Protein AF-A0A2D6N902-F1 (afdb_monomer)

Nearest PDB structures (foldseek):
  7zc6-assembly1_G  TM=6.325E-01  e=2.491E-06  Clostridium tetanomorphum
  8rbq-assembly1_G  TM=6.752E-01  e=6.982E-05  Azotobacter vinelandii DJ
  8jnr-assembly1_G  TM=3.774E-01  e=1.703E+00  Homo sapiens

pLDDT: mean 74.22, std 20.36, range [24.36, 95.88]

Foldseek 3Di:
DDDDDDDPDPDPDDDDDDDDDDDDDPVVVVVVVVVVVVVVVVVVVPPPPDPDPDADDPVVVVQVCVFVVQFDDWDGFDDVLTWIFGWHQDPPPRDTDTFWIKDWLVSQPPFFAFPPGGWIKIWIAGLQQATQWIDTPDDDDPCCVPCPPVCPPPPQGCLRHRHHLPDPQDDPPSHDDDVPRNRRSVSVSVSRSVRSVVCCVVPNDDPPPDPDPDDDPVLLVVVLVVVLPDAPVVCCVLLQKDWFWADDDPQATKIKIKHWPLDPSSLCQAQNPVLSVVQVVLLVVLDDPFTKMKIAIHHPVSVLDDQQQKWKADDPDIRGFDPSQKAWSAAGPHHSCHVVGRTMIIGGHDPPDDLQDKIKIWGDRPPPRDIIIDIHHHRPSVVVVNVVVPDDPDDDDDDDDDDDDDDDDDDDDDDDDDDDDDDDDDDPPDPPPPPPCPLVNVCVVPAPVVLVVLLVVLLVLLVCCLVVLDPVSQLVSLVSLLCPCQANVVDDDAVVVVLCCVQVNPVVLSVHVSSVCRVVSQLVCCQAERQSCLQGNPNVSSVLVVLQVPQDPVLADDDDPVCLVVLQCQLVVVLVVVVVCSVVVDPPPCRCLLVLSSCVRVVDPDPSSVVSVVVVSVVSNHQPPRSLRHRGNVLQVSLVSNVNYDDYDQFDPCLQPDCPLCVPQSQNQDDRRDGSSSRDNSNSPSVSCVVVVPRPDPDDPVVVVVVVVVPPPPPPDD

Secondary structure (DSSP, 8-state):
-------------PPP---------HHHHHHHHHHHHHHHHHHHS--------PPPPHHHHHHHHHH-TT-SEEEEEETTTTEEEEEEEPTTT--EEEEEEEEEGGGSSSPPB-SSSBEEEEEEEETTSBEEEEEEEEE--TTHHHH-S-TTSTTTTGGGTT-BTTS---BTTTBPPPTT-HHHHHHHHHHHHHHHHHHHHHHSS-TT----S--TTHHHHHHHHHHHT--HHHHHHTTSEEEEEEEEETTEEEEEEEEE--SHHHHHHHH-HHHHHHHHHHHHTT-S-PPEEEEEEESTTGGG--GGGEEEEETTEEEE--GGGEEEEES--SSTTTTT-SEEEEEE--TTS-TTS-EEEEEE-TTTS-EEEEEE---HHHHHHHHGGG--S--------------------PPPPPPPPP---PPP----------HHHHHHHT--HHHHHHHHHHHHHHHHHHHHT-HHHHHHHHHHHIIIIIIIS-----HHHHHHHHHT-GGGGGG-HHHHHHHHHHHHHHHHHS-HIIIII-HHHHHHHHHHHHS-TTT-----HHHHHHHTTHHHHHHHHHHHHHHTT----THHHH-TTHHHHHT-S-HHHHHHHHHHHHHHHHSTTHHHHHT-HHHHHHHHHGGG-SS-----GGGGT--HHHHH-TT--EETTEE-TTT-----HHHHHHHTTTTS--S-HHHHHHHHHTT---PPP-

Radius of gyration: 36.57 Å; Cα contacts (8 Å, |Δi|>4): 927; chains: 1; bounding box: 91×72×143 Å

Solvent-accessible surface area (backbone atoms only — not comparable to full-atom values): 41767 Å² total; per-residue (Å²): 136,90,81,87,82,78,84,80,70,86,73,79,84,70,85,88,78,83,85,89,76,83,87,80,58,76,72,58,57,57,55,50,51,57,50,48,55,52,48,51,57,50,54,68,71,61,63,78,90,69,85,70,89,70,72,79,47,75,72,50,51,58,51,48,40,68,13,36,72,80,34,81,47,68,54,62,76,46,74,81,65,47,27,25,47,24,22,27,66,43,95,87,73,75,48,71,44,79,56,29,40,33,36,45,32,69,63,30,76,83,67,45,56,33,79,67,29,52,56,32,34,38,39,14,31,37,70,88,44,30,24,54,15,45,43,80,76,45,70,45,52,76,58,37,83,78,62,45,74,62,72,79,38,91,67,65,37,63,67,48,36,77,39,50,55,85,59,84,54,42,68,71,78,69,32,87,62,48,92,95,38,54,60,38,50,44,25,49,41,47,32,54,44,55,33,50,46,53,47,39,69,66,70,55,60,69,97,79,68,71,77,75,83,82,68,87,58,59,62,57,50,54,50,50,55,55,56,65,72,50,52,67,72,52,37,43,74,63,41,54,30,44,71,47,75,47,69,91,44,95,60,57,22,32,32,40,36,36,32,75,39,86,43,71,67,57,23,29,49,40,43,9,66,69,53,33,51,48,52,51,53,59,53,60,75,68,65,70,92,50,54,40,29,39,37,31,33,17,46,78,39,38,87,71,71,52,66,59,36,30,30,43,34,45,92,93,47,73,48,75,35,44,69,88,35,48,44,84,75,43,63,42,86,36,38,64,41,34,87,69,23,66,28,32,30,38,36,50,43,62,74,87,61,60,73,94,46,67,33,34,45,34,41,48,60,62,101,84,70,56,79,45,73,40,79,46,51,68,41,68,79,59,46,59,68,53,58,72,73,69,66,79,92,78,80,86,84,87,87,83,88,88,90,81,85,82,86,91,83,90,83,88,81,87,81,80,86,78,86,80,82,92,85,76,86,76,76,81,84,75,82,73,80,75,72,82,73,47,76,63,53,54,49,62,72,72,43,65,56,87,54,41,55,59,50,53,51,48,50,52,42,39,51,49,17,62,75,67,54,36,73,66,46,38,53,52,28,25,50,50,24,30,48,41,37,28,65,69,67,57,72,62,94,52,56,63,59,56,50,47,38,68,77,74,28,71,62,66,41,77,74,36,61,62,55,31,51,53,51,50,52,43,50,53,40,16,37,43,60,14,31,39,42,58,41,45,60,32,28,69,45,33,50,39,53,51,40,48,69,70,43,58,72,88,64,42,52,85,74,58,67,73,59,49,70,56,47,44,50,46,8,48,51,51,35,50,50,53,51,51,40,62,72,68,69,56,88,72,75,60,66,54,75,69,51,30,60,56,36,74,51,67,63,57,89,52,65,66,44,52,50,54,38,50,53,49,50,54,45,18,42,31,25,54,48,35,45,68,50,32,50,29,35,51,50,36,54,49,16,61,52,19,72,68,31,69,57,67,88,83,71,57,88,64,23,72,76,50,51,56,48,37,78,61,37,66,64,58,28,40,55,57,62,48,68,43,54,60,49,41,39,57,62,52,58,52,56,37,31,59,76,68,52,58,78,57,79,90,64,55,72,72,61,52,52,55,56,50,69,74,61,61,77,80,70,80,84,130

Sequence (718 aa):
MQGPVETRWCRLTAPTSLMGLLPMSQTARTKLFSRGVLLLAALLLLVPGSVRAAGPTEAQLAGLRAVLPAADVFTEQEGQPPVFKAYRTEPESEDQTLVGYAFLTSDVPPEVIGYSGRIEVLVGIDLEGTLTGIRVVRYREAISRILGDFFRRPGFQEQFAGKPITDPFRVGRDVDNITRATISVAALARGVRTAARRVAAAYLREPDAAAPPDLPLGIEADLVEQLERLLWPELLFSGLVTRITIGSADPVGLELSFAYLGSEALGQLLLGPSMYTQAHREADARVQERHLLLVGVDGTLFNLFRPETLAIQQGAATFPVSQRDFILLGEPQEGKIAGQAVYVGVLLLDRAVDIGQPFTILYDLRPGMGLFSSEYSLPSAVQALTEERLVPVGAPAGQAMPPSAPSLSTTSRTPAPALAPADAAAPPLTFAVVEEETVLARLIAEAPWGRVVPLMSLFGLVLFAFLRKNARARWVALAATLVYLGFMDGGFLSISHIISGFQVGPAVYLRDLPLLLLVGFTLTTTFLWGRVFCGFLCPFGALQEVLERVVPRRLQWNMPQKIHDQARYIKYGILGGILAMALIQSDLSIYQYFEPFGTLFFLSPSVVLWSILLILLVASAVVPRFYCRYVCPLGAALGLASLLTLFRIKRVAQCTICKVCQQRCPTGAIRGPAIDFKECVRCDICEVKLLTRAGVCRHSMAEVRVRLRRQQPVLPAR

Mean predicted aligned error: 21.91 Å

Structure (mmCIF, N/CA/C/O backbone):
data_AF-A0A2D6N902-F1
#
_entry.id   AF-A0A2D6N902-F1
#
loop_
_atom_site.group_PDB
_atom_site.id
_atom_site.type_symbol
_atom_site.label_atom_id
_atom_site.label_alt_id
_atom_site.label_comp_id
_atom_site.label_asym_id
_atom_site.label_entity_id
_atom_site.label_seq_id
_atom_site.pdbx_PDB_ins_code
_atom_site.Cartn_x
_atom_site.Cartn_y
_atom_site.Cartn_z
_atom_site.occupancy
_atom_site.B_iso_or_equiv
_atom_site.auth_seq_id
_atom_site.auth_comp_id
_atom_site.auth_asym_id
_atom_site.auth_atom_id
_atom_site.pdbx_PDB_model_num
ATOM 1 N N . MET A 1 1 ? 25.929 0.482 -75.705 1.00 34.47 1 MET A N 1
ATOM 2 C CA . MET A 1 1 ? 24.607 -0.181 -75.731 1.00 34.47 1 MET A CA 1
ATOM 3 C C . MET A 1 1 ? 24.068 -0.168 -74.301 1.00 34.47 1 MET A C 1
ATOM 5 O O . MET A 1 1 ? 24.471 -0.994 -73.503 1.00 34.47 1 MET A O 1
ATOM 9 N N . GLN A 1 2 ? 23.564 0.963 -73.802 1.00 36.97 2 GLN A N 1
ATOM 10 C CA . GLN A 1 2 ? 22.154 1.391 -73.854 1.00 36.97 2 GLN A CA 1
ATOM 11 C C . GLN A 1 2 ? 21.152 0.277 -73.501 1.00 36.97 2 GLN A C 1
ATOM 13 O O . GLN A 1 2 ? 20.904 -0.616 -74.299 1.00 36.97 2 GLN A O 1
ATOM 18 N N . GLY A 1 3 ? 20.587 0.395 -72.296 1.00 28.09 3 GLY A N 1
ATOM 19 C CA . GLY A 1 3 ? 19.448 -0.354 -71.766 1.00 28.09 3 GLY A CA 1
ATOM 20 C C . GLY A 1 3 ? 19.228 0.045 -70.295 1.00 28.09 3 GLY A C 1
ATOM 21 O O . GLY A 1 3 ? 20.123 -0.200 -69.484 1.00 28.09 3 GLY A O 1
ATOM 22 N N . PRO A 1 4 ? 18.127 0.725 -69.922 1.00 37.22 4 PRO A N 1
ATOM 23 C CA . PRO A 1 4 ? 17.931 1.238 -68.570 1.00 37.22 4 PRO A CA 1
ATOM 24 C C . PRO A 1 4 ? 17.330 0.144 -67.679 1.00 37.22 4 PRO A C 1
ATOM 26 O O . PRO A 1 4 ? 16.253 -0.372 -67.961 1.00 37.22 4 PRO A O 1
ATOM 29 N N . VAL A 1 5 ? 18.000 -0.205 -66.580 1.00 32.47 5 VAL A N 1
ATOM 30 C CA . VAL A 1 5 ? 17.388 -1.043 -65.540 1.00 32.47 5 VAL A CA 1
ATOM 31 C C . VAL A 1 5 ? 16.577 -0.130 -64.624 1.00 32.47 5 VAL A C 1
ATOM 33 O O . VAL A 1 5 ? 17.125 0.690 -63.884 1.00 32.47 5 VAL A O 1
ATOM 36 N N . GLU A 1 6 ? 15.257 -0.252 -64.738 1.00 28.28 6 GLU A N 1
ATOM 37 C CA . GLU A 1 6 ? 14.243 0.459 -63.967 1.00 28.28 6 GLU A CA 1
ATOM 38 C C . GLU A 1 6 ? 14.534 0.468 -62.458 1.00 28.28 6 GLU A C 1
ATOM 40 O O . GLU A 1 6 ? 14.705 -0.560 -61.801 1.00 28.28 6 GLU A O 1
ATOM 45 N N . THR A 1 7 ? 14.491 1.660 -61.871 1.00 34.47 7 THR A N 1
ATOM 46 C CA . THR A 1 7 ? 14.486 1.863 -60.424 1.00 34.47 7 THR A CA 1
ATOM 47 C C . THR A 1 7 ? 13.060 1.711 -59.889 1.00 34.47 7 THR A C 1
ATOM 49 O O . THR A 1 7 ? 12.345 2.690 -59.678 1.00 34.47 7 THR A O 1
ATOM 52 N N . ARG A 1 8 ? 12.628 0.474 -59.606 1.00 26.92 8 ARG A N 1
ATOM 53 C CA . ARG A 1 8 ? 11.435 0.232 -58.772 1.00 26.92 8 ARG A CA 1
ATOM 54 C C . ARG A 1 8 ? 11.759 0.518 -57.307 1.00 26.92 8 ARG A C 1
ATOM 56 O O . ARG A 1 8 ? 12.116 -0.359 -56.527 1.00 26.92 8 ARG A O 1
ATOM 63 N N . TRP A 1 9 ? 11.631 1.787 -56.937 1.00 29.44 9 TRP A N 1
ATOM 64 C CA . TRP A 1 9 ? 11.555 2.213 -55.546 1.00 29.44 9 TRP A CA 1
ATOM 65 C C . TRP A 1 9 ? 10.315 1.610 -54.881 1.00 29.44 9 TRP A C 1
ATOM 67 O O . TRP A 1 9 ? 9.210 1.698 -55.416 1.00 29.44 9 TRP A O 1
ATOM 77 N N . CYS A 1 10 ? 10.505 1.049 -53.683 1.00 27.38 10 CYS A N 1
ATOM 78 C CA . CYS A 1 10 ? 9.448 0.723 -52.730 1.00 27.38 10 CYS A CA 1
ATOM 79 C C . CYS A 1 10 ? 8.568 1.957 -52.468 1.00 27.38 10 CYS A C 1
ATOM 81 O O . CYS A 1 10 ? 8.825 2.730 -51.543 1.00 27.38 10 CYS A O 1
ATOM 83 N N . ARG A 1 11 ? 7.500 2.123 -53.254 1.00 27.70 11 ARG A N 1
ATOM 84 C CA . ARG A 1 11 ? 6.326 2.884 -52.835 1.00 27.70 11 ARG A CA 1
ATOM 85 C C . ARG A 1 11 ? 5.642 2.071 -51.744 1.00 27.70 11 ARG A C 1
ATOM 87 O O . ARG A 1 11 ? 5.037 1.038 -52.005 1.00 27.70 11 ARG A O 1
ATOM 94 N N . LEU A 1 12 ? 5.767 2.550 -50.512 1.00 30.81 12 LEU A N 1
ATOM 95 C CA . LEU A 1 12 ? 4.779 2.293 -49.474 1.00 30.81 12 LEU A CA 1
ATOM 96 C C . LEU A 1 12 ? 3.438 2.812 -50.005 1.00 30.81 12 LEU A C 1
ATOM 98 O O . LEU A 1 12 ? 3.248 4.018 -50.145 1.00 30.81 12 LEU A O 1
ATOM 102 N N . THR A 1 13 ? 2.538 1.900 -50.350 1.00 29.59 13 THR A N 1
ATOM 103 C CA . THR A 1 13 ? 1.138 2.197 -50.649 1.00 29.59 13 THR A CA 1
ATOM 104 C C . THR A 1 13 ? 0.471 2.731 -49.382 1.00 29.59 13 THR A C 1
ATOM 106 O O . THR A 1 13 ? 0.170 1.971 -48.462 1.00 29.59 13 THR A O 1
ATOM 109 N N . ALA A 1 14 ? 0.272 4.045 -49.313 1.00 30.42 14 ALA A N 1
ATOM 110 C CA . ALA A 1 14 ? -0.765 4.645 -48.482 1.00 30.42 14 ALA A CA 1
ATOM 111 C C . ALA A 1 14 ? -2.082 4.609 -49.278 1.00 30.42 14 ALA A C 1
ATOM 113 O O . ALA A 1 14 ? -2.040 4.882 -50.481 1.00 30.42 14 ALA A O 1
ATOM 114 N N . PRO A 1 15 ? -3.234 4.277 -48.669 1.00 33.72 15 PRO A N 1
ATOM 115 C CA . PRO A 1 15 ? -4.502 4.423 -49.354 1.00 33.72 15 PRO A CA 1
ATOM 116 C C . PRO A 1 15 ? -4.825 5.915 -49.469 1.00 33.72 15 PRO A C 1
ATOM 118 O O . PRO A 1 15 ? -4.658 6.698 -48.533 1.00 33.72 15 PRO A O 1
ATOM 121 N N . THR A 1 16 ? -5.246 6.288 -50.666 1.00 35.81 16 THR A N 1
ATOM 122 C CA . THR A 1 16 ? -5.736 7.597 -51.078 1.00 35.81 16 THR A CA 1
ATOM 123 C C . THR A 1 16 ? -6.937 8.040 -50.247 1.00 35.81 16 THR A C 1
ATOM 125 O O . THR A 1 16 ? -7.912 7.303 -50.120 1.00 35.81 16 THR A O 1
ATOM 128 N N . SER A 1 17 ? -6.915 9.274 -49.748 1.00 30.97 17 SER A N 1
ATOM 129 C CA . SER A 1 17 ? -8.129 10.045 -49.477 1.00 30.97 17 SER A CA 1
ATOM 130 C C . SER A 1 17 ? -7.859 11.530 -49.681 1.00 30.97 17 SER A C 1
ATOM 132 O O . SER A 1 17 ? -6.788 12.043 -49.364 1.00 30.97 17 SER A O 1
ATOM 134 N N . LEU A 1 18 ? -8.857 12.135 -50.310 1.00 31.11 18 LEU A N 1
ATOM 135 C CA . LEU A 1 18 ? -8.978 13.488 -50.814 1.00 31.11 18 LEU A CA 1
ATOM 136 C C . LEU A 1 18 ? -8.801 14.600 -49.765 1.00 31.11 18 LEU A C 1
ATOM 138 O O . LEU A 1 18 ? -9.055 14.418 -48.580 1.00 31.11 18 LEU A O 1
ATOM 142 N N . MET A 1 19 ? -8.545 15.782 -50.334 1.00 30.59 19 MET A N 1
ATOM 143 C CA . MET A 1 19 ? -8.879 17.133 -49.868 1.00 30.59 19 MET A CA 1
ATOM 144 C C . MET A 1 19 ? -7.974 17.768 -48.810 1.00 30.59 19 MET A C 1
ATOM 146 O O . MET A 1 19 ? -7.757 17.281 -47.704 1.00 30.59 19 MET A O 1
ATOM 150 N N . GLY A 1 20 ? -7.390 18.887 -49.240 1.00 38.00 20 GLY A N 1
ATOM 151 C CA . GLY A 1 20 ? -6.315 19.585 -48.570 1.00 38.00 20 GLY A CA 1
ATOM 152 C C . GLY A 1 20 ? -6.777 20.474 -47.430 1.00 38.00 20 GLY A C 1
ATOM 153 O O . GLY A 1 20 ? -7.802 21.139 -47.512 1.00 38.00 20 GLY A O 1
ATOM 154 N N . LEU A 1 21 ? -5.925 20.544 -46.413 1.00 32.38 21 LEU A N 1
ATOM 155 C CA . LEU A 1 21 ? -5.792 21.679 -45.514 1.00 32.38 21 LEU A CA 1
ATOM 156 C C . LEU A 1 21 ? -4.289 21.904 -45.283 1.00 32.38 21 LEU A C 1
ATOM 158 O O . LEU A 1 21 ? -3.520 20.961 -45.089 1.00 32.38 21 LEU A O 1
ATOM 162 N N . LEU A 1 22 ? -3.884 23.169 -45.391 1.00 32.25 22 LEU A N 1
ATOM 163 C CA . LEU A 1 22 ? -2.511 23.683 -45.381 1.00 32.25 22 LEU A CA 1
ATOM 164 C C . LEU A 1 22 ? -1.669 23.215 -44.168 1.00 32.25 22 LEU A C 1
ATOM 166 O O . LEU A 1 22 ? -2.199 23.061 -43.064 1.00 32.25 22 LEU A O 1
ATOM 170 N N . PRO A 1 23 ? -0.337 23.051 -44.310 1.00 38.06 23 PRO A N 1
ATOM 171 C CA . PRO A 1 23 ? 0.529 22.660 -43.202 1.00 38.06 23 PRO A CA 1
ATOM 172 C C . PRO A 1 23 ? 0.805 23.853 -42.269 1.00 38.06 23 PRO A C 1
ATOM 174 O O . PRO A 1 23 ? 1.593 24.739 -42.588 1.00 38.06 23 PRO A O 1
ATOM 177 N N . MET A 1 24 ? 0.194 23.871 -41.078 1.00 39.12 24 MET A N 1
ATOM 178 C CA . MET A 1 24 ? 0.566 24.815 -40.010 1.00 39.12 24 MET A CA 1
ATOM 179 C C . MET A 1 24 ? 1.985 24.534 -39.480 1.00 39.12 24 MET A C 1
ATOM 181 O O . MET A 1 24 ? 2.332 23.392 -39.164 1.00 39.12 24 MET A O 1
ATOM 185 N N . SER A 1 25 ? 2.789 25.594 -39.347 1.00 47.59 25 SER A N 1
ATOM 186 C CA . SER A 1 25 ? 4.202 25.562 -38.951 1.00 47.59 25 SER A CA 1
ATOM 187 C C . SER A 1 25 ? 4.434 25.118 -37.494 1.00 47.59 25 SER A C 1
ATOM 189 O O . SER A 1 25 ? 3.604 25.308 -36.600 1.00 47.59 25 SER A O 1
ATOM 191 N N . GLN A 1 26 ? 5.600 24.506 -37.242 1.00 47.00 26 GLN A N 1
ATOM 192 C CA . GLN A 1 26 ? 5.976 23.865 -35.968 1.00 47.00 26 GLN A CA 1
ATOM 193 C C . GLN A 1 26 ? 5.957 24.799 -34.742 1.00 47.00 26 GLN A C 1
ATOM 195 O O . GLN A 1 26 ? 5.768 24.326 -33.623 1.00 47.00 26 GLN A O 1
ATOM 200 N N . THR A 1 27 ? 6.094 26.112 -34.936 1.00 43.50 27 THR A N 1
ATOM 201 C CA . THR A 1 27 ? 6.030 27.136 -33.878 1.00 43.50 27 THR A CA 1
ATOM 202 C C . THR A 1 27 ? 4.611 27.391 -33.364 1.00 43.50 27 THR A C 1
ATOM 204 O O . THR A 1 27 ? 4.443 27.801 -32.215 1.00 43.50 27 THR A O 1
ATOM 207 N N . ALA A 1 28 ? 3.577 27.109 -34.162 1.00 44.06 28 ALA A N 1
ATOM 208 C CA . ALA A 1 28 ? 2.187 27.226 -33.724 1.00 44.06 28 ALA A CA 1
ATOM 209 C C . ALA A 1 28 ? 1.776 26.069 -32.791 1.00 44.06 28 ALA A C 1
ATOM 211 O O . ALA A 1 28 ? 0.990 26.266 -31.868 1.00 44.06 28 ALA A O 1
ATOM 212 N N . ARG A 1 29 ? 2.358 24.873 -32.972 1.00 44.72 29 ARG A N 1
ATOM 213 C CA . ARG A 1 29 ? 2.031 23.670 -32.178 1.00 44.72 29 ARG A CA 1
ATOM 214 C C . ARG A 1 29 ? 2.670 23.662 -30.787 1.00 44.72 29 ARG A C 1
ATOM 216 O O . ARG A 1 29 ? 2.052 23.178 -29.845 1.00 44.72 29 ARG A O 1
ATOM 223 N N . THR A 1 30 ? 3.856 24.250 -30.621 1.00 46.50 30 THR A N 1
ATOM 224 C CA . THR A 1 30 ? 4.478 24.452 -29.297 1.00 46.50 30 THR A CA 1
ATOM 225 C C . THR A 1 30 ? 3.747 25.506 -28.466 1.00 46.50 30 THR A C 1
ATOM 227 O O . THR A 1 30 ? 3.571 25.310 -27.266 1.00 46.50 30 THR A O 1
ATOM 230 N N . LYS A 1 31 ? 3.235 26.573 -29.099 1.00 41.91 31 LYS A N 1
ATOM 231 C CA . LYS A 1 31 ? 2.380 27.576 -28.435 1.00 41.91 31 LYS A CA 1
ATOM 232 C C . LYS A 1 31 ? 0.992 27.034 -28.065 1.00 41.91 31 LYS A C 1
ATOM 234 O O . LYS A 1 31 ? 0.402 27.498 -27.095 1.00 41.91 31 LYS A O 1
ATOM 239 N N . LEU A 1 32 ? 0.478 26.044 -28.799 1.00 49.09 32 LEU A N 1
ATOM 240 C CA . LEU A 1 32 ? -0.784 25.371 -28.467 1.00 49.09 32 LEU A CA 1
ATOM 241 C C . LEU A 1 32 ? -0.643 24.462 -27.232 1.00 49.09 32 LEU A C 1
ATOM 243 O O . LEU A 1 32 ? -1.564 24.374 -26.429 1.00 49.09 32 LEU A O 1
ATOM 247 N N . PHE A 1 33 ? 0.525 23.838 -27.043 1.00 46.03 33 PHE A N 1
ATOM 248 C CA . PHE A 1 33 ? 0.804 22.973 -25.893 1.00 46.03 33 PHE A CA 1
ATOM 249 C C . PHE A 1 33 ? 1.015 23.768 -24.594 1.00 46.03 33 PHE A C 1
ATOM 251 O O . PHE A 1 33 ? 0.467 23.392 -23.563 1.00 46.03 33 PHE A O 1
ATOM 258 N N . SER A 1 34 ? 1.722 24.908 -24.635 1.00 48.31 34 SER A N 1
ATOM 259 C CA . SER A 1 34 ? 1.839 25.783 -23.453 1.00 48.31 34 SER A CA 1
ATOM 260 C C . SER A 1 34 ? 0.493 26.396 -23.054 1.00 48.31 34 SER A C 1
ATOM 262 O O . SER A 1 34 ? 0.183 26.478 -21.868 1.00 48.31 34 SER A O 1
ATOM 264 N N . ARG A 1 35 ? -0.347 26.746 -24.038 1.00 47.22 35 ARG A N 1
ATOM 265 C CA . ARG A 1 35 ? -1.730 27.194 -23.813 1.00 47.22 35 ARG A CA 1
ATOM 266 C C . ARG A 1 35 ? -2.635 26.081 -23.285 1.00 47.22 35 ARG A C 1
ATOM 268 O O . ARG A 1 35 ? -3.473 26.370 -22.447 1.00 47.22 35 ARG A O 1
ATOM 275 N N . GLY A 1 36 ? -2.438 24.830 -23.708 1.00 51.38 36 GLY A N 1
ATOM 276 C CA . GLY A 1 36 ? -3.169 23.669 -23.191 1.00 51.38 36 GLY A CA 1
ATOM 277 C C . GLY A 1 36 ? -2.844 23.346 -21.729 1.00 51.38 36 GLY A C 1
ATOM 278 O O . GLY A 1 36 ? -3.748 23.036 -20.965 1.00 51.38 36 GLY A O 1
ATOM 279 N N . VAL A 1 37 ? -1.579 23.486 -21.315 1.00 52.06 37 VAL A N 1
ATOM 280 C CA . VAL A 1 37 ? -1.157 23.302 -19.911 1.00 52.06 37 VAL A CA 1
ATOM 281 C C . VAL A 1 37 ? -1.680 24.433 -19.014 1.00 52.06 37 VAL A C 1
ATOM 283 O O . VAL A 1 37 ? -2.150 24.164 -17.913 1.00 52.06 37 VAL A O 1
ATOM 286 N N . LEU A 1 38 ? -1.677 25.679 -19.501 1.00 53.28 38 LEU A N 1
ATOM 287 C CA . LEU A 1 38 ? -2.263 26.828 -18.795 1.00 53.28 38 LEU A CA 1
ATOM 288 C C . LEU A 1 38 ? -3.797 26.765 -18.722 1.00 53.28 38 LEU A C 1
ATOM 290 O O . LEU A 1 38 ? -4.360 27.103 -17.688 1.00 53.28 38 LEU A O 1
ATOM 294 N N . LEU A 1 39 ? -4.475 26.287 -19.772 1.00 50.84 39 LEU A N 1
ATOM 295 C CA . LEU A 1 39 ? -5.922 26.042 -19.758 1.00 50.84 39 LEU A CA 1
ATOM 296 C C . LEU A 1 39 ? -6.297 24.918 -18.794 1.00 50.84 39 LEU A C 1
ATOM 298 O O . LEU A 1 39 ? -7.297 25.051 -18.107 1.00 50.84 39 LEU A O 1
ATOM 302 N N . LEU A 1 40 ? -5.497 23.852 -18.691 1.00 46.31 40 LEU A N 1
ATOM 303 C CA . LEU A 1 40 ? -5.731 22.773 -17.726 1.00 46.31 40 LEU A CA 1
ATOM 304 C C . LEU A 1 40 ? -5.522 23.253 -16.277 1.00 46.31 40 LEU A C 1
ATOM 306 O O . LEU A 1 40 ? -6.314 22.909 -15.407 1.00 46.31 40 LEU A O 1
ATOM 310 N N . ALA A 1 41 ? -4.506 24.091 -16.031 1.00 49.94 41 ALA A N 1
ATOM 311 C CA . ALA A 1 41 ? -4.272 24.727 -14.731 1.00 49.94 41 ALA A CA 1
ATOM 312 C C . ALA A 1 41 ? -5.379 25.734 -14.358 1.00 49.94 41 ALA A C 1
ATOM 314 O O . ALA A 1 41 ? -5.792 25.788 -13.204 1.00 49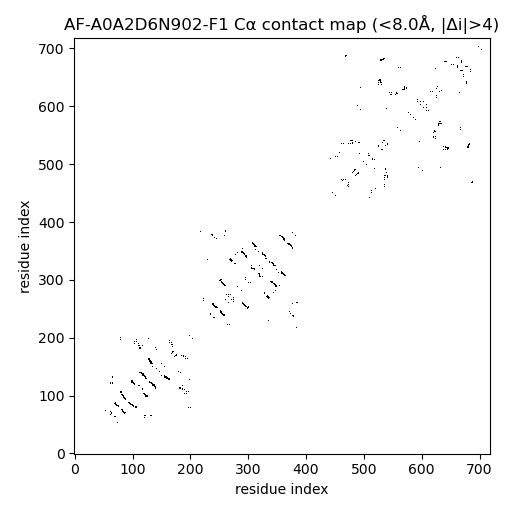.94 41 ALA A O 1
ATOM 315 N N . ALA A 1 42 ? -5.911 26.480 -15.333 1.00 52.91 42 ALA A N 1
ATOM 316 C CA . ALA A 1 42 ? -7.056 27.368 -15.140 1.00 52.91 42 ALA A CA 1
ATOM 317 C C . ALA A 1 42 ? -8.376 26.597 -14.943 1.00 52.91 42 ALA A C 1
ATOM 319 O O . ALA A 1 42 ? -9.201 27.011 -14.138 1.00 52.91 42 ALA A O 1
ATOM 320 N N . LEU A 1 43 ? -8.562 25.449 -15.610 1.00 49.06 43 LEU A N 1
ATOM 321 C CA . LEU A 1 43 ? -9.729 24.576 -15.423 1.00 49.06 43 LEU A CA 1
ATOM 322 C C . LEU A 1 43 ? -9.724 23.896 -14.041 1.00 49.06 43 LEU A C 1
ATOM 324 O O . LEU A 1 43 ? -10.782 23.692 -13.459 1.00 49.06 43 LEU A O 1
ATOM 328 N N . LEU A 1 44 ? -8.536 23.598 -13.499 1.00 47.62 44 LEU A N 1
ATOM 329 C CA . LEU A 1 44 ? -8.334 23.119 -12.122 1.00 47.62 44 LEU A CA 1
ATOM 330 C C . LEU A 1 44 ? -8.649 24.191 -11.062 1.00 47.62 44 LEU A C 1
ATOM 332 O O . LEU A 1 44 ? -9.040 23.841 -9.954 1.00 47.62 44 LEU A O 1
ATOM 336 N N . LEU A 1 45 ? -8.529 25.476 -11.409 1.00 49.28 45 LEU A N 1
ATOM 337 C CA . LEU A 1 45 ? -8.919 26.617 -10.565 1.00 49.28 45 LEU A CA 1
ATOM 338 C C . LEU A 1 45 ? -10.401 27.011 -10.718 1.00 49.28 45 LEU A C 1
ATOM 340 O O . LEU A 1 45 ? -10.898 27.819 -9.941 1.00 49.28 45 LEU A O 1
ATOM 344 N N . LEU A 1 46 ? -11.107 26.445 -11.703 1.00 40.41 46 LEU A N 1
ATOM 345 C CA . LEU A 1 46 ? -12.511 26.733 -12.024 1.00 40.41 46 LEU A CA 1
ATOM 346 C C . LEU A 1 46 ? -13.486 25.665 -11.512 1.00 40.41 46 LEU A C 1
ATOM 348 O O . LEU A 1 46 ? -14.650 25.690 -11.904 1.00 40.41 46 LEU A O 1
ATOM 352 N N . VAL A 1 47 ? -13.056 24.742 -10.642 1.00 39.53 47 VAL A N 1
ATOM 353 C CA . VAL A 1 47 ? -13.999 23.877 -9.916 1.00 39.53 47 VAL A CA 1
ATOM 354 C C . VAL A 1 47 ? -14.801 24.776 -8.970 1.00 39.53 47 VAL A C 1
ATOM 356 O O . VAL A 1 47 ? -14.226 25.297 -8.013 1.00 39.53 47 VAL A O 1
ATOM 359 N N . PRO A 1 48 ? -16.107 24.999 -9.201 1.00 39.62 48 PRO A N 1
ATOM 360 C CA . PRO A 1 48 ? -16.900 25.798 -8.288 1.00 39.62 48 PRO A CA 1
ATOM 361 C C . PRO A 1 48 ? -17.048 24.997 -6.995 1.00 39.62 48 PRO A C 1
ATOM 363 O O . PRO A 1 48 ? -17.667 23.933 -6.981 1.00 39.62 48 PRO A O 1
ATOM 366 N N . GLY A 1 49 ? -16.478 25.508 -5.904 1.00 42.59 49 GLY A N 1
ATOM 367 C CA . GLY A 1 49 ? -16.758 25.063 -4.539 1.00 42.59 49 GLY A CA 1
ATOM 368 C C . GLY A 1 49 ? -18.153 25.503 -4.104 1.00 42.59 49 GLY A C 1
ATOM 369 O O . GLY A 1 49 ? -18.304 26.265 -3.158 1.00 42.59 49 GLY A O 1
ATOM 370 N N . SER A 1 50 ? -19.177 25.075 -4.835 1.00 37.81 50 SER A N 1
ATOM 371 C CA . SER A 1 50 ? -20.576 25.372 -4.543 1.00 37.81 50 SER A CA 1
ATOM 372 C C . SER A 1 50 ? -21.302 24.069 -4.249 1.00 37.81 50 SER A C 1
ATOM 374 O O . SER A 1 50 ? -22.091 23.584 -5.058 1.00 37.81 50 SER A O 1
ATOM 376 N N . VAL A 1 51 ? -21.036 23.497 -3.076 1.00 35.53 51 VAL A N 1
ATOM 377 C CA . VAL A 1 51 ? -21.992 22.579 -2.455 1.00 35.53 51 VAL A CA 1
ATOM 378 C C . VAL A 1 51 ? -23.179 23.446 -2.041 1.00 35.53 51 VAL A C 1
ATOM 380 O O . VAL A 1 51 ? -23.165 24.092 -1.000 1.00 35.53 51 VAL A O 1
ATOM 383 N N . ARG A 1 52 ? -24.182 23.548 -2.916 1.00 34.91 52 ARG A N 1
ATOM 384 C CA . ARG A 1 52 ? -25.521 23.960 -2.493 1.00 34.91 52 ARG A CA 1
ATOM 385 C C . ARG A 1 52 ? -26.032 22.844 -1.586 1.00 34.91 52 ARG A C 1
ATOM 387 O O . ARG A 1 52 ? -26.107 21.705 -2.042 1.00 34.91 52 ARG A O 1
ATOM 394 N N . ALA A 1 53 ? -26.338 23.173 -0.333 1.00 38.97 53 ALA A N 1
ATOM 395 C CA . ALA A 1 53 ? -27.123 22.316 0.543 1.00 38.97 53 ALA A CA 1
ATOM 396 C C . ALA A 1 53 ? -28.448 22.026 -0.174 1.00 38.97 53 ALA A C 1
ATOM 398 O O . ALA A 1 53 ? -29.249 22.926 -0.421 1.00 38.97 53 ALA A O 1
ATOM 399 N N . ALA A 1 54 ? -28.581 20.798 -0.660 1.00 42.66 54 ALA A N 1
ATOM 400 C CA . ALA A 1 54 ? -29.818 20.274 -1.197 1.00 42.66 54 ALA A CA 1
ATOM 401 C C . ALA A 1 54 ? -30.471 19.497 -0.057 1.00 42.66 54 ALA A C 1
ATOM 403 O O . ALA A 1 54 ? -29.801 18.660 0.552 1.00 42.66 54 ALA A O 1
ATOM 404 N N . GLY A 1 55 ? -31.747 19.774 0.216 1.00 49.09 55 GLY A N 1
ATOM 405 C CA . GLY A 1 55 ? -32.535 19.007 1.176 1.00 49.09 55 GLY A CA 1
ATOM 406 C C . GLY A 1 55 ? -32.514 17.499 0.883 1.00 49.09 55 GLY A C 1
ATOM 407 O O . GLY A 1 55 ? -32.081 17.072 -0.198 1.00 49.09 55 GLY A O 1
ATOM 408 N N . PRO A 1 56 ? -32.960 16.664 1.838 1.00 59.56 56 PRO A N 1
ATOM 409 C CA . PRO A 1 56 ? -32.827 15.216 1.741 1.00 59.56 56 PRO A CA 1
ATOM 410 C C . PRO A 1 56 ? -33.468 14.683 0.452 1.00 59.56 56 PRO A C 1
ATOM 412 O O . PRO A 1 56 ? -34.622 14.968 0.138 1.00 59.56 56 PRO A O 1
ATOM 415 N N . THR A 1 57 ? -32.707 13.894 -0.312 1.00 70.75 57 THR A N 1
ATOM 416 C CA . THR A 1 57 ? -33.204 13.248 -1.539 1.00 70.75 57 THR A CA 1
ATOM 417 C C . THR A 1 57 ? -34.354 12.282 -1.237 1.00 70.75 57 THR A C 1
ATOM 419 O O . THR A 1 57 ? -34.461 11.742 -0.137 1.00 70.75 57 THR A O 1
ATOM 422 N N . GLU A 1 58 ? -35.194 11.985 -2.233 1.00 67.62 58 GLU A N 1
ATOM 423 C CA . GLU A 1 58 ? -36.344 11.070 -2.099 1.00 67.62 58 GLU A CA 1
ATOM 424 C C . GLU A 1 58 ? -35.952 9.688 -1.525 1.00 67.62 58 GLU A C 1
ATOM 426 O O . GLU A 1 58 ? -36.663 9.111 -0.701 1.00 67.62 58 GLU A O 1
ATOM 431 N N . ALA A 1 59 ? -34.755 9.194 -1.864 1.00 64.62 59 ALA A N 1
ATOM 432 C CA . ALA A 1 59 ? -34.194 7.961 -1.309 1.00 64.62 59 ALA A CA 1
ATOM 433 C C . ALA A 1 59 ? -33.783 8.077 0.176 1.00 64.62 59 ALA A C 1
ATOM 435 O O . ALA A 1 59 ? -33.877 7.096 0.915 1.00 64.62 59 ALA A O 1
ATOM 436 N N . GLN A 1 60 ? -33.336 9.255 0.625 1.00 73.88 60 GLN A N 1
ATOM 437 C CA . GLN A 1 60 ? -33.015 9.521 2.033 1.00 73.88 60 GLN A CA 1
ATOM 438 C C . GLN A 1 60 ? -34.290 9.636 2.873 1.00 73.88 60 GLN A C 1
ATOM 440 O O . GLN A 1 60 ? -34.355 9.041 3.945 1.00 73.88 60 GLN A O 1
ATOM 445 N N . LEU A 1 61 ? -35.330 10.298 2.355 1.00 79.75 61 LEU A N 1
ATOM 446 C CA . LEU A 1 61 ? -36.650 10.388 2.996 1.00 79.75 61 LEU A CA 1
ATOM 447 C C . LEU A 1 61 ? -37.276 9.006 3.235 1.00 79.75 61 LEU A C 1
ATOM 449 O O . LEU A 1 61 ? -37.805 8.742 4.315 1.00 79.75 61 LEU A O 1
ATOM 453 N N . ALA A 1 62 ? -37.158 8.088 2.270 1.00 80.69 62 ALA A N 1
ATOM 454 C CA . ALA A 1 62 ? -37.600 6.704 2.444 1.00 80.69 62 ALA A CA 1
ATOM 455 C C . ALA A 1 62 ? -36.822 5.966 3.554 1.00 80.69 62 ALA A C 1
ATOM 457 O O . ALA A 1 62 ? -37.394 5.151 4.277 1.00 80.69 62 ALA A O 1
ATOM 458 N N . GLY A 1 63 ? -35.525 6.255 3.707 1.00 82.81 63 GLY A N 1
ATOM 459 C CA . GLY A 1 63 ? -34.703 5.725 4.797 1.00 82.81 63 GLY A CA 1
ATOM 460 C C . GLY A 1 63 ? -35.098 6.280 6.167 1.00 82.81 63 GLY A C 1
ATOM 461 O O . GLY A 1 63 ? -35.208 5.508 7.115 1.00 82.81 63 GLY A O 1
ATOM 462 N N . LEU A 1 64 ? -35.361 7.588 6.254 1.00 87.62 64 LEU A N 1
ATOM 463 C CA . LEU A 1 64 ? -35.770 8.276 7.484 1.00 87.62 64 LEU A CA 1
ATOM 464 C C . LEU A 1 64 ? -37.119 7.760 8.004 1.00 87.62 64 LEU A C 1
ATOM 466 O O . LEU A 1 64 ? -37.218 7.391 9.171 1.00 87.62 64 LEU A O 1
ATOM 470 N N . ARG A 1 65 ? -38.115 7.601 7.123 1.00 87.19 65 ARG A N 1
ATOM 471 C CA . ARG A 1 65 ? -39.413 6.992 7.477 1.00 87.19 65 ARG A CA 1
ATOM 472 C C . ARG A 1 65 ? -39.298 5.532 7.917 1.00 87.19 65 ARG A C 1
ATOM 474 O O . ARG A 1 65 ? -40.117 5.063 8.695 1.00 87.19 65 ARG A O 1
ATOM 481 N N . ALA A 1 66 ? -38.296 4.802 7.422 1.00 85.69 66 ALA A N 1
ATOM 482 C CA . ALA A 1 66 ? -38.086 3.408 7.806 1.00 85.69 66 ALA A CA 1
ATOM 483 C C . ALA A 1 66 ? -37.501 3.257 9.219 1.00 85.69 66 ALA A C 1
ATOM 485 O O . ALA A 1 66 ? -37.756 2.243 9.860 1.00 85.69 66 ALA A O 1
ATOM 486 N N . VAL A 1 67 ? -36.711 4.229 9.691 1.00 90.69 67 VAL A N 1
ATOM 487 C CA . VAL A 1 67 ? -36.150 4.208 11.053 1.00 90.69 67 VAL A CA 1
ATOM 488 C C . VAL A 1 67 ? -37.041 4.930 12.064 1.00 90.69 67 VAL A C 1
ATOM 490 O O . VAL A 1 67 ? -37.074 4.520 13.213 1.00 90.69 67 VAL A O 1
ATOM 493 N N . LEU A 1 68 ? -37.798 5.947 11.638 1.00 91.00 68 LEU A N 1
ATOM 494 C CA . LEU A 1 68 ? -38.769 6.689 12.450 1.00 91.00 68 LEU A CA 1
ATOM 495 C C . LEU A 1 68 ? -40.146 6.683 11.765 1.00 91.00 68 LEU A C 1
ATOM 497 O O . LEU A 1 68 ? -40.532 7.674 11.144 1.00 91.00 68 LEU A O 1
ATOM 501 N N . PRO A 1 69 ? -40.914 5.585 11.874 1.00 87.00 69 PRO A N 1
ATOM 502 C CA . PRO A 1 69 ? -42.236 5.479 11.247 1.00 87.00 69 PRO A CA 1
ATOM 503 C C . PRO A 1 69 ? -43.288 6.393 11.893 1.00 87.00 69 PRO A C 1
ATOM 505 O O . PRO A 1 69 ? -44.343 6.627 11.320 1.00 87.00 69 PRO A O 1
ATOM 508 N N . ALA A 1 70 ? -43.001 6.897 13.093 1.00 84.62 70 ALA A N 1
ATOM 509 C CA . ALA A 1 70 ? -43.855 7.784 13.872 1.00 84.62 70 ALA A CA 1
ATOM 510 C C . ALA A 1 70 ? -43.925 9.231 13.344 1.00 84.62 70 ALA A C 1
ATOM 512 O O . ALA A 1 70 ? -44.727 9.996 13.884 1.00 84.62 70 ALA A O 1
ATOM 513 N N . ALA A 1 71 ? -43.079 9.600 12.375 1.00 88.38 71 ALA A N 1
ATOM 514 C CA . ALA A 1 71 ? -42.904 10.961 11.874 1.00 88.38 71 ALA A CA 1
ATOM 515 C C . ALA A 1 71 ? -43.287 11.098 10.394 1.00 88.38 71 ALA A C 1
ATOM 517 O O . ALA A 1 71 ? -42.948 10.250 9.564 1.00 88.38 71 ALA A O 1
ATOM 518 N N . ASP A 1 72 ? -43.905 12.228 10.059 1.00 85.81 72 ASP A N 1
ATOM 519 C CA . ASP A 1 72 ? -44.369 12.560 8.710 1.00 85.81 72 ASP A CA 1
ATOM 520 C C . ASP A 1 72 ? -43.443 13.574 8.016 1.00 85.81 72 ASP A C 1
ATOM 522 O O . ASP A 1 72 ? -43.277 13.539 6.788 1.00 85.81 72 ASP A O 1
ATOM 526 N N . VAL A 1 73 ? -42.791 14.434 8.812 1.00 86.62 73 VAL A N 1
ATOM 527 C CA . VAL A 1 73 ? -41.932 15.544 8.373 1.00 86.62 73 VAL A CA 1
ATOM 528 C C . VAL A 1 73 ? -40.541 15.422 9.004 1.00 86.62 73 VAL A C 1
ATOM 530 O O . VAL A 1 73 ? -40.408 15.129 10.190 1.00 86.62 73 VAL A O 1
ATOM 533 N N . PHE A 1 74 ? -39.493 15.674 8.214 1.00 88.44 74 PHE A N 1
ATOM 534 C CA . PHE A 1 74 ? -38.096 15.657 8.660 1.00 88.44 74 PHE A CA 1
ATOM 535 C C . PHE A 1 74 ? -37.394 16.959 8.265 1.00 88.44 74 PHE A C 1
ATOM 537 O O . PHE A 1 74 ? -37.589 17.442 7.148 1.00 88.44 74 PHE A O 1
ATOM 544 N N . THR A 1 75 ? -36.568 17.509 9.156 1.00 87.44 75 THR A N 1
ATOM 545 C CA . THR A 1 75 ? -35.738 18.693 8.863 1.00 87.44 75 THR A CA 1
ATOM 546 C C . THR A 1 75 ? -34.510 18.333 8.032 1.00 87.44 75 THR A C 1
ATOM 548 O O . THR A 1 75 ? -34.237 17.160 7.779 1.00 87.44 75 THR A O 1
ATOM 551 N N . GLU A 1 76 ? -33.724 19.333 7.632 1.00 84.88 76 GLU A N 1
ATOM 552 C CA . GLU A 1 76 ? -32.333 19.099 7.236 1.00 84.88 76 GLU A CA 1
ATOM 553 C C . GLU A 1 76 ? -31.479 18.712 8.463 1.00 84.88 76 GLU A C 1
ATOM 555 O O . GLU A 1 76 ? -31.933 18.811 9.609 1.00 84.88 76 GLU A O 1
ATOM 560 N N . GLN A 1 77 ? -30.261 18.210 8.221 1.00 85.25 77 GLN A N 1
ATOM 561 C CA . GLN A 1 77 ? -29.317 17.901 9.299 1.00 85.25 77 GLN A CA 1
ATOM 562 C C . GLN A 1 77 ? -28.860 19.185 9.982 1.00 85.25 77 GLN A C 1
ATOM 564 O O . GLN A 1 77 ? -28.253 20.048 9.350 1.00 85.25 77 GLN A O 1
ATOM 569 N N . GLU A 1 78 ? -29.092 19.274 11.286 1.00 79.12 78 GLU A N 1
ATOM 570 C CA . GLU A 1 78 ? -28.751 20.448 12.084 1.00 79.12 78 GLU A CA 1
ATOM 571 C C . GLU A 1 78 ? -28.175 20.047 13.452 1.00 79.12 78 GLU A C 1
ATOM 573 O O . GLU A 1 78 ? -28.426 18.951 13.955 1.00 79.12 78 GLU A O 1
ATOM 578 N N . GLY A 1 79 ? -27.405 20.956 14.060 1.00 76.56 79 GLY A N 1
ATOM 579 C CA . GLY A 1 79 ? -26.839 20.818 15.407 1.00 76.56 79 GLY A CA 1
ATOM 580 C C . GLY A 1 79 ? -25.524 20.023 15.506 1.00 76.56 79 GLY A C 1
ATOM 581 O O . GLY A 1 79 ? -24.885 19.712 14.501 1.00 76.56 79 GLY A O 1
ATOM 582 N N . GLN A 1 80 ? -25.070 19.759 16.739 1.00 76.38 80 GLN A N 1
ATOM 583 C CA . GLN A 1 80 ? -23.834 19.026 17.052 1.00 76.38 80 GLN A CA 1
ATOM 584 C C . GLN A 1 80 ? -24.078 18.005 18.183 1.00 76.38 80 GLN A C 1
ATOM 586 O O . GLN A 1 80 ? -24.308 18.424 19.316 1.00 76.38 80 GLN A O 1
ATOM 591 N N . PRO A 1 81 ? -24.000 16.683 17.921 1.00 82.19 81 PRO A N 1
ATOM 592 C CA . PRO A 1 81 ? -23.804 16.037 16.614 1.00 82.19 81 PRO A CA 1
ATOM 593 C C . PRO A 1 81 ? -24.971 16.304 15.639 1.00 82.19 81 PRO A C 1
ATOM 595 O O . PRO A 1 81 ? -26.082 16.535 16.107 1.00 82.19 81 PRO A O 1
ATOM 598 N N . PRO A 1 82 ? -24.762 16.301 14.312 1.00 88.00 82 PRO A N 1
ATOM 599 C CA . PRO A 1 82 ? -25.808 16.643 13.344 1.00 88.00 82 PRO A CA 1
ATOM 600 C C . PRO A 1 82 ? -26.935 15.598 13.324 1.00 88.00 82 PRO A C 1
ATOM 602 O O . PRO A 1 82 ? -26.686 14.398 13.182 1.00 88.00 82 PRO A O 1
ATOM 605 N N . VAL A 1 83 ? -28.183 16.057 13.442 1.00 90.88 83 VAL A N 1
ATOM 606 C CA . VAL A 1 83 ? -29.386 15.208 13.480 1.00 90.88 83 VAL A CA 1
ATOM 607 C C . VAL A 1 83 ? -30.472 15.727 12.540 1.00 90.88 83 VAL A C 1
ATOM 609 O O . VAL A 1 83 ? -30.615 16.928 12.326 1.00 90.88 83 VAL A O 1
ATOM 612 N N . PHE A 1 84 ? -31.273 14.810 12.008 1.00 92.50 84 PHE A N 1
ATOM 613 C CA . PHE A 1 84 ? -32.569 15.091 11.403 1.00 92.50 84 PHE A CA 1
ATOM 614 C C . PHE A 1 84 ? -33.621 15.101 12.516 1.00 92.50 84 PHE A C 1
ATOM 616 O O . PHE A 1 84 ? -33.811 14.084 13.189 1.00 92.50 84 PHE A O 1
ATOM 623 N N . LYS A 1 85 ? -34.321 16.218 12.710 1.00 91.81 85 LYS A N 1
ATOM 624 C CA . LYS A 1 85 ? -35.460 16.285 13.634 1.00 91.81 85 LYS A CA 1
ATOM 625 C C . LYS A 1 85 ? -36.695 15.732 12.940 1.00 91.81 85 LYS A C 1
ATOM 627 O O . LYS A 1 85 ? -36.950 16.069 11.783 1.00 91.81 85 LYS A O 1
ATOM 632 N N . ALA A 1 86 ? -37.434 14.877 13.634 1.00 91.38 86 ALA A N 1
ATOM 633 C CA . ALA A 1 86 ? -38.588 14.180 13.090 1.00 91.38 86 ALA A CA 1
ATOM 634 C C . ALA A 1 86 ? -39.869 14.655 13.784 1.00 91.38 86 ALA A C 1
ATOM 636 O O . ALA A 1 86 ? -39.962 14.603 15.011 1.00 91.38 86 ALA A O 1
ATOM 637 N N . TYR A 1 87 ? -40.849 15.101 13.000 1.00 90.25 87 TYR A N 1
ATOM 638 C CA . TYR A 1 87 ? -42.104 15.669 13.483 1.00 90.25 87 TYR A CA 1
ATOM 639 C C . TYR A 1 87 ? -43.308 14.861 12.998 1.00 90.25 87 TYR A C 1
ATOM 641 O O . TYR A 1 87 ? -43.328 14.371 11.864 1.00 90.25 87 TYR A O 1
ATOM 649 N N . ARG A 1 88 ? -44.328 14.755 13.849 1.00 90.31 88 ARG A N 1
ATOM 650 C CA . ARG A 1 88 ? -45.654 14.234 13.513 1.00 90.31 88 ARG A CA 1
ATOM 651 C C . ARG A 1 88 ? -46.627 15.397 13.382 1.00 90.31 88 ARG A C 1
ATOM 653 O O . ARG A 1 88 ? -46.623 16.289 14.226 1.00 90.31 88 ARG A O 1
ATOM 660 N N . THR A 1 89 ? -47.453 15.380 12.344 1.00 86.38 89 THR A N 1
ATOM 661 C CA . THR A 1 89 ? -48.509 16.385 12.168 1.00 86.38 89 THR A CA 1
ATOM 662 C C . THR A 1 89 ? -49.794 15.881 12.813 1.00 86.38 89 THR A C 1
ATOM 664 O O . THR A 1 89 ? -50.259 14.786 12.490 1.00 86.38 89 THR A O 1
ATOM 667 N N . GLU A 1 90 ? -50.372 16.651 13.733 1.00 81.69 90 GLU A N 1
ATOM 668 C CA . GLU A 1 90 ? -51.641 16.270 14.353 1.00 81.69 90 GLU A CA 1
ATOM 669 C C . GLU A 1 90 ? -52.815 16.440 13.367 1.00 81.69 90 GLU A C 1
ATOM 671 O O . GLU A 1 90 ? -52.932 17.496 12.737 1.00 81.69 90 GLU A O 1
ATOM 676 N N . PRO A 1 91 ? -53.709 15.436 13.220 1.00 70.12 91 PRO A N 1
ATOM 677 C CA . PRO A 1 91 ? -54.787 15.470 12.225 1.00 70.12 91 PRO A CA 1
ATOM 678 C C . PRO A 1 91 ? -55.802 16.605 12.412 1.00 70.12 91 PRO A C 1
ATOM 680 O O . PRO A 1 91 ? -56.512 16.936 11.466 1.00 70.12 91 PRO A O 1
ATOM 683 N N . GLU A 1 92 ? -55.906 17.162 13.624 1.00 68.12 92 GLU A N 1
ATOM 684 C CA . GLU A 1 92 ? -56.945 18.130 13.995 1.00 68.12 92 GLU A CA 1
ATOM 685 C C . GLU A 1 92 ? -56.460 19.591 14.086 1.00 68.12 92 GLU A C 1
ATOM 687 O O . GLU A 1 92 ? -57.307 20.480 14.006 1.00 68.12 92 GLU A O 1
ATOM 692 N N . SER A 1 93 ? -55.150 19.877 14.198 1.00 64.31 93 SER A N 1
ATOM 693 C CA . SER A 1 93 ? -54.650 21.260 14.379 1.00 64.31 93 SER A CA 1
ATOM 694 C C . SER A 1 93 ? -53.548 21.729 13.417 1.00 64.31 93 SER A C 1
ATOM 696 O O . SER A 1 93 ? -53.134 22.878 13.518 1.00 64.31 93 SER A O 1
ATOM 698 N N . GLU A 1 94 ? -53.070 20.892 12.483 1.00 69.50 94 GLU A N 1
ATOM 699 C CA . GLU A 1 94 ? -51.860 21.151 11.663 1.00 69.50 94 GLU A CA 1
ATOM 700 C C . GLU A 1 94 ? -50.565 21.404 12.473 1.00 69.50 94 GLU A C 1
ATOM 702 O O . GLU A 1 94 ? -49.500 21.602 11.879 1.00 69.50 94 GLU A O 1
ATOM 707 N N . ASP A 1 95 ? -50.599 21.327 13.809 1.00 76.00 95 ASP A N 1
ATOM 708 C CA . ASP A 1 95 ? -49.413 21.495 14.644 1.00 76.00 95 ASP A CA 1
ATOM 709 C C . ASP A 1 95 ? -48.450 20.311 14.487 1.00 76.00 95 ASP A C 1
ATOM 711 O O . ASP A 1 95 ? -48.839 19.151 14.306 1.00 76.00 95 ASP A O 1
ATOM 715 N N . GLN A 1 96 ? -47.154 20.620 14.546 1.00 86.00 96 GLN A N 1
ATOM 716 C CA . GLN A 1 96 ? -46.072 19.650 14.411 1.00 86.00 96 GLN A CA 1
ATOM 717 C C . GLN A 1 96 ? -45.458 19.352 15.776 1.00 86.00 96 GLN A C 1
ATOM 719 O O . GLN A 1 96 ? -44.810 20.208 16.378 1.00 86.00 96 GLN A O 1
ATOM 724 N N . THR A 1 97 ? -45.608 18.116 16.242 1.00 87.50 97 THR A N 1
ATOM 725 C CA . THR A 1 97 ? -44.996 17.642 17.487 1.00 87.50 97 THR A CA 1
ATOM 726 C C . THR A 1 97 ? -43.700 16.900 17.182 1.00 87.50 97 THR A C 1
ATOM 728 O O . THR A 1 97 ? -43.643 16.056 16.288 1.00 87.50 97 THR A O 1
ATOM 731 N N . LEU A 1 98 ? -42.620 17.240 17.891 1.00 89.62 98 LEU A N 1
ATOM 732 C CA . LEU A 1 98 ? -41.352 16.520 17.772 1.00 89.62 98 LEU A CA 1
ATOM 733 C C . LEU A 1 98 ? -41.540 15.109 18.342 1.00 89.62 98 LEU A C 1
ATOM 735 O O . LEU A 1 98 ? -42.019 14.964 19.460 1.00 89.62 98 LEU A O 1
ATOM 739 N N . VAL A 1 99 ? -41.156 14.083 17.586 1.00 91.06 99 VAL A N 1
ATOM 740 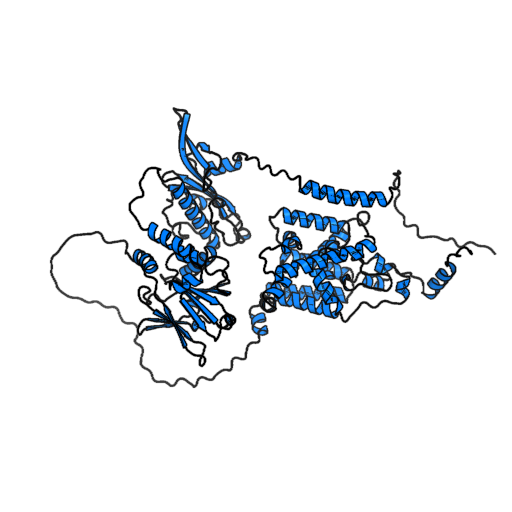C CA . VAL A 1 99 ? -41.309 12.672 17.990 1.00 91.06 99 VAL A CA 1
ATOM 741 C C . VAL A 1 99 ? -39.983 11.924 18.108 1.00 91.06 99 VAL A C 1
ATOM 743 O O . VAL A 1 99 ? -39.954 10.812 18.626 1.00 91.06 99 VAL A O 1
ATOM 746 N N . GLY A 1 100 ? -38.880 12.502 17.629 1.00 92.31 100 GLY A N 1
ATOM 747 C CA . GLY A 1 100 ? -37.562 11.890 17.752 1.00 92.31 100 GLY A CA 1
ATOM 748 C C . GLY A 1 100 ? -36.507 12.499 16.838 1.00 92.31 100 GLY A C 1
ATOM 749 O O . GLY A 1 100 ? -36.727 13.512 16.166 1.00 92.31 100 GLY A O 1
ATOM 750 N N . TYR A 1 101 ? -35.354 11.840 16.799 1.00 94.06 101 TYR A N 1
ATOM 751 C CA . TYR A 1 101 ? -34.185 12.257 16.032 1.00 94.06 101 TYR A CA 1
ATOM 752 C C . TYR A 1 101 ? -33.647 11.098 15.193 1.00 94.06 101 TYR A C 1
ATOM 754 O O . TYR A 1 101 ? -33.574 9.960 15.655 1.00 94.06 101 TYR A O 1
ATOM 762 N N . ALA A 1 102 ? -33.229 11.379 13.961 1.00 94.69 102 ALA A N 1
ATOM 763 C CA . ALA A 1 102 ? -32.482 10.433 13.137 1.00 94.69 102 ALA A CA 1
ATOM 764 C C . ALA A 1 102 ? -31.086 10.963 12.820 1.00 94.69 102 ALA A C 1
ATOM 766 O O . ALA A 1 102 ? -30.889 12.162 12.659 1.00 94.69 102 ALA A O 1
ATOM 767 N N . PHE A 1 103 ? -30.101 10.080 12.711 1.00 93.81 103 PHE A N 1
ATOM 768 C CA . PHE A 1 103 ? -28.714 10.465 12.443 1.00 93.81 103 PHE A CA 1
ATOM 769 C C . PHE A 1 103 ? -27.929 9.323 11.803 1.00 93.81 103 PHE A C 1
ATOM 771 O O . PHE A 1 103 ? -28.312 8.153 11.892 1.00 93.81 103 PHE A O 1
ATOM 778 N N . LEU A 1 104 ? -26.819 9.663 11.149 1.00 91.69 104 LEU A N 1
ATOM 779 C CA . LEU A 1 104 ? -25.877 8.688 10.609 1.00 91.69 104 LEU A CA 1
ATOM 780 C C . LEU A 1 104 ? -24.741 8.465 11.600 1.00 91.69 104 LEU A C 1
ATOM 782 O O . LEU A 1 104 ? -24.171 9.414 12.132 1.00 91.69 104 LEU A O 1
ATOM 786 N N . THR A 1 105 ? -24.353 7.209 11.805 1.00 83.69 105 THR A N 1
ATOM 787 C CA . THR A 1 105 ? -23.213 6.870 12.670 1.00 83.69 105 THR A CA 1
ATOM 788 C C . THR A 1 105 ? -21.886 7.460 12.185 1.00 83.69 105 THR A C 1
ATOM 790 O O . THR A 1 105 ? -20.988 7.646 12.997 1.00 83.69 105 THR A O 1
ATOM 793 N N . SER A 1 106 ? -21.745 7.769 10.890 1.00 82.56 106 SER A N 1
ATOM 794 C CA . SER A 1 106 ? -20.570 8.459 10.333 1.00 82.56 106 SER A CA 1
ATOM 795 C C . SER A 1 106 ? -20.453 9.909 10.784 1.00 82.56 106 SER A C 1
ATOM 797 O O . SER A 1 106 ? -19.350 10.438 10.863 1.00 82.56 106 SER A O 1
ATOM 799 N N . ASP A 1 107 ? -21.579 10.546 11.098 1.00 83.44 107 ASP A N 1
ATOM 800 C CA . ASP A 1 107 ? -21.613 11.968 11.429 1.00 83.44 107 ASP A CA 1
ATOM 801 C C . ASP A 1 107 ? -21.430 12.196 12.943 1.00 83.44 107 ASP A C 1
ATOM 803 O O . ASP A 1 107 ? -21.355 13.332 13.412 1.00 83.44 107 ASP A O 1
ATOM 807 N N . VAL A 1 108 ? -21.321 11.106 13.715 1.00 74.50 108 VAL A N 1
ATOM 808 C CA . VAL A 1 108 ? -21.117 11.101 15.167 1.00 74.50 108 VAL A CA 1
ATOM 809 C C . VAL A 1 108 ? -19.776 10.423 15.485 1.00 74.50 108 VAL A C 1
ATOM 811 O O . VAL A 1 108 ? -19.741 9.213 15.723 1.00 74.50 108 VAL A O 1
ATOM 814 N N . PRO A 1 109 ? -18.648 11.160 15.495 1.00 60.50 109 PRO A N 1
ATOM 815 C CA . PRO A 1 109 ? -17.348 10.579 15.825 1.00 60.50 109 PRO A CA 1
ATOM 816 C C . PRO A 1 109 ? -17.335 10.036 17.266 1.00 60.50 109 PRO A C 1
ATOM 818 O O . PRO A 1 109 ? -18.110 10.529 18.088 1.00 60.50 109 PRO A O 1
ATOM 821 N N . PRO A 1 110 ? -16.452 9.075 17.614 1.00 55.38 110 PRO A N 1
ATOM 822 C CA . PRO A 1 110 ? -15.514 8.385 16.726 1.00 55.38 110 PRO A CA 1
ATOM 823 C C . PRO A 1 110 ? -16.211 7.342 15.835 1.00 55.38 110 PRO A C 1
ATOM 825 O O . PRO A 1 110 ? -17.033 6.555 16.303 1.00 55.38 110 PRO A O 1
ATOM 828 N N . GLU A 1 111 ? -15.850 7.314 14.548 1.00 61.84 111 GLU A N 1
ATOM 829 C CA . GLU A 1 111 ? -16.387 6.338 13.593 1.00 61.84 111 GLU A CA 1
ATOM 830 C C . GLU A 1 111 ? -15.944 4.912 13.962 1.00 61.84 111 GLU A C 1
ATOM 832 O O . GLU A 1 111 ? -14.763 4.648 14.195 1.00 61.84 111 GLU A O 1
ATOM 837 N N . VAL A 1 112 ? -16.881 3.960 13.959 1.00 56.44 112 VAL A N 1
ATOM 838 C CA . VAL A 1 112 ? -16.568 2.549 14.221 1.00 56.44 112 VAL A CA 1
ATOM 839 C C . VAL A 1 112 ? -16.306 1.808 12.908 1.00 56.44 112 VAL A C 1
ATOM 841 O O . VAL A 1 112 ? -17.123 1.819 11.984 1.00 56.44 112 VAL A O 1
ATOM 844 N N . ILE A 1 113 ? -15.155 1.136 12.831 1.00 67.38 113 ILE A N 1
ATOM 845 C CA . ILE A 1 113 ? -14.725 0.363 11.660 1.00 67.38 113 ILE A CA 1
ATOM 846 C C . ILE A 1 113 ? -15.047 -1.123 11.878 1.00 67.38 113 ILE A C 1
ATOM 848 O O . ILE A 1 113 ? -14.810 -1.675 12.953 1.00 67.38 113 ILE A O 1
ATOM 852 N N . GLY A 1 114 ? -15.604 -1.764 10.847 1.00 67.12 114 GLY A N 1
ATOM 853 C CA . GLY A 1 114 ? -15.834 -3.205 10.785 1.00 67.12 114 GLY A CA 1
ATOM 854 C C . GLY A 1 114 ? -14.549 -4.011 10.574 1.00 67.12 114 GLY A C 1
ATOM 855 O O . GLY A 1 114 ? -13.446 -3.547 10.850 1.00 67.12 114 GLY A O 1
ATOM 856 N N . TYR A 1 115 ? -14.667 -5.238 10.062 1.00 62.41 115 TYR A N 1
ATOM 857 C CA . TYR A 1 115 ? -13.497 -6.093 9.828 1.00 62.41 115 TYR A CA 1
ATOM 858 C C . TYR A 1 115 ? -12.623 -5.576 8.677 1.00 62.41 115 TYR A C 1
ATOM 860 O O . TYR A 1 115 ? -11.400 -5.638 8.754 1.00 62.41 115 TYR A O 1
ATOM 868 N N . SER A 1 116 ? -13.229 -5.071 7.598 1.00 59.91 116 SER A N 1
ATOM 869 C CA . SER A 1 116 ? -12.485 -4.580 6.422 1.00 59.91 116 SER A CA 1
ATOM 870 C C . SER A 1 116 ? -12.773 -3.133 6.031 1.00 59.91 116 SER A C 1
ATOM 872 O O . SER A 1 116 ? -12.144 -2.614 5.108 1.00 59.91 116 SER A O 1
ATOM 874 N N . GLY A 1 117 ? -13.743 -2.479 6.664 1.00 70.00 117 GLY A N 1
ATOM 875 C CA . GLY A 1 117 ? -14.160 -1.147 6.255 1.00 70.00 117 GLY A CA 1
ATOM 876 C C . GLY A 1 117 ? -15.263 -0.562 7.121 1.00 70.00 117 GLY A C 1
ATOM 877 O O . GLY A 1 117 ? -15.740 -1.176 8.071 1.00 70.00 117 GLY A O 1
ATOM 878 N N . ARG A 1 118 ? -15.650 0.668 6.791 1.00 76.94 118 ARG A N 1
ATOM 879 C CA . ARG A 1 118 ? -16.657 1.427 7.538 1.00 76.94 118 ARG A CA 1
ATOM 880 C C . ARG A 1 118 ? -18.058 0.855 7.339 1.00 76.94 118 ARG A C 1
ATOM 882 O O . ARG A 1 118 ? -18.387 0.390 6.243 1.00 76.94 118 ARG A O 1
ATOM 889 N N . ILE A 1 119 ? -18.859 0.925 8.399 1.00 82.50 119 ILE A N 1
ATOM 890 C CA . ILE A 1 119 ? -20.263 0.514 8.429 1.00 82.50 119 ILE A CA 1
ATOM 891 C C . ILE A 1 119 ? -21.086 1.752 8.792 1.00 82.50 119 ILE A C 1
ATOM 893 O O . ILE A 1 119 ? -21.073 2.221 9.926 1.00 82.50 119 ILE A O 1
ATOM 897 N N . GLU A 1 120 ? -21.771 2.298 7.798 1.00 88.81 120 GLU A N 1
ATOM 898 C CA . GLU A 1 120 ? -22.590 3.499 7.899 1.00 88.81 120 GLU A CA 1
ATOM 899 C C . GLU A 1 120 ? -24.047 3.093 8.128 1.00 88.81 120 GLU A C 1
ATOM 901 O O . GLU A 1 120 ? -24.659 2.396 7.304 1.00 88.81 120 GLU A O 1
ATOM 906 N N . VAL A 1 121 ? -24.592 3.508 9.269 1.00 93.00 121 VAL A N 1
ATOM 907 C CA . VAL A 1 121 ? -25.927 3.127 9.728 1.00 93.00 121 VAL A CA 1
ATOM 908 C C . VAL A 1 121 ? -26.728 4.388 10.010 1.00 93.00 121 VAL A C 1
ATOM 910 O O . VAL A 1 121 ? -26.274 5.264 10.739 1.00 93.00 121 VAL A O 1
ATOM 913 N N . LEU A 1 122 ? -27.921 4.463 9.430 1.00 94.50 122 LEU A N 1
ATOM 914 C CA . LEU A 1 122 ? -28.944 5.428 9.801 1.00 94.50 122 LEU A CA 1
ATOM 915 C C . LEU A 1 122 ? -29.683 4.884 11.021 1.00 94.50 122 LEU A C 1
ATOM 917 O O . LEU A 1 122 ? -30.151 3.745 10.993 1.00 94.50 122 LEU A O 1
ATOM 921 N N . VAL A 1 123 ? -29.774 5.677 12.078 1.00 95.31 123 VAL A N 1
ATOM 922 C CA . VAL A 1 123 ? -30.367 5.288 13.359 1.00 95.31 123 VAL A CA 1
ATOM 923 C C . VAL A 1 123 ? -31.484 6.266 13.695 1.00 95.31 123 VAL A C 1
ATOM 925 O O . VAL A 1 123 ? -31.293 7.470 13.543 1.00 95.31 123 VAL A O 1
ATOM 928 N N . GLY A 1 124 ? -32.634 5.749 14.128 1.00 95.25 124 GLY A N 1
ATOM 929 C CA . GLY A 1 124 ? -33.734 6.521 14.701 1.00 95.25 124 GLY A CA 1
ATOM 930 C C . GLY A 1 124 ? -33.809 6.324 16.215 1.00 95.25 124 GLY A C 1
ATOM 931 O O . GLY A 1 124 ? -33.662 5.198 16.696 1.00 95.25 124 GLY A O 1
ATOM 932 N N . ILE A 1 125 ? -34.030 7.411 16.954 1.00 94.56 125 ILE A N 1
ATOM 933 C CA . ILE A 1 125 ? -34.244 7.413 18.406 1.00 94.56 125 ILE A CA 1
ATOM 934 C C . ILE A 1 125 ? -35.477 8.259 18.743 1.00 94.56 125 ILE A C 1
ATOM 936 O O . ILE A 1 125 ? -35.679 9.312 18.133 1.00 94.56 125 ILE A O 1
ATOM 940 N N . ASP A 1 126 ? -36.313 7.789 19.665 1.00 92.81 126 ASP A N 1
ATOM 941 C CA . ASP A 1 126 ? -37.429 8.570 20.215 1.00 92.81 126 ASP A CA 1
ATOM 942 C C . ASP A 1 126 ? -36.972 9.511 21.344 1.00 92.81 126 ASP A C 1
ATOM 944 O O . ASP A 1 126 ? -35.774 9.638 21.628 1.00 92.81 126 ASP A O 1
ATOM 948 N N . LEU A 1 127 ? -37.919 10.232 21.948 1.00 90.25 127 LEU A N 1
ATOM 949 C CA . LEU A 1 127 ? -37.617 11.207 22.996 1.00 90.25 127 LEU A CA 1
ATOM 950 C C . LEU A 1 127 ? -37.293 10.543 24.343 1.00 90.25 127 LEU A C 1
ATOM 952 O O . LEU A 1 127 ? -36.638 11.144 25.191 1.00 90.25 127 LEU A O 1
ATOM 956 N N . GLU A 1 128 ? -37.686 9.285 24.515 1.00 85.56 128 GLU A N 1
ATOM 957 C CA . GLU A 1 128 ? -37.446 8.462 25.696 1.00 85.56 128 GLU A CA 1
ATOM 958 C C . GLU A 1 128 ? -36.071 7.770 25.669 1.00 85.56 128 GLU A C 1
ATOM 960 O O . GLU A 1 128 ? -35.663 7.137 26.645 1.00 85.56 128 GLU A O 1
ATOM 965 N N . GLY A 1 129 ? -35.328 7.886 24.565 1.00 85.19 129 GLY A N 1
ATOM 966 C CA . GLY A 1 129 ? -34.013 7.268 24.412 1.00 85.19 129 GLY A CA 1
ATOM 967 C C . GLY A 1 129 ? -34.077 5.797 23.998 1.00 85.19 129 GLY A C 1
ATOM 968 O O . GLY A 1 129 ? -33.181 5.014 24.322 1.00 85.19 129 GLY A O 1
ATOM 969 N N . THR A 1 130 ? -35.117 5.399 23.276 1.00 91.75 130 THR A N 1
ATOM 970 C CA . THR A 1 130 ? -35.285 4.064 22.702 1.00 91.75 130 THR A CA 1
ATOM 971 C C . THR A 1 130 ? -35.044 4.103 21.197 1.00 91.75 130 THR A C 1
ATOM 973 O O . THR A 1 130 ? -35.444 5.027 20.489 1.00 91.75 130 THR A O 1
ATOM 976 N N . LEU A 1 131 ? -34.344 3.092 20.680 1.00 93.50 131 LEU A N 1
ATOM 977 C CA . LEU A 1 131 ? -34.112 2.959 19.247 1.00 93.50 131 LEU A CA 1
ATOM 978 C C . LEU A 1 131 ? -35.414 2.577 18.545 1.00 93.50 131 LEU A C 1
ATOM 980 O O . LEU A 1 131 ? -35.953 1.497 18.770 1.00 93.50 131 LEU A O 1
ATOM 984 N N . THR A 1 132 ? -35.897 3.425 17.647 1.00 92.50 132 THR A N 1
ATOM 985 C CA . THR A 1 132 ? -37.105 3.163 16.848 1.00 92.50 132 THR A CA 1
ATOM 986 C C . THR A 1 132 ? -36.806 2.283 15.635 1.00 92.50 132 THR A C 1
ATOM 988 O O . THR A 1 132 ? -37.649 1.491 15.213 1.00 92.50 132 THR A O 1
ATOM 991 N N . GLY A 1 133 ? -35.572 2.334 15.130 1.00 91.75 133 GLY A N 1
ATOM 992 C CA . GLY A 1 133 ? -35.088 1.450 14.079 1.00 91.75 133 GLY A CA 1
ATOM 993 C C . GLY A 1 133 ? -33.686 1.807 13.599 1.00 91.75 133 GLY A C 1
ATOM 994 O O . GLY A 1 133 ? -33.167 2.894 13.863 1.00 91.75 133 GLY A O 1
ATOM 995 N N . ILE A 1 134 ? -33.066 0.886 12.857 1.00 95.00 134 ILE A N 1
ATOM 996 C CA . ILE A 1 134 ? -31.796 1.135 12.169 1.00 95.00 134 ILE A CA 1
ATOM 997 C C . ILE A 1 134 ? -31.870 0.715 10.705 1.00 95.00 134 ILE A C 1
ATOM 999 O O . ILE A 1 134 ? -32.597 -0.209 10.339 1.00 95.00 134 ILE A O 1
ATOM 1003 N N . ARG A 1 135 ? -31.060 1.354 9.862 1.00 92.88 135 ARG A N 1
ATOM 1004 C CA . ARG A 1 135 ? -30.891 0.960 8.466 1.00 92.88 135 ARG A CA 1
ATOM 1005 C C . ARG A 1 135 ? -29.452 1.123 8.014 1.00 92.88 135 ARG A C 1
ATOM 1007 O O . ARG A 1 135 ? -28.889 2.210 8.054 1.00 92.88 135 ARG A O 1
ATOM 1014 N N . VAL A 1 136 ? -28.852 0.045 7.525 1.00 91.25 136 VAL A N 1
ATOM 1015 C CA . VAL A 1 136 ? -27.478 0.069 7.017 1.00 91.25 136 VAL A CA 1
ATOM 1016 C C . VAL A 1 136 ? -27.459 0.745 5.646 1.00 91.25 136 VAL A C 1
ATOM 101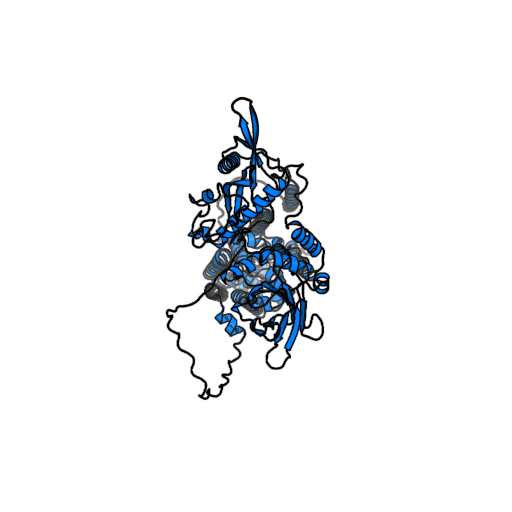8 O O . VAL A 1 136 ? -27.922 0.183 4.649 1.00 91.25 136 VAL A O 1
ATOM 1021 N N . VAL A 1 137 ? -26.916 1.959 5.574 1.00 87.00 137 VAL A N 1
ATOM 1022 C CA . VAL A 1 137 ? -26.885 2.793 4.359 1.00 87.00 137 VAL A CA 1
ATOM 1023 C C . VAL A 1 137 ? -25.756 2.367 3.434 1.00 87.00 137 VAL A C 1
ATOM 1025 O O . VAL A 1 137 ? -25.943 2.249 2.220 1.00 87.00 137 VAL A O 1
ATOM 1028 N N . ARG A 1 138 ? -24.590 2.063 4.001 1.00 83.38 138 ARG A N 1
ATOM 1029 C CA . ARG A 1 138 ? -23.423 1.623 3.241 1.00 83.38 138 ARG A CA 1
ATOM 1030 C C . ARG A 1 138 ? -22.487 0.838 4.140 1.00 83.38 138 ARG A C 1
ATOM 1032 O O . ARG A 1 138 ? -22.241 1.220 5.273 1.00 83.38 138 ARG A O 1
ATOM 1039 N N . TYR A 1 139 ? -21.913 -0.239 3.624 1.00 84.06 139 TYR A N 1
ATOM 1040 C CA . TYR A 1 139 ? -20.820 -0.916 4.309 1.00 84.06 139 TYR A CA 1
ATOM 1041 C C . TYR A 1 139 ? -19.892 -1.600 3.313 1.00 84.06 139 TYR A C 1
ATOM 1043 O O . TYR A 1 139 ? -20.286 -1.908 2.184 1.00 84.06 139 TYR A O 1
ATOM 1051 N N . ARG A 1 140 ? -18.641 -1.811 3.725 1.00 80.25 140 ARG A N 1
ATOM 1052 C CA . ARG A 1 140 ? -17.642 -2.548 2.948 1.00 80.25 140 ARG A CA 1
ATOM 1053 C C . ARG A 1 140 ? -17.010 -3.616 3.825 1.00 80.25 140 ARG A C 1
ATOM 1055 O O . ARG A 1 140 ? -16.238 -3.294 4.719 1.00 80.25 140 ARG A O 1
ATOM 1062 N N . GLU A 1 141 ? -17.298 -4.874 3.518 1.00 79.56 141 GLU A N 1
ATOM 1063 C CA . GLU A 1 141 ? -16.760 -6.016 4.252 1.00 79.56 141 GLU A CA 1
ATOM 1064 C C . GLU A 1 141 ? -16.193 -7.070 3.301 1.00 79.56 141 GLU A C 1
ATOM 1066 O O . GLU A 1 141 ? -16.826 -7.424 2.304 1.00 79.56 141 GLU A O 1
ATOM 1071 N N . ALA A 1 142 ? -15.000 -7.603 3.599 1.00 73.19 142 ALA A N 1
ATOM 1072 C CA . ALA A 1 142 ? -14.378 -8.629 2.754 1.00 73.19 142 ALA A CA 1
ATOM 1073 C C . ALA A 1 142 ? -15.251 -9.891 2.655 1.00 73.19 142 ALA A C 1
ATOM 1075 O O . ALA A 1 142 ? -15.273 -10.568 1.622 1.00 73.19 142 ALA A O 1
ATOM 1076 N N . ILE A 1 143 ? -16.021 -10.183 3.709 1.00 73.00 143 ILE A N 1
ATOM 1077 C CA . ILE A 1 143 ? -16.901 -11.349 3.755 1.00 73.00 143 ILE A CA 1
ATOM 1078 C C . ILE A 1 143 ? -18.194 -11.182 2.942 1.00 73.00 143 ILE A C 1
ATOM 1080 O O . ILE A 1 143 ? -18.836 -12.185 2.621 1.00 73.00 143 ILE A O 1
ATOM 1084 N N . SER A 1 144 ? -18.539 -9.967 2.494 1.00 81.81 144 SER A N 1
ATOM 1085 C CA . SER A 1 144 ? -19.689 -9.739 1.602 1.00 81.81 144 SER A CA 1
ATOM 1086 C C . SER A 1 144 ? -19.574 -10.507 0.281 1.00 81.81 144 SER A C 1
ATOM 1088 O O . SER A 1 144 ? -20.588 -10.857 -0.313 1.00 81.81 144 SER A O 1
ATOM 1090 N N . ARG A 1 145 ? -18.357 -10.860 -0.164 1.00 76.62 145 ARG A N 1
ATOM 1091 C CA . ARG A 1 145 ? -18.153 -11.716 -1.349 1.00 76.62 145 ARG A CA 1
ATOM 1092 C C . ARG A 1 145 ? -18.726 -13.128 -1.173 1.00 76.62 145 ARG A C 1
ATOM 1094 O O . ARG A 1 145 ? -19.064 -13.773 -2.158 1.00 76.62 145 ARG A O 1
ATOM 1101 N N . ILE A 1 146 ? -18.791 -13.612 0.067 1.00 73.06 146 ILE A N 1
ATOM 1102 C CA . ILE A 1 146 ? -19.241 -14.967 0.412 1.00 73.06 146 ILE A CA 1
ATOM 1103 C C . ILE A 1 146 ? -20.678 -14.934 0.939 1.00 73.06 146 ILE A C 1
ATOM 1105 O O . ILE A 1 146 ? -21.486 -15.780 0.570 1.00 73.06 146 ILE A O 1
ATOM 1109 N N . LEU A 1 147 ? -21.001 -13.967 1.801 1.00 75.25 147 LEU A N 1
ATOM 1110 C CA . LEU A 1 147 ? -22.301 -13.877 2.471 1.00 75.25 147 LEU A CA 1
ATOM 1111 C C . LEU A 1 147 ? -23.307 -12.955 1.757 1.00 75.25 147 LEU A C 1
ATOM 1113 O O . LEU A 1 147 ? -24.466 -12.894 2.168 1.00 75.25 147 LEU A O 1
ATOM 1117 N N . GLY A 1 148 ? -22.908 -12.269 0.685 1.00 85.12 148 GLY A N 1
ATOM 1118 C CA . GLY A 1 148 ? -23.754 -11.292 0.000 1.00 85.12 148 GLY A CA 1
ATOM 1119 C C . GLY A 1 148 ? -24.044 -10.070 0.875 1.00 85.12 148 GLY A C 1
ATOM 1120 O O . GLY A 1 148 ? -23.222 -9.692 1.714 1.00 85.12 148 GLY A O 1
ATOM 1121 N N . ASP A 1 149 ? -25.219 -9.459 0.688 1.00 84.88 149 ASP A N 1
ATOM 1122 C CA . ASP A 1 149 ? -25.672 -8.348 1.530 1.00 84.88 149 ASP A CA 1
ATOM 1123 C C . ASP A 1 149 ? -26.236 -8.875 2.864 1.00 84.88 149 ASP A C 1
ATOM 1125 O O . ASP A 1 149 ? -27.443 -9.034 3.036 1.00 84.88 149 ASP A O 1
ATOM 1129 N N . PHE A 1 150 ? -25.349 -9.253 3.786 1.00 88.19 150 PHE A N 1
ATOM 1130 C CA . PHE A 1 150 ? -25.728 -9.964 5.008 1.00 88.19 150 PHE A CA 1
ATOM 1131 C C . PHE A 1 150 ? -26.337 -9.069 6.091 1.00 88.19 150 PHE A C 1
ATOM 1133 O O . PHE A 1 150 ? -27.165 -9.555 6.854 1.00 88.19 150 PHE A O 1
ATOM 1140 N N . PHE A 1 151 ? -25.987 -7.780 6.138 1.00 89.75 151 PHE A N 1
ATOM 1141 C CA . PHE A 1 151 ? -26.592 -6.842 7.088 1.00 89.75 151 PHE A CA 1
ATOM 1142 C C . PHE A 1 151 ? -28.015 -6.432 6.714 1.00 89.75 151 PHE A C 1
ATOM 1144 O O . PHE A 1 151 ? -28.794 -6.096 7.598 1.00 89.75 151 PHE A O 1
ATOM 1151 N N . ARG A 1 152 ? -28.376 -6.469 5.425 1.00 88.50 152 ARG A N 1
ATOM 1152 C CA . ARG A 1 152 ? -29.727 -6.116 4.959 1.00 88.50 152 ARG A CA 1
ATOM 1153 C C . ARG A 1 152 ? -30.640 -7.316 4.749 1.00 88.50 152 ARG A C 1
ATOM 1155 O O . ARG A 1 152 ? -31.630 -7.226 4.025 1.00 88.50 152 ARG A O 1
ATOM 1162 N N . ARG A 1 153 ? -30.310 -8.453 5.361 1.00 85.31 153 ARG A N 1
ATOM 1163 C CA . ARG A 1 153 ? -31.212 -9.604 5.384 1.00 85.31 153 ARG A CA 1
ATOM 1164 C C . ARG A 1 153 ? -32.402 -9.309 6.305 1.00 85.31 153 ARG A C 1
ATOM 1166 O O . ARG A 1 153 ? -32.193 -8.678 7.342 1.00 85.31 153 ARG A O 1
ATOM 1173 N N . PRO A 1 154 ? -33.612 -9.785 5.964 1.00 82.06 154 PRO A N 1
ATOM 1174 C CA . PRO A 1 154 ? -34.772 -9.641 6.837 1.00 82.06 154 PRO A CA 1
ATOM 1175 C C . PRO A 1 154 ? -34.495 -10.212 8.232 1.00 82.06 154 PRO A C 1
ATOM 1177 O O . PRO A 1 154 ? -33.944 -11.308 8.349 1.00 82.06 154 PRO A O 1
ATOM 1180 N N . GLY A 1 155 ? -34.876 -9.473 9.270 1.00 83.06 155 GLY A N 1
ATOM 1181 C CA . GLY A 1 155 ? -34.768 -9.856 10.679 1.00 83.06 155 GLY A CA 1
ATOM 1182 C C . GLY A 1 155 ? -33.528 -9.307 11.390 1.00 83.06 155 GLY A C 1
ATOM 1183 O O . GLY A 1 155 ? -33.565 -9.117 12.602 1.00 83.06 155 GLY A O 1
ATOM 1184 N N . PHE A 1 156 ? -32.436 -9.011 10.672 1.00 91.00 156 PHE A N 1
ATOM 1185 C CA . PHE A 1 156 ? -31.205 -8.548 11.323 1.00 91.00 156 PHE A CA 1
ATOM 1186 C C . PHE A 1 156 ? -31.250 -7.070 11.736 1.00 91.00 156 PHE A C 1
ATOM 1188 O O . PHE A 1 156 ? -30.660 -6.716 12.748 1.00 91.00 156 PHE A O 1
ATOM 1195 N N . GLN A 1 157 ? -31.878 -6.178 10.970 1.00 92.88 157 GLN A N 1
ATOM 1196 C CA . GLN A 1 157 ? -31.923 -4.749 11.335 1.00 92.88 157 GLN A CA 1
ATOM 1197 C C . GLN A 1 157 ? -33.070 -4.478 12.312 1.00 92.88 157 GLN A C 1
ATOM 1199 O O . GLN A 1 157 ? -32.959 -3.650 13.211 1.00 92.88 157 GLN A O 1
ATOM 1204 N N . GLU A 1 158 ? -34.150 -5.238 12.158 1.00 91.62 158 GLU A N 1
ATOM 1205 C CA . GLU A 1 158 ? -35.388 -5.152 12.918 1.00 91.62 158 GLU A CA 1
ATOM 1206 C C . GLU A 1 158 ? -35.175 -5.479 14.399 1.00 91.62 158 GLU A C 1
ATOM 1208 O O . GLU A 1 158 ? -35.858 -4.919 15.249 1.00 91.62 158 GLU A O 1
ATOM 1213 N N . GLN A 1 159 ? -34.175 -6.302 14.730 1.00 92.25 159 GLN A N 1
ATOM 1214 C CA . GLN A 1 159 ? -33.851 -6.635 16.119 1.00 92.25 159 GLN A CA 1
ATOM 1215 C C . GLN A 1 159 ? -33.424 -5.427 16.966 1.00 92.25 159 GLN A C 1
ATOM 1217 O O . GLN A 1 159 ? -33.421 -5.532 18.185 1.00 92.25 159 GLN A O 1
ATOM 1222 N N . PHE A 1 160 ? -33.008 -4.309 16.360 1.00 92.06 160 PHE A N 1
ATOM 1223 C CA . PHE A 1 160 ? -32.594 -3.113 17.102 1.00 92.06 160 PHE A CA 1
ATOM 1224 C C . PHE A 1 160 ? -33.771 -2.211 17.484 1.00 92.06 160 PHE A C 1
ATOM 1226 O O . PHE A 1 160 ? -33.605 -1.353 18.347 1.00 92.06 160 PHE A O 1
ATOM 1233 N N . ALA A 1 161 ? -34.938 -2.393 16.862 1.00 92.56 161 ALA A N 1
ATOM 1234 C CA . ALA A 1 161 ? -36.126 -1.610 17.174 1.00 92.56 161 ALA A CA 1
ATOM 1235 C C . ALA A 1 161 ? -36.662 -1.961 18.573 1.00 92.56 161 ALA A C 1
ATOM 1237 O O . ALA A 1 161 ? -36.709 -3.128 18.962 1.00 92.56 161 ALA A O 1
ATOM 1238 N N . GLY A 1 162 ? -37.062 -0.943 19.333 1.00 87.88 162 GLY A N 1
ATOM 1239 C CA . GLY A 1 162 ? -37.570 -1.061 20.699 1.00 87.88 162 GLY A CA 1
ATOM 1240 C C . GLY A 1 162 ? -36.498 -1.275 21.772 1.00 87.88 162 GLY A C 1
ATOM 1241 O O . GLY A 1 162 ? -36.848 -1.460 22.935 1.00 87.88 162 GLY A O 1
ATOM 1242 N N . LYS A 1 163 ? -35.202 -1.265 21.423 1.00 87.56 163 LYS A N 1
ATOM 1243 C CA . LYS A 1 163 ? -34.123 -1.419 22.411 1.00 87.56 163 LYS A CA 1
ATOM 1244 C C . LYS A 1 163 ? -33.737 -0.068 23.026 1.00 87.56 163 LYS A C 1
ATOM 1246 O O . LYS A 1 163 ? -33.439 0.861 22.270 1.00 87.56 163 LYS A O 1
ATOM 1251 N N . PRO A 1 164 ? -33.682 0.061 24.363 1.00 84.25 164 PRO A N 1
ATOM 1252 C CA . PRO A 1 164 ? -33.250 1.297 25.007 1.00 84.25 164 PRO A CA 1
ATOM 1253 C C . PRO A 1 164 ? -31.749 1.526 24.789 1.00 84.25 164 PRO A C 1
ATOM 1255 O O . PRO A 1 164 ? -30.962 0.581 24.736 1.00 84.25 164 PRO A O 1
ATOM 1258 N N . ILE A 1 165 ? -31.307 2.785 24.717 1.00 81.44 165 ILE A N 1
ATOM 1259 C CA . ILE A 1 165 ? -29.871 3.104 24.576 1.00 81.44 165 ILE A CA 1
ATOM 1260 C C . ILE A 1 165 ? -29.024 2.656 25.777 1.00 81.44 165 ILE A C 1
ATOM 1262 O O . ILE A 1 165 ? -27.797 2.565 25.669 1.00 81.44 165 ILE A O 1
ATOM 1266 N N . THR A 1 166 ? -29.645 2.395 26.928 1.00 74.19 166 THR A N 1
ATOM 1267 C CA . THR A 1 166 ? -28.981 1.906 28.144 1.00 74.19 166 THR A CA 1
ATOM 1268 C C . THR A 1 166 ? -28.525 0.454 28.017 1.00 74.19 166 THR A C 1
ATOM 1270 O O . THR A 1 166 ? -27.559 0.067 28.679 1.00 74.19 166 THR A O 1
ATOM 1273 N N . ASP A 1 167 ? -29.116 -0.316 27.101 1.00 69.44 167 ASP A N 1
ATOM 1274 C CA . ASP A 1 167 ? -28.748 -1.708 26.876 1.00 69.44 167 ASP A CA 1
ATOM 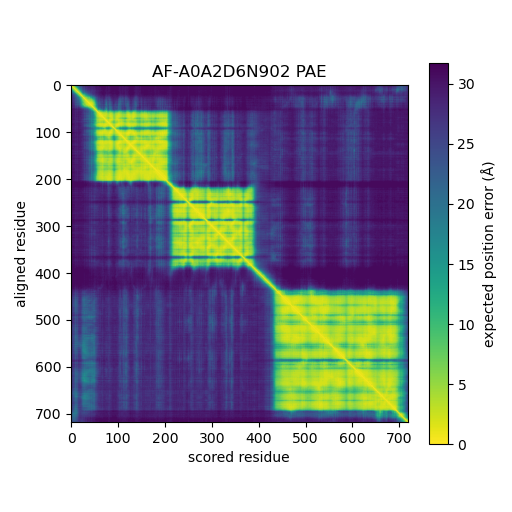1275 C C . ASP A 1 167 ? -27.299 -1.857 26.371 1.00 69.44 167 ASP A C 1
ATOM 1277 O O . ASP A 1 167 ? -26.752 -0.989 25.675 1.00 69.44 167 ASP A O 1
ATOM 1281 N N . PRO A 1 168 ? -26.635 -2.980 26.698 1.00 54.62 168 PRO A N 1
ATOM 1282 C CA . PRO A 1 168 ? -25.233 -3.177 26.356 1.00 54.62 168 PRO A CA 1
ATOM 1283 C C . PRO A 1 168 ? -24.994 -3.642 24.906 1.00 54.62 168 PRO A C 1
ATOM 1285 O O . PRO A 1 168 ? -23.855 -3.547 24.447 1.00 54.62 168 PRO A O 1
ATOM 1288 N N . PHE A 1 169 ? -26.020 -4.104 24.182 1.00 76.38 169 PHE A N 1
ATOM 1289 C CA . PHE A 1 169 ? -25.961 -4.593 22.787 1.00 76.38 169 PHE A CA 1
ATOM 1290 C C . PHE A 1 169 ? -24.864 -5.649 22.540 1.00 76.38 169 PHE A C 1
ATOM 1292 O O . PHE A 1 169 ? -24.086 -5.567 21.585 1.00 76.38 169 PHE A O 1
ATOM 1299 N N . ARG A 1 170 ? -24.768 -6.654 23.417 1.00 66.38 170 ARG A N 1
ATOM 1300 C CA . ARG A 1 170 ? -23.782 -7.738 23.313 1.00 66.38 170 ARG A CA 1
ATOM 1301 C C . ARG A 1 170 ? -24.173 -8.712 22.203 1.00 66.38 170 ARG A C 1
ATOM 1303 O O . ARG A 1 170 ? -25.260 -9.288 22.211 1.00 66.38 170 ARG A O 1
ATOM 1310 N N . VAL A 1 171 ? -23.259 -8.945 21.268 1.00 69.50 171 VAL A N 1
ATOM 1311 C CA . VAL A 1 171 ? -23.471 -9.886 20.161 1.00 69.50 171 VAL A CA 1
ATOM 1312 C C . VAL A 1 171 ? -23.527 -11.326 20.676 1.00 69.50 171 VAL A C 1
ATOM 1314 O O . VAL A 1 171 ? -22.665 -11.746 21.441 1.00 69.50 171 VAL A O 1
ATOM 1317 N N . GLY A 1 172 ? -24.535 -12.083 20.244 1.00 62.53 172 GLY A N 1
ATOM 1318 C CA . GLY A 1 172 ? -24.827 -13.440 20.709 1.00 62.53 172 GLY A CA 1
ATOM 1319 C C . GLY A 1 172 ? -25.635 -13.509 22.009 1.00 62.53 172 GLY A C 1
ATOM 1320 O O . GLY A 1 172 ? -25.916 -14.612 22.469 1.00 62.53 172 GLY A O 1
ATOM 1321 N N . ARG A 1 173 ? -26.004 -12.362 22.598 1.00 72.31 173 ARG A N 1
ATOM 1322 C CA . ARG A 1 173 ? -26.878 -12.290 23.780 1.00 72.31 173 ARG A CA 1
ATOM 1323 C C . ARG A 1 173 ? -28.038 -11.318 23.578 1.00 72.31 173 ARG A C 1
ATOM 1325 O O . ARG A 1 173 ? -29.185 -11.727 23.679 1.00 72.31 173 ARG A O 1
ATOM 1332 N N . ASP A 1 174 ? -27.725 -10.061 23.276 1.00 72.50 174 ASP A N 1
ATOM 1333 C CA . ASP A 1 174 ? -28.710 -8.985 23.110 1.00 72.50 174 ASP A CA 1
ATOM 1334 C C . ASP A 1 174 ? -28.964 -8.662 21.631 1.00 72.50 174 ASP A C 1
ATOM 1336 O O . ASP A 1 174 ? -30.001 -8.092 21.297 1.00 72.50 174 ASP A O 1
ATOM 1340 N N . VAL A 1 175 ? -28.000 -8.987 20.764 1.00 82.44 175 VAL A N 1
ATOM 1341 C CA . VAL A 1 175 ? -28.060 -8.844 19.304 1.00 82.44 175 VAL A CA 1
ATOM 1342 C C . VAL A 1 175 ? -27.622 -10.168 18.686 1.00 82.44 175 VAL A C 1
ATOM 1344 O O . VAL A 1 175 ? -26.529 -10.658 18.977 1.00 82.44 175 VAL A O 1
ATOM 1347 N N . ASP A 1 176 ? -28.442 -10.740 17.819 1.00 8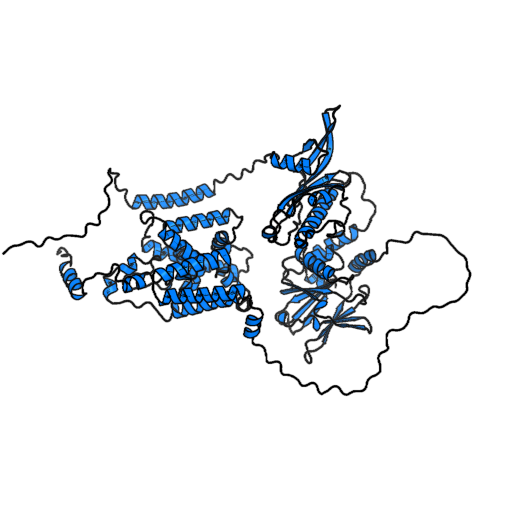6.88 176 ASP A N 1
ATOM 1348 C CA . ASP A 1 176 ? -28.153 -11.965 17.093 1.00 86.88 176 ASP A CA 1
ATOM 1349 C C . ASP A 1 176 ? -26.922 -11.808 16.204 1.00 86.88 176 ASP A C 1
ATOM 1351 O O . ASP A 1 176 ? -26.738 -10.829 15.473 1.00 86.88 176 ASP A O 1
ATOM 1355 N N . ASN A 1 177 ? -26.056 -12.815 16.264 1.00 85.00 177 ASN A N 1
ATOM 1356 C CA . ASN A 1 177 ? -24.831 -12.834 15.489 1.00 85.00 177 ASN A CA 1
ATOM 1357 C C . ASN A 1 177 ? -25.050 -13.429 14.092 1.00 85.00 177 ASN A C 1
ATOM 1359 O O . ASN A 1 177 ? -25.844 -14.347 13.901 1.00 85.00 177 ASN A O 1
ATOM 1363 N N . ILE A 1 178 ? -24.246 -12.988 13.125 1.00 84.62 178 ILE A N 1
ATOM 1364 C CA . ILE A 1 178 ? -24.160 -13.600 11.799 1.00 84.62 178 ILE A CA 1
ATOM 1365 C C . ILE A 1 178 ? -22.912 -14.480 11.761 1.00 84.62 178 ILE A C 1
ATOM 1367 O O . ILE A 1 178 ? -21.786 -14.014 11.953 1.00 84.62 178 ILE A O 1
ATOM 1371 N N . THR A 1 179 ? -23.099 -15.772 11.488 1.00 80.00 179 THR A N 1
ATOM 1372 C CA . THR A 1 179 ? -22.005 -16.748 11.428 1.00 80.00 179 THR A CA 1
ATOM 1373 C C . THR A 1 179 ? -20.907 -16.279 10.467 1.00 80.00 179 THR A C 1
ATOM 1375 O O . THR A 1 179 ? -21.181 -15.946 9.315 1.00 80.00 179 THR A O 1
ATOM 1378 N N . ARG A 1 180 ? -19.652 -16.283 10.941 1.00 76.81 180 ARG A N 1
ATOM 1379 C CA . ARG A 1 180 ? -18.444 -15.776 10.248 1.00 76.81 180 ARG A CA 1
ATOM 1380 C C . ARG A 1 180 ? -18.351 -14.250 10.085 1.00 76.81 180 ARG A C 1
ATOM 1382 O O . ARG A 1 180 ? -17.321 -13.787 9.613 1.00 76.81 180 ARG A O 1
ATOM 1389 N N . ALA A 1 181 ? -19.343 -13.473 10.520 1.00 78.25 181 ALA A N 1
ATOM 1390 C CA . ALA A 1 181 ? -19.327 -12.006 10.480 1.00 78.25 181 ALA A CA 1
ATOM 1391 C C . ALA A 1 181 ? -19.354 -11.361 11.883 1.00 78.25 181 ALA A C 1
ATOM 1393 O O . ALA A 1 181 ? -19.725 -10.197 12.023 1.00 78.25 181 ALA A O 1
ATOM 1394 N N . THR A 1 182 ? -18.918 -12.089 12.920 1.00 74.19 182 THR A N 1
ATOM 1395 C CA . THR A 1 182 ? -18.955 -11.649 14.328 1.00 74.19 182 THR A CA 1
ATOM 1396 C C . THR A 1 182 ? -18.290 -10.295 14.566 1.00 74.19 182 THR A C 1
ATOM 1398 O O . THR A 1 182 ? -18.835 -9.461 15.282 1.00 74.19 182 THR A O 1
ATOM 1401 N N . ILE A 1 183 ? -17.130 -10.046 13.946 1.00 65.00 183 ILE A N 1
ATOM 1402 C CA . ILE A 1 183 ? -16.397 -8.779 14.105 1.00 65.00 183 ILE A CA 1
ATOM 1403 C C . ILE A 1 183 ? -17.205 -7.609 13.532 1.00 65.00 183 ILE A C 1
ATOM 1405 O O . ILE A 1 183 ? -17.332 -6.575 14.183 1.00 65.00 183 ILE A O 1
ATOM 1409 N N . SER A 1 184 ? -17.789 -7.790 12.348 1.00 79.12 184 SER A N 1
ATOM 1410 C CA . SER A 1 184 ? -18.605 -6.781 11.672 1.00 79.12 184 SER A CA 1
ATOM 1411 C C . SER A 1 184 ? -19.899 -6.494 12.436 1.00 79.12 184 SER A C 1
ATOM 1413 O O . SER A 1 184 ? -20.261 -5.334 12.607 1.00 79.12 184 SER A O 1
ATOM 1415 N N . VAL A 1 185 ? -20.581 -7.532 12.938 1.00 81.31 185 VAL A N 1
ATOM 1416 C CA . VAL A 1 185 ? -21.806 -7.384 13.746 1.00 81.31 185 VAL A CA 1
ATOM 1417 C C . VAL A 1 185 ? -21.508 -6.657 15.059 1.00 81.31 185 VAL A C 1
ATOM 1419 O O . VAL A 1 185 ? -22.247 -5.749 15.431 1.00 81.31 185 VAL A O 1
ATOM 1422 N N . ALA A 1 186 ? -20.394 -6.981 15.724 1.00 68.75 186 ALA A N 1
ATOM 1423 C CA . ALA A 1 186 ? -19.977 -6.302 16.952 1.00 68.75 186 ALA A CA 1
ATOM 1424 C C . ALA A 1 186 ? -19.613 -4.831 16.720 1.00 68.75 186 ALA A C 1
ATOM 1426 O O . ALA A 1 186 ? -19.963 -3.977 17.534 1.00 68.75 186 ALA A O 1
ATOM 1427 N N . ALA A 1 187 ? -18.946 -4.530 15.604 1.00 70.31 187 ALA A N 1
ATOM 1428 C CA . ALA A 1 187 ? -18.643 -3.162 15.200 1.00 70.31 187 ALA A CA 1
ATOM 1429 C C . ALA A 1 187 ? -19.924 -2.358 14.924 1.00 70.31 187 ALA A C 1
ATOM 1431 O O . ALA A 1 187 ? -20.071 -1.255 15.447 1.00 70.31 187 ALA A O 1
ATOM 1432 N N . LEU A 1 188 ? -20.881 -2.929 14.182 1.00 88.38 188 LEU A N 1
ATOM 1433 C CA . LEU A 1 188 ? -22.177 -2.298 13.921 1.00 88.38 188 LEU A CA 1
ATOM 1434 C C . LEU A 1 188 ? -22.935 -2.020 15.225 1.00 88.38 188 LEU A C 1
ATOM 1436 O O . LEU A 1 188 ? -23.321 -0.879 15.469 1.00 88.38 188 LEU A O 1
ATOM 1440 N N . ALA A 1 189 ? -23.109 -3.033 16.080 1.00 81.12 189 ALA A N 1
ATOM 1441 C CA . ALA A 1 189 ? -23.853 -2.901 17.333 1.00 81.12 189 ALA A CA 1
ATOM 1442 C C . ALA A 1 189 ? -23.236 -1.837 18.255 1.00 81.12 189 ALA A C 1
ATOM 1444 O O . ALA A 1 189 ? -23.945 -1.012 18.832 1.00 81.12 189 ALA A O 1
ATOM 1445 N N . ARG A 1 190 ? -21.901 -1.796 18.339 1.00 74.19 190 ARG A N 1
ATOM 1446 C CA . ARG A 1 190 ? -21.181 -0.784 19.116 1.00 74.19 190 ARG A CA 1
ATOM 1447 C C . ARG A 1 190 ? -21.303 0.615 18.517 1.00 74.19 190 ARG A C 1
ATOM 1449 O O . ARG A 1 190 ? -21.518 1.557 19.270 1.00 74.19 190 ARG A O 1
ATOM 1456 N N . GLY A 1 191 ? -21.184 0.749 17.196 1.00 75.56 191 GLY A N 1
ATOM 1457 C CA . GLY A 1 191 ? -21.335 2.027 16.499 1.00 75.56 191 GLY A CA 1
ATOM 1458 C C . GLY A 1 191 ? -22.713 2.641 16.725 1.00 75.56 191 GLY A C 1
ATOM 1459 O O . GLY A 1 191 ? -22.805 3.803 17.111 1.00 75.56 191 GLY A O 1
ATOM 1460 N N . VAL A 1 192 ? -23.772 1.834 16.593 1.00 85.94 192 VAL A N 1
ATOM 1461 C CA . VAL A 1 192 ? -25.150 2.250 16.899 1.00 85.94 192 VAL A CA 1
ATOM 1462 C C . VAL A 1 192 ? -25.272 2.685 18.362 1.00 85.94 192 VAL A C 1
ATOM 1464 O O . VAL A 1 192 ? -25.758 3.781 18.628 1.00 85.94 192 VAL A O 1
ATOM 1467 N N . ARG A 1 193 ? -24.774 1.879 19.311 1.00 83.38 193 ARG A N 1
ATOM 1468 C CA . ARG A 1 193 ? -24.826 2.182 20.752 1.00 83.38 193 ARG A CA 1
ATOM 1469 C C . ARG A 1 193 ? -24.148 3.508 21.098 1.00 83.38 193 ARG A C 1
ATOM 1471 O O . ARG A 1 193 ? -24.736 4.351 21.769 1.00 83.38 193 ARG A O 1
ATOM 1478 N N . THR A 1 194 ? -22.899 3.681 20.673 1.00 70.06 194 THR A N 1
ATOM 1479 C CA . THR A 1 194 ? -22.090 4.853 21.029 1.00 70.06 194 THR A CA 1
ATOM 1480 C C . THR A 1 194 ? -22.653 6.122 20.397 1.00 70.06 194 THR A C 1
ATOM 1482 O O . THR A 1 194 ? -22.774 7.135 21.084 1.00 70.06 194 THR A O 1
ATOM 1485 N N . ALA A 1 195 ? -23.050 6.064 19.122 1.00 79.88 195 ALA A N 1
ATOM 1486 C CA . ALA A 1 195 ? -23.626 7.214 18.433 1.00 79.88 195 ALA A CA 1
ATOM 1487 C C . ALA A 1 195 ? -24.985 7.615 19.034 1.00 79.88 195 ALA A C 1
ATOM 1489 O O . ALA A 1 195 ? -25.193 8.791 19.329 1.00 79.88 195 ALA A O 1
ATOM 1490 N N . ALA A 1 196 ? -25.864 6.646 19.319 1.00 85.69 196 ALA A N 1
ATOM 1491 C CA . ALA A 1 196 ? -27.167 6.909 19.932 1.00 85.69 196 ALA A CA 1
ATOM 1492 C C . ALA A 1 196 ? -27.053 7.536 21.322 1.00 85.69 196 ALA A C 1
ATOM 1494 O O . ALA A 1 196 ? -27.765 8.488 21.621 1.00 85.69 196 ALA A O 1
ATOM 1495 N N . ARG A 1 197 ? -26.110 7.076 22.153 1.00 82.69 197 ARG A N 1
ATOM 1496 C CA . ARG A 1 197 ? -25.868 7.678 23.473 1.00 82.69 197 ARG A CA 1
ATOM 1497 C C . ARG A 1 197 ? -25.353 9.110 23.384 1.00 82.69 197 ARG A C 1
ATOM 1499 O O . ARG A 1 197 ? -25.756 9.940 24.191 1.00 82.69 197 ARG A O 1
ATOM 1506 N N . ARG A 1 198 ? -24.489 9.417 22.411 1.00 76.38 198 ARG A N 1
ATOM 1507 C CA . ARG A 1 198 ? -23.992 10.787 22.198 1.00 76.38 198 ARG A CA 1
ATOM 1508 C C . ARG A 1 198 ? -25.100 11.729 21.741 1.00 76.38 198 ARG A C 1
ATOM 1510 O O . ARG A 1 198 ? -25.195 12.838 22.249 1.00 76.38 198 ARG A O 1
ATOM 1517 N N . VAL A 1 199 ? -25.956 11.272 20.830 1.00 84.12 199 VAL A N 1
ATOM 1518 C CA . VAL A 1 199 ? -27.127 12.037 20.383 1.00 84.12 199 VAL A CA 1
ATOM 1519 C C . VAL A 1 199 ? -28.112 12.232 21.535 1.00 84.12 1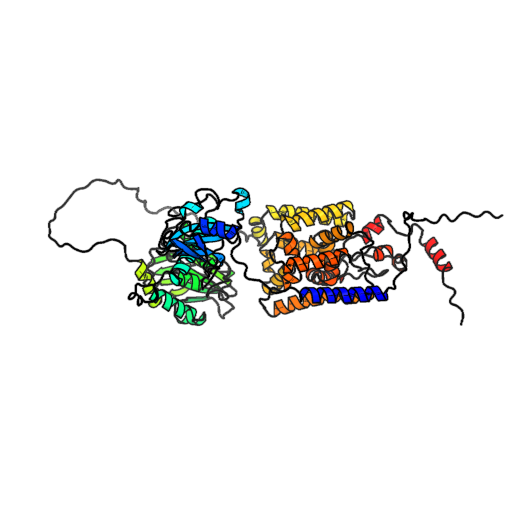99 VAL A C 1
ATOM 1521 O O . VAL A 1 199 ? -28.522 13.357 21.796 1.00 84.12 199 VAL A O 1
ATOM 1524 N N . ALA A 1 200 ? -28.420 11.181 22.293 1.00 84.81 200 ALA A N 1
ATOM 1525 C CA . ALA A 1 200 ? -29.290 11.281 23.460 1.00 84.81 200 ALA A CA 1
ATOM 1526 C C . ALA A 1 200 ? -28.758 12.271 24.507 1.00 84.81 200 ALA A C 1
ATOM 1528 O O . ALA A 1 200 ? -29.504 13.110 25.003 1.00 84.81 200 ALA A O 1
ATOM 1529 N N . ALA A 1 201 ? -27.454 12.229 24.795 1.00 78.12 201 ALA A N 1
ATOM 1530 C CA . ALA A 1 201 ? -26.824 13.154 25.732 1.00 78.12 201 ALA A CA 1
ATOM 1531 C C . ALA A 1 201 ? -26.920 14.624 25.285 1.00 78.12 201 ALA A C 1
ATOM 1533 O O . ALA A 1 201 ? -26.985 15.503 26.141 1.00 78.12 201 ALA A O 1
ATOM 1534 N N . ALA A 1 202 ? -26.931 14.881 23.973 1.00 79.88 202 ALA A N 1
ATOM 1535 C CA . ALA A 1 202 ? -27.000 16.226 23.408 1.00 79.88 202 ALA A CA 1
ATOM 1536 C C . ALA A 1 202 ? -28.436 16.755 23.235 1.00 79.88 202 ALA A C 1
ATOM 1538 O O . ALA A 1 202 ? -28.649 17.955 23.374 1.00 79.88 202 ALA A O 1
ATOM 1539 N N . TYR A 1 203 ? -29.411 15.888 22.934 1.00 83.44 203 TYR A N 1
ATOM 1540 C CA . TYR A 1 203 ? -30.743 16.311 22.471 1.00 83.44 203 TYR A CA 1
ATOM 1541 C C . TYR A 1 203 ? -31.928 15.851 23.327 1.00 83.44 203 TYR A C 1
ATOM 1543 O O . TYR A 1 203 ? -33.026 16.371 23.140 1.00 83.44 203 TYR A O 1
ATOM 1551 N N . LEU A 1 204 ? -31.737 14.887 24.234 1.00 82.50 204 LEU A N 1
ATOM 1552 C CA . LEU A 1 204 ? -32.810 14.340 25.082 1.00 82.50 204 LEU A CA 1
ATOM 1553 C C . LEU A 1 204 ? -32.753 14.832 26.536 1.00 82.50 204 LEU A C 1
ATOM 1555 O O . LEU A 1 204 ? -33.546 14.396 27.364 1.00 82.50 204 LEU A O 1
ATOM 1559 N N . ARG A 1 205 ? -31.825 15.734 26.874 1.00 64.50 205 ARG A N 1
ATOM 1560 C CA . ARG A 1 205 ? -31.784 16.379 28.195 1.00 64.50 205 ARG A CA 1
ATOM 1561 C C . ARG A 1 205 ? -32.678 17.620 28.203 1.00 64.50 205 ARG A C 1
ATOM 1563 O O . ARG A 1 205 ? -32.545 18.465 27.320 1.00 64.50 205 ARG A O 1
ATOM 1570 N N . GLU A 1 206 ? -33.551 17.748 29.203 1.00 46.12 206 GLU A N 1
ATOM 1571 C CA . GLU A 1 206 ? -34.303 18.989 29.426 1.00 46.12 206 GLU A CA 1
ATOM 1572 C C . GLU A 1 206 ? -33.360 20.148 29.820 1.00 46.12 206 GLU A C 1
ATOM 1574 O O . GLU A 1 206 ? -32.410 19.914 30.574 1.00 46.12 206 GLU A O 1
ATOM 1579 N N . PRO A 1 207 ? -33.607 21.395 29.363 1.00 42.09 207 PRO A N 1
ATOM 1580 C CA . PRO A 1 207 ? -32.704 22.529 29.598 1.00 42.09 207 PRO A CA 1
ATOM 1581 C C . PRO A 1 207 ? -32.601 23.015 31.056 1.00 42.09 207 PRO A C 1
ATOM 1583 O O . PRO A 1 207 ? -31.628 23.693 31.371 1.00 42.09 207 PRO A O 1
ATOM 1586 N N . ASP A 1 208 ? -33.555 22.676 31.934 1.00 34.22 208 ASP A N 1
ATOM 1587 C CA . ASP A 1 208 ? -33.671 23.252 33.291 1.00 34.22 208 ASP A CA 1
ATOM 1588 C C . ASP A 1 208 ? -33.635 22.226 34.441 1.00 34.22 208 ASP A C 1
ATOM 1590 O O . ASP A 1 208 ? -33.824 22.577 35.609 1.00 34.22 208 ASP A O 1
ATOM 1594 N N . ALA A 1 209 ? -33.320 20.959 34.166 1.00 33.31 209 ALA A N 1
ATOM 1595 C CA . ALA A 1 209 ? -32.965 20.033 35.235 1.00 33.31 209 ALA A CA 1
ATOM 1596 C C . ALA A 1 209 ? -31.523 20.329 35.666 1.00 33.31 209 ALA A C 1
ATOM 1598 O O . ALA A 1 209 ? -30.566 19.867 35.040 1.00 33.31 209 ALA A O 1
ATOM 1599 N N . ALA A 1 210 ? -31.377 21.120 36.736 1.00 33.84 210 ALA A N 1
ATOM 1600 C CA . ALA A 1 210 ? -30.152 21.168 37.525 1.00 33.84 210 ALA A CA 1
ATOM 1601 C C . ALA A 1 210 ? -29.576 19.752 37.612 1.00 33.84 210 ALA A C 1
ATOM 1603 O O . ALA A 1 210 ? -30.315 18.812 37.923 1.00 33.84 210 ALA A O 1
ATOM 1604 N N . ALA A 1 211 ? -28.293 19.620 37.259 1.00 27.55 211 ALA A N 1
ATOM 1605 C CA . ALA A 1 211 ? -27.582 18.352 37.250 1.00 27.55 211 ALA A CA 1
ATOM 1606 C C . ALA A 1 211 ? -28.017 17.508 38.462 1.00 27.55 211 ALA A C 1
ATOM 1608 O O . ALA A 1 211 ? -27.951 18.014 39.589 1.00 27.55 211 ALA A O 1
ATOM 1609 N N . PRO A 1 212 ? -28.510 16.270 38.261 1.00 30.67 212 PRO A N 1
ATOM 1610 C CA . PRO A 1 212 ? -28.753 15.375 39.379 1.00 30.67 212 PRO A CA 1
ATOM 1611 C C . PRO A 1 212 ? -27.471 15.326 40.217 1.00 30.67 212 PRO A C 1
ATOM 1613 O O . PRO A 1 212 ? -26.396 15.236 39.618 1.00 30.67 212 PRO A O 1
ATOM 1616 N N . PRO A 1 213 ? -27.549 15.417 41.556 1.00 37.94 213 PRO A N 1
ATOM 1617 C CA . PRO A 1 213 ? -26.363 15.315 42.387 1.00 37.94 213 PRO A CA 1
ATOM 1618 C C . PRO A 1 213 ? -25.711 13.959 42.110 1.00 37.94 213 PRO A C 1
ATOM 1620 O O . PRO A 1 213 ? -26.335 12.918 42.303 1.00 37.94 213 PRO A O 1
ATOM 1623 N N . ASP A 1 214 ? -24.503 14.031 41.558 1.00 40.69 214 ASP A N 1
ATOM 1624 C CA . ASP A 1 214 ? -23.476 13.005 41.414 1.00 40.69 214 ASP A CA 1
ATOM 1625 C C . ASP A 1 214 ? -23.942 11.548 41.592 1.00 40.69 214 ASP A C 1
ATOM 1627 O O . ASP A 1 214 ? -23.880 10.961 42.671 1.00 40.69 214 ASP A O 1
ATOM 1631 N N . LEU A 1 215 ? -24.328 10.930 40.473 1.00 34.38 215 LEU A N 1
ATOM 1632 C CA . LEU A 1 215 ? -24.059 9.512 40.224 1.00 34.38 215 LEU A CA 1
ATOM 1633 C C . LEU A 1 215 ? -22.823 9.430 39.301 1.00 34.38 215 LEU A C 1
ATOM 1635 O O . LEU A 1 215 ? -22.646 10.292 38.437 1.00 34.38 215 LEU A O 1
ATOM 1639 N N . PRO A 1 216 ? -21.950 8.426 39.469 1.00 42.59 216 PRO A N 1
ATOM 1640 C CA . PRO A 1 216 ? -20.484 8.543 39.447 1.00 42.59 216 PRO A CA 1
ATOM 1641 C C . PRO A 1 216 ? -19.843 8.544 38.047 1.00 42.59 216 PRO A C 1
ATOM 1643 O O . PRO A 1 216 ? -18.870 7.856 37.768 1.00 42.59 216 PRO A O 1
ATOM 1646 N N . LEU A 1 217 ? -20.383 9.335 37.124 1.00 45.47 217 LEU A N 1
ATOM 1647 C CA . LEU A 1 217 ? -19.776 9.583 35.810 1.00 45.47 217 LEU A CA 1
ATOM 1648 C C . LEU A 1 217 ? -18.922 10.862 35.787 1.00 45.47 217 LEU A C 1
ATOM 1650 O O . LEU A 1 217 ? -18.106 11.020 34.882 1.00 45.47 217 LEU A O 1
ATOM 1654 N N . GLY A 1 218 ? -19.080 11.753 36.775 1.00 47.41 218 GLY A N 1
ATOM 1655 C CA . GLY A 1 218 ? -18.303 12.995 36.889 1.00 47.41 218 GLY A CA 1
ATOM 1656 C C . GLY A 1 218 ? -16.840 12.758 37.267 1.00 47.41 218 GLY A C 1
ATOM 1657 O O . GLY A 1 218 ? -15.954 13.331 36.648 1.00 47.41 218 GLY A O 1
ATOM 1658 N N . ILE A 1 219 ? -16.566 11.840 38.203 1.00 51.84 219 ILE A N 1
ATOM 1659 C CA . ILE A 1 219 ? -15.196 11.565 38.672 1.00 51.84 219 ILE A CA 1
ATOM 1660 C C . ILE A 1 219 ? -14.346 10.950 37.555 1.00 51.84 219 ILE A C 1
ATOM 1662 O O . ILE A 1 219 ? -13.203 11.356 37.365 1.00 51.84 219 ILE A O 1
ATOM 1666 N N . GLU A 1 220 ? -14.893 9.992 36.795 1.00 54.31 220 GLU A N 1
ATOM 1667 C CA . GLU A 1 220 ? -14.157 9.373 35.687 1.00 54.31 220 GLU A CA 1
ATOM 1668 C C . GLU A 1 220 ? -13.908 10.376 34.556 1.00 54.31 220 GLU A C 1
ATOM 1670 O O . GLU A 1 220 ? -12.796 10.434 34.040 1.00 54.31 220 GLU A O 1
ATOM 1675 N N . ALA A 1 221 ? -14.899 11.201 34.201 1.00 60.06 221 ALA A N 1
ATOM 1676 C CA . ALA A 1 221 ? -14.744 12.221 33.166 1.00 60.06 221 ALA A CA 1
ATOM 1677 C C . ALA A 1 221 ? -13.743 13.316 33.575 1.00 60.06 221 ALA A C 1
ATOM 1679 O O . ALA A 1 221 ? -12.829 13.603 32.805 1.00 60.06 221 ALA A O 1
ATOM 1680 N N . ASP A 1 222 ? -13.852 13.855 34.793 1.00 61.84 222 ASP A N 1
ATOM 1681 C CA . ASP A 1 222 ? -12.948 14.888 35.309 1.00 61.84 222 ASP A CA 1
ATOM 1682 C C . ASP A 1 222 ? -11.519 14.355 35.473 1.00 61.84 222 ASP A C 1
ATOM 1684 O O . ASP A 1 222 ? -10.553 15.044 35.132 1.00 61.84 222 ASP A O 1
ATOM 1688 N N . LEU A 1 223 ? -11.355 13.116 35.959 1.00 66.12 223 LEU A N 1
ATOM 1689 C CA . LEU A 1 223 ? -10.041 12.484 36.079 1.00 66.12 223 LEU A CA 1
ATOM 1690 C C . LEU A 1 223 ? -9.433 12.218 34.703 1.00 66.12 223 LEU A C 1
ATOM 1692 O O . LEU A 1 223 ? -8.256 12.502 34.492 1.00 66.12 223 LEU A O 1
ATOM 1696 N N . VAL A 1 224 ? -10.211 11.694 33.755 1.00 69.31 224 VAL A N 1
ATOM 1697 C CA . VAL A 1 224 ? -9.732 11.439 32.391 1.00 69.31 224 VAL A CA 1
ATOM 1698 C C . VAL A 1 224 ? -9.370 12.748 31.700 1.00 69.31 224 VAL A C 1
ATOM 1700 O O . VAL A 1 224 ? -8.323 12.801 31.067 1.00 69.31 224 VAL A O 1
ATOM 1703 N N . GLU A 1 225 ? -10.138 13.822 31.889 1.00 72.56 225 GLU A N 1
ATOM 1704 C CA . GLU A 1 225 ? -9.814 15.153 31.363 1.00 72.56 225 GLU A CA 1
ATOM 1705 C C . GLU A 1 225 ? -8.529 15.724 31.995 1.00 72.56 225 GLU A C 1
ATOM 1707 O O . GLU A 1 225 ? -7.693 16.329 31.318 1.00 72.56 225 GLU A O 1
ATOM 1712 N N . GLN A 1 226 ? -8.317 15.512 33.298 1.00 75.19 226 GLN A N 1
ATOM 1713 C CA . GLN A 1 226 ? -7.065 15.876 33.966 1.00 75.19 226 GLN A CA 1
ATOM 1714 C C . GLN A 1 226 ? -5.875 15.071 33.431 1.00 75.19 226 GLN A C 1
ATOM 1716 O O . GLN A 1 226 ? -4.839 15.660 33.125 1.00 75.19 226 GLN A O 1
ATOM 1721 N N . LEU A 1 227 ? -6.025 13.755 33.269 1.00 76.38 227 LEU A N 1
ATOM 1722 C CA . LEU A 1 227 ? -4.989 12.874 32.724 1.00 76.38 227 LEU A CA 1
ATOM 1723 C C . LEU A 1 227 ? -4.726 13.139 31.233 1.00 76.38 227 LEU A C 1
ATOM 1725 O O . LEU A 1 227 ? -3.594 13.008 30.770 1.00 76.38 227 LEU A O 1
ATOM 1729 N N . GLU A 1 228 ? -5.738 13.559 30.476 1.00 79.38 228 GLU A N 1
ATOM 1730 C CA . GLU A 1 228 ? -5.609 13.940 29.071 1.00 79.38 228 GLU A CA 1
ATOM 1731 C C . GLU A 1 228 ? -4.723 15.176 28.893 1.00 79.38 228 GLU A C 1
ATOM 1733 O O . GLU A 1 228 ? -3.998 15.273 27.901 1.00 79.38 228 GLU A O 1
ATOM 1738 N N . ARG A 1 229 ? -4.688 16.082 29.873 1.00 78.69 229 ARG A N 1
ATOM 1739 C CA . ARG A 1 229 ? -3.782 17.240 29.854 1.00 78.69 229 ARG A CA 1
ATOM 1740 C C . ARG A 1 229 ? -2.318 16.885 30.122 1.00 78.69 229 ARG A C 1
ATOM 1742 O O . ARG A 1 229 ? -1.453 17.670 29.748 1.00 78.69 229 ARG A O 1
ATOM 1749 N N . LEU A 1 230 ? -2.035 15.725 30.717 1.00 77.19 230 LEU A N 1
ATOM 1750 C CA . LEU A 1 230 ? -0.674 15.330 31.079 1.00 77.19 230 LEU A CA 1
ATOM 1751 C C . LEU A 1 230 ? 0.114 14.780 29.881 1.00 77.19 230 LEU A C 1
ATOM 1753 O O . LEU A 1 230 ? -0.399 14.020 29.051 1.00 77.19 230 LEU A O 1
ATOM 1757 N N . LEU A 1 231 ? 1.388 15.148 29.792 1.00 78.69 231 LEU A N 1
ATOM 1758 C CA . LEU A 1 231 ? 2.363 14.583 28.860 1.00 78.69 231 LEU A CA 1
ATOM 1759 C C . LEU A 1 231 ? 2.908 13.248 29.392 1.00 78.69 231 LEU A C 1
ATOM 1761 O O . LEU A 1 231 ? 2.873 12.976 30.588 1.00 78.69 231 LEU A O 1
ATOM 1765 N N . TRP A 1 232 ? 3.467 12.411 28.515 1.00 81.44 232 TRP A N 1
ATOM 1766 C CA . TRP A 1 232 ? 3.984 11.090 28.904 1.00 81.44 232 TRP A CA 1
ATOM 1767 C C . TRP A 1 232 ? 4.995 11.110 30.072 1.00 81.44 232 TRP A C 1
ATOM 1769 O O . TRP A 1 232 ? 4.840 10.299 30.986 1.00 81.44 232 TRP A O 1
ATOM 1779 N N . PRO A 1 233 ? 5.964 12.049 30.141 1.00 74.44 233 PRO A N 1
ATOM 1780 C CA . PRO A 1 233 ? 6.841 12.161 31.307 1.00 74.44 233 PRO A CA 1
ATOM 1781 C C . PRO A 1 233 ? 6.083 12.449 32.608 1.00 74.44 233 PRO A C 1
ATOM 1783 O O . PRO A 1 233 ? 6.436 11.927 33.659 1.00 74.44 233 PRO A O 1
ATOM 1786 N N . GLU A 1 234 ? 5.013 13.239 32.548 1.00 76.31 234 GLU A N 1
ATOM 1787 C CA . GLU A 1 234 ? 4.192 13.588 33.712 1.00 76.31 234 GLU A CA 1
ATOM 1788 C C . GLU A 1 234 ? 3.359 12.390 34.191 1.00 76.31 234 GLU A C 1
ATOM 1790 O O . GLU A 1 234 ? 3.141 12.238 35.391 1.00 76.31 234 GLU A O 1
ATOM 1795 N N . LEU A 1 235 ? 2.967 11.491 33.279 1.00 80.75 235 LEU A N 1
ATOM 1796 C CA . LEU A 1 235 ? 2.322 10.216 33.617 1.00 80.75 235 LEU A CA 1
ATOM 1797 C C . LEU A 1 235 ? 3.276 9.222 34.303 1.00 80.75 235 LEU A C 1
ATOM 1799 O O . LEU A 1 235 ? 2.828 8.403 35.105 1.00 80.75 235 LEU A O 1
ATOM 1803 N N . LEU A 1 236 ? 4.579 9.295 34.006 1.00 79.81 236 LEU A N 1
ATOM 1804 C CA . LEU A 1 236 ? 5.607 8.534 34.726 1.00 79.81 236 LEU A CA 1
ATOM 1805 C C . LEU A 1 236 ? 5.818 9.103 36.131 1.00 79.81 236 LEU A C 1
ATOM 1807 O O . LEU A 1 236 ? 5.872 8.357 37.105 1.00 79.81 236 LEU A O 1
ATOM 1811 N N . PHE A 1 237 ? 5.890 10.433 36.250 1.00 74.44 237 PHE A N 1
ATOM 1812 C CA . PHE A 1 237 ? 6.033 11.101 37.546 1.00 74.44 237 PHE A CA 1
ATOM 1813 C C . PHE A 1 237 ? 4.810 10.929 38.451 1.00 74.44 237 PHE A C 1
ATOM 1815 O O . PHE A 1 237 ? 4.967 10.890 39.669 1.00 74.44 237 PHE A O 1
ATOM 1822 N N . SER A 1 238 ? 3.605 10.807 37.886 1.00 73.12 238 SER A N 1
ATOM 1823 C CA . SER A 1 238 ? 2.384 10.566 38.663 1.00 73.12 238 SER A CA 1
ATOM 1824 C C . SER A 1 238 ? 2.266 9.133 39.195 1.00 73.12 238 SER A C 1
ATOM 1826 O O . SER A 1 238 ? 1.372 8.858 39.994 1.00 73.12 238 SER A O 1
ATOM 1828 N N . GLY A 1 239 ? 3.135 8.216 38.753 1.00 75.44 239 GLY A N 1
ATOM 1829 C CA . GLY A 1 239 ? 3.075 6.795 39.098 1.00 75.44 239 GLY A CA 1
ATOM 1830 C C . GLY A 1 239 ? 1.973 6.021 38.369 1.00 75.44 239 GLY A C 1
ATOM 1831 O O . GLY A 1 239 ? 1.833 4.820 38.582 1.00 75.44 239 GLY A O 1
ATOM 1832 N N . LEU A 1 240 ? 1.204 6.670 37.482 1.00 84.38 240 LEU A N 1
ATOM 1833 C CA . LEU A 1 240 ? 0.204 5.987 36.656 1.00 84.38 240 LEU A CA 1
ATOM 1834 C C . LEU A 1 240 ? 0.866 4.994 35.694 1.00 84.38 240 LEU A C 1
ATOM 1836 O O . LEU A 1 240 ? 0.383 3.871 35.512 1.00 84.38 240 LEU A O 1
ATOM 1840 N N . VAL A 1 241 ? 1.973 5.433 35.092 1.00 87.50 241 VAL A N 1
ATOM 1841 C CA . VAL A 1 241 ? 2.858 4.611 34.273 1.00 87.50 241 VAL A CA 1
ATOM 1842 C C . VAL A 1 241 ? 4.127 4.358 35.081 1.00 87.50 241 VAL A C 1
ATOM 1844 O O . VAL A 1 241 ? 4.790 5.302 35.495 1.00 87.50 241 VAL A O 1
ATOM 1847 N N . THR A 1 242 ? 4.502 3.099 35.290 1.00 88.00 242 THR A N 1
ATOM 1848 C CA . THR A 1 242 ? 5.831 2.757 35.827 1.00 88.00 242 THR A CA 1
ATOM 1849 C C . THR A 1 242 ? 6.743 2.304 34.702 1.00 88.00 242 THR A C 1
ATOM 1851 O O . THR A 1 242 ? 6.268 1.803 33.682 1.00 88.00 242 THR A O 1
ATOM 1854 N N . ARG A 1 243 ? 8.056 2.454 34.877 1.00 87.12 243 ARG A N 1
ATOM 1855 C CA . ARG A 1 243 ? 9.047 2.033 33.886 1.00 87.12 243 ARG A CA 1
ATOM 1856 C C . ARG A 1 243 ? 10.140 1.180 34.515 1.00 87.12 243 ARG A C 1
ATOM 1858 O O . ARG A 1 243 ? 10.636 1.487 35.593 1.00 87.12 243 ARG A O 1
ATOM 1865 N N . ILE A 1 244 ? 10.542 0.135 33.798 1.00 86.25 244 ILE A N 1
ATOM 1866 C CA . ILE A 1 244 ? 11.781 -0.611 34.019 1.00 86.25 244 ILE A CA 1
ATOM 1867 C C . ILE A 1 244 ? 12.717 -0.282 32.856 1.00 86.25 244 ILE A C 1
ATOM 1869 O O . ILE A 1 244 ? 12.385 -0.569 31.707 1.00 86.25 244 ILE A O 1
ATOM 1873 N N . THR A 1 245 ? 13.884 0.289 33.148 1.00 82.31 245 THR A N 1
ATOM 1874 C CA . THR A 1 245 ? 14.934 0.542 32.150 1.00 82.31 245 THR A CA 1
ATOM 1875 C C . THR A 1 245 ? 16.102 -0.407 32.391 1.00 82.31 245 THR A C 1
ATOM 1877 O O . THR A 1 245 ? 16.617 -0.523 33.502 1.00 82.31 245 THR A O 1
ATOM 1880 N N . ILE A 1 246 ? 16.518 -1.100 31.336 1.00 80.25 246 ILE A N 1
ATOM 1881 C CA . ILE A 1 246 ? 17.563 -2.124 31.353 1.00 80.25 246 ILE A CA 1
ATOM 1882 C C . ILE A 1 246 ? 18.663 -1.688 30.387 1.00 80.25 246 ILE A C 1
ATOM 1884 O O . ILE A 1 246 ? 18.473 -1.719 29.172 1.00 80.25 246 ILE A O 1
ATOM 1888 N N . GLY A 1 247 ? 19.823 -1.302 30.912 1.00 70.50 247 GLY A N 1
ATOM 1889 C CA . GLY A 1 247 ? 20.934 -0.753 30.127 1.00 70.50 247 GLY A CA 1
ATOM 1890 C C . GLY A 1 247 ? 21.533 0.487 30.789 1.00 70.50 247 GLY A C 1
ATOM 1891 O O . GLY A 1 247 ? 21.048 0.929 31.827 1.00 70.50 247 GLY A O 1
ATOM 1892 N N . SER A 1 248 ? 22.618 1.028 30.227 1.00 52.44 248 SER A N 1
ATOM 1893 C CA . SER A 1 248 ? 23.397 2.094 30.881 1.00 52.44 248 SER A CA 1
ATOM 1894 C C . SER A 1 248 ? 23.088 3.519 30.405 1.00 52.44 248 SER A C 1
ATOM 1896 O O . SER A 1 248 ? 23.648 4.453 30.972 1.00 52.44 248 SER A O 1
ATOM 1898 N N . ALA A 1 249 ? 22.253 3.716 29.377 1.00 50.03 249 ALA A N 1
ATOM 1899 C CA . ALA A 1 249 ? 21.818 5.044 28.923 1.00 50.03 249 ALA A CA 1
ATOM 1900 C C . ALA A 1 249 ? 20.603 4.935 27.991 1.00 50.03 249 ALA A C 1
ATOM 1902 O O . ALA A 1 249 ? 20.674 4.177 27.036 1.00 50.03 249 ALA A O 1
ATOM 1903 N N . ASP A 1 250 ? 19.537 5.706 28.203 1.00 45.59 250 ASP A N 1
ATOM 1904 C CA . ASP A 1 250 ? 18.444 5.894 27.231 1.00 45.59 250 ASP A CA 1
ATOM 1905 C C . ASP A 1 250 ? 19.008 6.623 25.984 1.00 45.59 250 ASP A C 1
ATOM 1907 O O . ASP A 1 250 ? 19.650 7.670 26.157 1.00 45.59 250 ASP A O 1
ATOM 1911 N N . PRO A 1 251 ? 18.923 6.073 24.744 1.00 47.56 251 PRO A N 1
ATOM 1912 C CA . PRO A 1 251 ? 18.072 4.964 24.260 1.00 47.56 251 PRO A CA 1
ATOM 1913 C C . PRO A 1 251 ? 18.773 3.600 24.066 1.00 47.56 251 PRO A C 1
ATOM 1915 O O . PRO A 1 251 ? 18.246 2.672 23.437 1.00 47.56 251 PRO A O 1
ATOM 1918 N N . VAL A 1 252 ? 19.993 3.444 24.573 1.00 57.88 252 VAL A N 1
ATOM 1919 C CA . VAL A 1 252 ? 20.779 2.198 24.578 1.00 57.88 252 VAL A CA 1
ATOM 1920 C C . VAL A 1 252 ? 20.325 1.278 25.726 1.00 57.88 252 VAL A C 1
ATOM 1922 O O . VAL A 1 252 ? 21.011 1.107 26.737 1.00 57.88 252 VAL A O 1
ATOM 1925 N N . GLY A 1 253 ? 19.146 0.674 25.566 1.00 70.88 253 GLY A N 1
ATOM 1926 C CA . GLY A 1 253 ? 18.565 -0.243 26.544 1.00 70.88 253 GLY A CA 1
ATOM 1927 C C . GLY A 1 253 ? 17.245 -0.868 26.097 1.00 70.88 253 GLY A C 1
ATOM 1928 O O . GLY A 1 253 ? 16.781 -0.635 24.980 1.00 70.88 253 GLY A O 1
ATOM 1929 N N . LEU A 1 254 ? 16.670 -1.704 26.960 1.00 79.62 254 LEU A N 1
ATOM 1930 C CA . LEU A 1 254 ? 15.281 -2.153 26.881 1.00 79.62 254 LEU A CA 1
ATOM 1931 C C . LEU A 1 254 ? 14.476 -1.343 27.895 1.00 79.62 254 LEU A C 1
ATOM 1933 O O . LEU A 1 254 ? 14.807 -1.350 29.081 1.00 79.62 254 LEU A O 1
ATOM 1937 N N . GLU A 1 255 ? 13.425 -0.678 27.436 1.00 84.31 255 GLU A N 1
ATOM 1938 C CA . GLU A 1 255 ? 12.502 0.048 28.300 1.00 84.31 255 GLU A CA 1
ATOM 1939 C C . GLU A 1 255 ? 11.139 -0.630 28.293 1.00 84.31 255 GLU A C 1
ATOM 1941 O O . GLU A 1 255 ? 10.559 -0.883 27.238 1.00 84.31 255 GLU A O 1
ATOM 1946 N N . LEU A 1 256 ? 10.628 -0.928 29.483 1.00 90.44 256 LEU A N 1
ATOM 1947 C CA . LEU A 1 256 ? 9.315 -1.526 29.677 1.00 90.44 256 LEU A CA 1
ATOM 1948 C C . LEU A 1 256 ? 8.460 -0.566 30.488 1.00 90.44 256 LEU A C 1
ATOM 1950 O O . LEU A 1 256 ? 8.772 -0.301 31.645 1.00 90.44 256 LEU A O 1
ATOM 1954 N N . SER A 1 257 ? 7.397 -0.045 29.885 1.00 91.88 257 SER A N 1
ATOM 1955 C CA . SER A 1 257 ? 6.428 0.825 30.553 1.00 91.88 257 SER A CA 1
ATOM 1956 C C . SER A 1 257 ? 5.161 0.042 30.883 1.00 91.88 257 SER A C 1
ATOM 1958 O O . SER A 1 257 ? 4.636 -0.659 30.021 1.00 91.88 257 SER A O 1
ATOM 1960 N N . PHE A 1 258 ? 4.645 0.176 32.102 1.00 92.94 258 PHE A N 1
ATOM 1961 C CA . PHE A 1 258 ? 3.468 -0.548 32.573 1.00 92.94 258 PHE A CA 1
ATOM 1962 C C . PHE A 1 258 ? 2.410 0.407 33.105 1.00 92.94 258 PHE A C 1
ATOM 1964 O O . PHE A 1 258 ? 2.736 1.337 33.840 1.00 92.94 258 PHE A O 1
ATOM 1971 N N . ALA A 1 259 ? 1.147 0.164 32.758 1.00 91.81 259 ALA A N 1
ATOM 1972 C CA . ALA A 1 259 ? 0.024 0.957 33.251 1.00 91.81 259 ALA A CA 1
ATOM 1973 C C . ALA A 1 259 ? -1.254 0.122 33.336 1.00 91.81 259 ALA A C 1
ATOM 1975 O O . ALA A 1 259 ? -1.553 -0.669 32.443 1.00 91.81 259 ALA A O 1
ATOM 1976 N N . TYR A 1 260 ? -2.032 0.289 34.397 1.00 90.25 260 TYR A N 1
ATOM 1977 C CA . TYR A 1 260 ? -3.281 -0.439 34.571 1.00 90.25 260 TYR A CA 1
ATOM 1978 C C . TYR A 1 260 ? -4.390 0.090 33.651 1.00 90.25 260 TYR A C 1
ATOM 1980 O O . TYR A 1 260 ? -4.602 1.293 33.533 1.00 90.25 260 TYR A O 1
ATOM 1988 N N . LEU A 1 261 ? -5.123 -0.823 33.010 1.00 87.75 261 LEU A N 1
ATOM 1989 C CA . LEU A 1 261 ? -6.213 -0.538 32.070 1.00 87.75 261 LEU A CA 1
ATOM 1990 C C . LEU A 1 261 ? -7.567 -0.917 32.689 1.00 87.75 261 LEU A C 1
ATOM 1992 O O . LEU A 1 261 ? -8.333 -1.704 32.128 1.00 87.75 261 LEU A O 1
ATOM 1996 N N . GLY A 1 262 ? -7.842 -0.383 33.880 1.00 76.06 262 GLY A N 1
ATOM 1997 C CA . GLY A 1 262 ? -9.027 -0.733 34.670 1.00 76.06 262 GLY A CA 1
ATOM 1998 C C . GLY A 1 262 ? -10.354 -0.248 34.098 1.00 76.06 262 GLY A C 1
ATOM 1999 O O . GLY A 1 262 ? -11.379 -0.908 34.280 1.00 76.06 262 GLY A O 1
ATOM 2000 N N . SER A 1 263 ? -10.342 0.875 33.380 1.00 78.56 263 SER A N 1
ATOM 2001 C CA . SER A 1 263 ? -11.541 1.485 32.807 1.00 78.56 263 SER A CA 1
ATOM 2002 C C . SER A 1 263 ? -11.437 1.641 31.291 1.00 78.56 263 SER A C 1
ATOM 2004 O O . SER A 1 263 ? -10.345 1.648 30.716 1.00 78.56 263 SER A O 1
ATOM 2006 N N . GLU A 1 264 ? -12.593 1.730 30.627 1.00 80.62 264 GLU A N 1
ATOM 2007 C CA . GLU A 1 264 ? -12.640 1.953 29.178 1.00 80.62 264 GLU A CA 1
ATOM 2008 C C . GLU A 1 264 ? -12.067 3.327 28.829 1.00 80.62 264 GLU A C 1
ATOM 2010 O O . GLU A 1 264 ? -11.302 3.435 27.875 1.00 80.62 264 GLU A O 1
ATOM 2015 N N . ALA A 1 265 ? -12.361 4.354 29.630 1.00 78.19 265 ALA A N 1
ATOM 2016 C CA . ALA A 1 265 ? -11.863 5.701 29.389 1.00 78.19 265 ALA A CA 1
ATOM 2017 C C . ALA A 1 265 ? -10.337 5.784 29.552 1.00 78.19 265 ALA A C 1
ATOM 2019 O O . ALA A 1 265 ? -9.652 6.289 28.662 1.00 78.19 265 ALA A O 1
ATOM 2020 N N . LEU A 1 266 ? -9.785 5.199 30.622 1.00 83.69 266 LEU A N 1
ATOM 2021 C CA . LEU A 1 266 ? -8.336 5.136 30.834 1.00 83.69 266 LEU A CA 1
ATOM 2022 C C . LEU A 1 266 ? -7.643 4.306 29.745 1.00 83.69 266 LEU A C 1
ATOM 2024 O O . LEU A 1 266 ? -6.582 4.674 29.242 1.00 83.69 266 LEU A O 1
ATOM 2028 N N . GLY A 1 267 ? -8.266 3.200 29.340 1.00 85.75 267 GLY A N 1
ATOM 2029 C CA . GLY A 1 267 ? -7.748 2.349 28.281 1.00 85.75 267 GLY A CA 1
ATOM 2030 C C . GLY A 1 267 ? -7.715 3.027 26.914 1.00 85.75 267 GLY A C 1
ATOM 2031 O O . GLY A 1 267 ? -6.709 2.936 26.211 1.00 85.75 267 GLY A O 1
ATOM 2032 N N . GLN A 1 268 ? -8.775 3.752 26.553 1.00 87.00 268 GLN A N 1
ATOM 2033 C CA . GLN A 1 268 ? -8.821 4.547 25.326 1.00 87.00 268 GLN A CA 1
ATOM 2034 C C . GLN A 1 268 ? -7.852 5.733 25.371 1.00 87.00 268 GLN A C 1
ATOM 2036 O O . GLN A 1 268 ? -7.233 6.031 24.353 1.00 87.00 268 GLN A O 1
ATOM 2041 N N . LEU A 1 269 ? -7.671 6.371 26.532 1.00 86.62 269 LEU A N 1
ATOM 2042 C CA . LEU A 1 269 ? -6.698 7.450 26.704 1.00 86.62 269 LEU A CA 1
ATOM 2043 C C . LEU A 1 269 ? -5.261 6.950 26.484 1.00 86.62 269 LEU A C 1
ATOM 2045 O O . LEU A 1 269 ? -4.488 7.581 25.764 1.00 86.62 269 LEU A O 1
ATOM 2049 N N . LEU A 1 270 ? -4.897 5.811 27.084 1.00 90.94 270 LEU A N 1
ATOM 2050 C CA . LEU A 1 270 ? -3.532 5.283 27.030 1.00 90.94 270 LEU A CA 1
ATOM 2051 C C . LEU A 1 270 ? -3.204 4.595 25.697 1.00 90.94 270 LEU A C 1
ATOM 2053 O O . LEU A 1 270 ? -2.170 4.911 25.114 1.00 90.94 270 LEU A O 1
ATOM 2057 N N . LEU A 1 271 ? -4.062 3.689 25.206 1.00 89.94 271 LEU A N 1
ATOM 2058 C CA . LEU A 1 271 ? -3.820 2.877 23.996 1.00 89.94 271 LEU A CA 1
ATOM 2059 C C . LEU A 1 271 ? -4.442 3.443 22.715 1.00 89.94 271 LEU A C 1
ATOM 2061 O O . LEU A 1 271 ? -4.099 3.005 21.620 1.00 89.94 271 LEU A O 1
ATOM 2065 N N . GLY A 1 272 ? -5.411 4.343 22.837 1.00 84.94 272 GLY A N 1
ATOM 2066 C CA . GLY A 1 272 ? -6.265 4.740 21.726 1.00 84.94 272 GLY A CA 1
ATOM 2067 C C . GLY A 1 272 ? -7.477 3.810 21.532 1.00 84.94 272 GLY A C 1
ATOM 2068 O O . GLY A 1 272 ? -7.465 2.643 21.950 1.00 84.94 272 GLY A O 1
ATOM 2069 N N . PRO A 1 273 ? -8.555 4.296 20.887 1.00 81.19 273 PRO A N 1
ATOM 2070 C CA . PRO A 1 273 ? -9.814 3.558 20.760 1.00 81.19 273 PRO A CA 1
ATOM 2071 C C . PRO A 1 273 ? -9.691 2.227 20.013 1.00 81.19 273 PRO A C 1
ATOM 2073 O O . PRO A 1 273 ? -10.334 1.237 20.386 1.00 81.19 273 PRO A O 1
ATOM 2076 N N . SER A 1 274 ? -8.875 2.195 18.956 1.00 80.44 274 SER A N 1
ATOM 2077 C CA . SER A 1 274 ? -8.707 1.036 18.075 1.00 80.44 274 SER A CA 1
ATOM 2078 C C . SER A 1 274 ? -7.976 -0.118 18.771 1.00 80.44 274 SER A C 1
ATOM 2080 O O . SER A 1 274 ? -8.478 -1.248 18.810 1.00 80.44 274 SER A O 1
ATOM 2082 N N . MET A 1 275 ? -6.833 0.178 19.391 1.00 83.81 275 MET A N 1
ATOM 2083 C CA . MET A 1 275 ? -5.997 -0.802 20.083 1.00 83.81 275 MET A CA 1
ATOM 2084 C C . MET A 1 275 ? -6.607 -1.266 21.396 1.00 83.81 275 MET A C 1
ATOM 2086 O O . MET A 1 275 ? -6.604 -2.468 21.661 1.00 83.81 275 MET A O 1
ATOM 2090 N N . TYR A 1 276 ? -7.222 -0.367 22.173 1.00 87.88 276 TYR A N 1
ATOM 2091 C CA . TYR A 1 276 ? -7.964 -0.776 23.366 1.00 87.88 276 TYR A CA 1
ATOM 2092 C C . TYR A 1 276 ? -9.104 -1.736 23.004 1.00 87.88 276 TYR A C 1
ATOM 2094 O O . TYR A 1 276 ? -9.270 -2.789 23.614 1.00 87.88 276 TYR A O 1
ATOM 2102 N N . THR A 1 277 ? -9.845 -1.430 21.937 1.00 84.50 277 THR A N 1
ATOM 2103 C CA . THR A 1 277 ? -10.895 -2.309 21.410 1.00 84.50 277 THR A CA 1
ATOM 2104 C C . THR A 1 277 ? -10.363 -3.678 20.990 1.00 84.50 277 THR A C 1
ATOM 2106 O O . THR A 1 277 ? -11.057 -4.684 21.156 1.00 84.50 277 THR A O 1
ATOM 2109 N N . GLN A 1 278 ? -9.182 -3.740 20.375 1.00 85.69 278 GLN A N 1
ATOM 2110 C CA . GLN A 1 278 ? -8.554 -5.007 20.018 1.00 85.69 278 GLN A CA 1
ATOM 2111 C C . GLN A 1 278 ? -8.147 -5.792 21.268 1.00 85.69 278 GLN A C 1
ATOM 2113 O O . GLN A 1 278 ? -8.576 -6.936 21.405 1.00 85.69 278 GLN A O 1
ATOM 2118 N N . ALA A 1 279 ? -7.419 -5.165 22.196 1.00 85.62 279 ALA A N 1
ATOM 2119 C CA . ALA A 1 279 ? -7.019 -5.777 23.460 1.00 85.62 279 ALA A CA 1
ATOM 2120 C C . ALA A 1 279 ? -8.208 -6.319 24.242 1.00 85.62 279 ALA A C 1
ATOM 2122 O O . ALA A 1 279 ? -8.190 -7.474 24.653 1.00 85.62 279 ALA A O 1
ATOM 2123 N N . HIS A 1 280 ? -9.259 -5.517 24.400 1.00 84.75 280 HIS A N 1
ATOM 2124 C CA . HIS A 1 280 ? -10.442 -5.917 25.147 1.00 84.75 280 HIS A CA 1
ATOM 2125 C C . HIS A 1 280 ? -11.148 -7.110 24.488 1.00 84.75 280 HIS A C 1
ATOM 2127 O O . HIS A 1 280 ? -11.485 -8.073 25.165 1.00 84.75 280 HIS A O 1
ATOM 2133 N N . ARG A 1 281 ? -11.276 -7.123 23.151 1.00 83.31 281 ARG A N 1
ATOM 2134 C CA . ARG A 1 281 ? -11.846 -8.272 22.419 1.00 83.31 281 ARG A CA 1
ATOM 2135 C C . ARG A 1 281 ? -11.015 -9.545 22.574 1.00 83.31 281 ARG A C 1
ATOM 2137 O O . ARG A 1 281 ? -11.582 -10.626 22.712 1.00 83.31 281 ARG A O 1
ATOM 2144 N N . GLU A 1 282 ? -9.692 -9.436 22.502 1.00 82.88 282 GLU A N 1
ATOM 2145 C CA . GLU A 1 282 ? -8.796 -10.585 22.654 1.00 82.88 282 GLU A CA 1
ATOM 2146 C C . GLU A 1 282 ? -8.734 -11.087 24.103 1.00 82.88 282 GLU A C 1
ATOM 2148 O O . GLU A 1 282 ? -8.624 -12.293 24.319 1.00 82.88 282 GLU A O 1
ATOM 2153 N N . ALA A 1 283 ? -8.861 -10.188 25.082 1.00 82.38 283 ALA A N 1
ATOM 2154 C CA . ALA A 1 283 ? -8.960 -10.517 26.500 1.00 82.38 283 ALA A CA 1
ATOM 2155 C C . ALA A 1 283 ? -10.284 -11.220 26.827 1.00 82.38 283 ALA A C 1
ATOM 2157 O O . ALA A 1 283 ? -10.280 -12.281 27.454 1.00 82.38 283 ALA A O 1
ATOM 2158 N N . ASP A 1 284 ? -11.404 -10.690 26.329 1.00 78.69 284 ASP A N 1
ATOM 2159 C CA . ASP A 1 284 ? -12.733 -11.285 26.490 1.00 78.69 284 ASP A CA 1
ATOM 2160 C C . ASP A 1 284 ? -12.796 -12.691 25.890 1.00 78.69 284 ASP A C 1
ATOM 2162 O O . ASP A 1 284 ? -13.406 -13.585 26.467 1.00 78.69 284 ASP A O 1
ATOM 2166 N N . ALA A 1 285 ? -12.124 -12.934 24.760 1.00 71.81 285 ALA A N 1
ATOM 2167 C CA . ALA A 1 285 ? -12.074 -14.257 24.137 1.00 71.81 285 ALA A CA 1
ATOM 2168 C C . ALA A 1 285 ? -11.339 -15.312 24.988 1.00 71.81 285 ALA A C 1
ATOM 2170 O O . ALA A 1 285 ? -11.534 -16.510 24.777 1.00 71.81 285 ALA A O 1
ATOM 2171 N N . ARG A 1 286 ? -10.508 -14.888 25.948 1.00 70.94 286 ARG A N 1
ATOM 2172 C CA . ARG A 1 286 ? -9.726 -15.758 26.842 1.00 70.94 286 ARG A CA 1
ATOM 2173 C C . ARG A 1 286 ? -10.388 -15.940 28.232 1.00 70.94 286 ARG A C 1
ATOM 2175 O O . ARG A 1 286 ? -9.766 -16.536 29.102 1.00 70.94 286 ARG A O 1
ATOM 2182 N N . VAL A 1 287 ? -11.629 -15.443 28.407 1.00 56.47 287 VAL A N 1
ATOM 2183 C CA . VAL A 1 287 ? -12.518 -15.366 29.600 1.00 56.47 287 VAL A CA 1
ATOM 2184 C C . VAL A 1 287 ? -11.941 -15.818 30.946 1.00 56.47 287 VAL A C 1
ATOM 2186 O O . VAL A 1 287 ? -11.869 -17.013 31.224 1.00 56.47 287 VAL A O 1
ATOM 2189 N N . GLN A 1 288 ? -11.764 -14.833 31.838 1.00 49.31 288 GLN A N 1
ATOM 2190 C CA . GLN A 1 288 ? -12.422 -14.733 33.153 1.00 49.31 288 GLN A CA 1
ATOM 2191 C C . GLN A 1 288 ? -11.935 -13.430 33.837 1.00 49.31 288 GLN A C 1
ATOM 2193 O O . GLN A 1 288 ? -10.828 -13.455 34.337 1.00 49.31 288 GLN A O 1
ATOM 2198 N N . GLU A 1 289 ? -12.719 -12.331 33.899 1.00 57.00 289 GLU A N 1
ATOM 2199 C CA . GLU A 1 289 ? -12.435 -11.033 34.602 1.00 57.00 289 GLU A CA 1
ATOM 2200 C C . GLU A 1 289 ? -10.974 -10.849 35.059 1.00 57.00 289 GLU A C 1
ATOM 2202 O O . GLU A 1 289 ? -10.668 -10.948 36.245 1.00 57.00 289 GLU A O 1
ATOM 2207 N N . ARG A 1 290 ? -10.050 -10.712 34.102 1.00 67.56 290 ARG A N 1
ATOM 2208 C CA . ARG A 1 290 ? -8.633 -10.511 34.402 1.00 67.56 290 ARG A CA 1
ATOM 2209 C C . ARG A 1 290 ? -8.322 -9.036 34.296 1.00 67.56 290 ARG A C 1
ATOM 2211 O O . ARG A 1 290 ? -8.766 -8.362 33.366 1.00 67.56 290 ARG A O 1
ATOM 2218 N N . HIS A 1 291 ? -7.545 -8.562 35.251 1.00 84.75 291 HIS A N 1
ATOM 2219 C CA . HIS A 1 291 ? -7.026 -7.211 35.256 1.00 84.75 291 HIS A CA 1
ATOM 2220 C C . HIS A 1 291 ? -6.088 -7.028 34.059 1.00 84.75 291 HIS A C 1
ATOM 2222 O O . HIS A 1 291 ? -5.228 -7.868 33.788 1.00 84.75 291 HIS A O 1
ATOM 2228 N N . LEU A 1 292 ? -6.306 -5.956 33.301 1.00 89.38 292 LEU A N 1
ATOM 2229 C CA . LEU A 1 292 ? -5.541 -5.652 32.098 1.00 89.38 292 LEU A CA 1
ATOM 2230 C C . LEU A 1 292 ? -4.409 -4.695 32.460 1.00 89.38 292 LEU A C 1
ATOM 2232 O O . LEU A 1 292 ? -4.659 -3.611 32.985 1.00 89.38 292 LEU A O 1
ATOM 2236 N N . LEU A 1 293 ? -3.174 -5.076 32.156 1.00 91.75 293 LEU A N 1
ATOM 2237 C CA . LEU A 1 293 ? -1.999 -4.236 32.344 1.00 91.75 293 LEU A CA 1
ATOM 2238 C C . LEU A 1 293 ? -1.365 -3.957 30.981 1.00 91.75 293 LEU A C 1
ATOM 2240 O O . LEU A 1 293 ? -0.974 -4.873 30.265 1.00 91.75 293 LEU A O 1
ATOM 2244 N N . LEU A 1 294 ? -1.274 -2.689 30.605 1.00 94.19 294 LEU A N 1
ATOM 2245 C CA . LEU A 1 294 ? -0.512 -2.239 29.449 1.00 94.19 294 LEU A CA 1
ATOM 2246 C C . LEU A 1 294 ? 0.964 -2.584 29.640 1.00 94.19 294 LEU A C 1
ATOM 2248 O O . LEU A 1 294 ? 1.499 -2.395 30.729 1.00 94.19 294 LEU A O 1
ATOM 2252 N N . VAL A 1 295 ? 1.621 -3.018 28.566 1.00 94.56 295 VAL A N 1
ATOM 2253 C CA . VAL A 1 295 ? 3.072 -3.205 28.494 1.00 94.56 295 VAL A CA 1
ATOM 2254 C C . VAL A 1 295 ? 3.588 -2.545 27.217 1.00 94.56 295 VAL A C 1
ATOM 2256 O O . VAL A 1 295 ? 3.420 -3.079 26.121 1.00 94.56 295 VAL A O 1
ATOM 2259 N N . GLY A 1 296 ? 4.188 -1.367 27.352 1.00 91.88 296 GLY A N 1
ATOM 2260 C CA . GLY A 1 296 ? 4.901 -0.671 26.284 1.00 91.88 296 GLY A CA 1
ATOM 2261 C C . GLY A 1 296 ? 6.352 -1.118 26.246 1.00 91.88 296 GLY A C 1
ATOM 2262 O O . GLY A 1 296 ? 7.012 -1.113 27.282 1.00 91.88 296 GLY A O 1
ATOM 2263 N N . VAL A 1 297 ? 6.842 -1.501 25.072 1.00 88.50 297 VAL A N 1
ATOM 2264 C CA . VAL A 1 297 ? 8.221 -1.948 24.874 1.00 88.50 297 VAL A CA 1
ATOM 2265 C C . VAL A 1 297 ? 8.939 -0.960 23.966 1.00 88.50 297 VAL A C 1
ATOM 2267 O O . VAL A 1 297 ? 8.537 -0.755 22.819 1.00 88.50 297 VAL A O 1
ATOM 2270 N N . ASP A 1 298 ? 10.009 -0.364 24.480 1.00 84.38 298 ASP A N 1
ATOM 2271 C CA . ASP A 1 298 ? 10.813 0.641 23.789 1.00 84.38 298 ASP A CA 1
ATOM 2272 C C . ASP A 1 298 ? 12.322 0.408 23.988 1.00 84.38 298 ASP A C 1
ATOM 2274 O O . ASP A 1 298 ? 12.759 -0.557 24.629 1.00 84.38 298 ASP A O 1
ATOM 2278 N N . GLY A 1 299 ? 13.130 1.284 23.397 1.00 72.50 299 GLY A N 1
ATOM 2279 C CA . GLY A 1 299 ? 14.583 1.254 23.449 1.00 72.50 299 GLY A CA 1
ATOM 2280 C C . GLY A 1 299 ? 15.198 0.338 22.392 1.00 72.50 299 GLY A C 1
ATOM 2281 O O . GLY A 1 299 ? 14.552 -0.523 21.799 1.00 72.50 299 GLY A O 1
ATOM 2282 N N . THR A 1 300 ? 16.491 0.506 22.128 1.00 67.75 300 THR A N 1
ATOM 2283 C CA . THR A 1 300 ? 17.218 -0.241 21.078 1.00 67.75 300 THR A CA 1
ATOM 2284 C C . THR A 1 300 ? 17.226 -1.766 21.255 1.00 67.75 300 THR A C 1
ATOM 2286 O O . THR A 1 300 ? 17.451 -2.493 20.282 1.00 67.75 300 THR A O 1
ATOM 2289 N N . LEU A 1 301 ? 16.952 -2.268 22.464 1.00 72.69 301 LEU A N 1
ATOM 2290 C CA . LEU A 1 301 ? 16.895 -3.695 22.785 1.00 72.69 301 LEU A CA 1
ATOM 2291 C C . LEU A 1 301 ? 15.464 -4.255 22.869 1.00 72.69 301 LEU A C 1
ATOM 2293 O O . LEU A 1 301 ? 15.294 -5.373 23.355 1.00 72.69 301 LEU A O 1
ATOM 2297 N N . PHE A 1 302 ? 14.452 -3.552 22.340 1.00 72.00 302 PHE A N 1
ATOM 2298 C CA . PHE A 1 302 ? 13.041 -3.979 22.352 1.00 72.00 302 PHE A CA 1
ATOM 2299 C C . PHE A 1 302 ? 12.821 -5.441 21.909 1.00 72.00 302 PHE A C 1
ATOM 2301 O O . PHE A 1 302 ? 11.999 -6.157 22.473 1.00 72.00 302 PHE A O 1
ATOM 2308 N N . ASN A 1 303 ? 13.609 -5.937 20.944 1.00 71.12 303 ASN A N 1
ATOM 2309 C CA . ASN A 1 303 ? 13.520 -7.316 20.438 1.00 71.12 303 ASN A CA 1
ATOM 2310 C C . ASN A 1 303 ? 13.912 -8.399 21.462 1.00 71.12 303 ASN A C 1
ATOM 2312 O O . ASN A 1 303 ? 13.681 -9.587 21.208 1.00 71.12 303 ASN A O 1
ATOM 2316 N N . LEU A 1 304 ? 14.551 -8.033 22.577 1.00 76.38 304 LEU A N 1
ATOM 2317 C CA . LEU A 1 304 ? 14.896 -8.960 23.656 1.00 76.38 304 LEU A CA 1
ATOM 2318 C C . LEU A 1 304 ? 13.726 -9.225 24.598 1.00 76.38 304 LEU A C 1
ATOM 2320 O O . LEU A 1 304 ? 13.784 -10.207 25.335 1.00 76.38 304 LEU A O 1
ATOM 2324 N N . PHE A 1 305 ? 12.673 -8.406 24.555 1.00 84.12 305 PHE A N 1
ATOM 2325 C CA . PHE A 1 305 ? 11.512 -8.609 25.402 1.00 84.12 305 PHE A CA 1
ATOM 2326 C C . PHE A 1 305 ? 10.838 -9.951 25.118 1.00 84.12 305 PHE A C 1
ATOM 2328 O O . PHE A 1 305 ? 10.534 -10.303 23.972 1.00 84.12 305 PHE A O 1
ATOM 2335 N N . ARG A 1 306 ? 10.618 -10.715 26.182 1.00 86.31 306 ARG A N 1
ATOM 2336 C CA . ARG A 1 306 ? 9.892 -11.981 26.176 1.00 86.31 306 ARG A CA 1
ATOM 2337 C C . ARG A 1 306 ? 8.841 -11.908 27.281 1.00 86.31 306 ARG A C 1
ATOM 2339 O O . ARG A 1 306 ? 9.213 -11.713 28.432 1.00 86.31 306 ARG A O 1
ATOM 2346 N N . PRO A 1 307 ? 7.537 -12.015 26.980 1.00 84.62 307 PRO A N 1
ATOM 2347 C CA . PRO A 1 307 ? 6.516 -11.985 28.024 1.00 84.62 307 PRO A CA 1
ATOM 2348 C C . PRO A 1 307 ? 6.717 -13.064 29.095 1.00 84.62 307 PRO A C 1
ATOM 2350 O O . PRO A 1 307 ? 6.392 -12.844 30.250 1.00 84.62 307 PRO A O 1
ATOM 2353 N N . GLU A 1 308 ? 7.292 -14.210 28.731 1.00 86.88 308 GLU A N 1
ATOM 2354 C CA . GLU A 1 308 ? 7.512 -15.365 29.609 1.00 86.88 308 GLU A CA 1
ATOM 2355 C C . GLU A 1 308 ? 8.590 -15.135 30.666 1.00 86.88 308 GLU A C 1
ATOM 2357 O O . GLU A 1 308 ? 8.730 -15.927 31.595 1.00 86.88 308 GLU A O 1
ATOM 2362 N N . THR A 1 309 ? 9.378 -14.071 30.512 1.00 85.75 309 THR A N 1
ATOM 2363 C CA . THR A 1 309 ? 10.358 -13.659 31.512 1.00 85.75 309 THR A CA 1
ATOM 2364 C C . THR A 1 309 ? 9.798 -12.636 32.494 1.00 85.75 309 THR A C 1
ATOM 2366 O O . THR A 1 309 ? 10.541 -12.159 33.351 1.00 85.75 309 THR A O 1
ATOM 2369 N N . LEU A 1 310 ? 8.511 -12.289 32.380 1.00 89.88 310 LEU A N 1
ATOM 2370 C CA . LEU A 1 310 ? 7.804 -11.511 33.387 1.00 89.88 310 LEU A CA 1
ATOM 2371 C C . LEU A 1 310 ? 7.237 -12.422 34.479 1.00 89.88 310 LEU A C 1
ATOM 2373 O O . LEU A 1 310 ? 6.729 -13.515 34.224 1.00 89.88 310 LEU A O 1
ATOM 2377 N N . ALA A 1 311 ? 7.250 -11.921 35.705 1.00 89.50 311 ALA A N 1
ATOM 2378 C CA . ALA A 1 311 ? 6.468 -12.469 36.798 1.00 89.50 311 ALA A CA 1
ATOM 2379 C C . ALA A 1 311 ? 5.920 -11.333 37.658 1.00 89.50 311 ALA A C 1
ATOM 2381 O O . ALA A 1 311 ? 6.538 -10.278 37.787 1.00 89.50 311 ALA A O 1
ATOM 2382 N N . ILE A 1 312 ? 4.757 -11.557 38.255 1.00 91.25 312 ILE A N 1
ATOM 2383 C CA . ILE A 1 312 ? 4.156 -10.634 39.213 1.00 91.25 312 ILE A CA 1
ATOM 2384 C C . ILE A 1 312 ? 4.347 -11.227 40.599 1.00 91.25 312 ILE A C 1
ATOM 2386 O O . ILE A 1 312 ? 3.940 -12.360 40.842 1.00 91.25 312 ILE A O 1
ATOM 2390 N N . GLN A 1 313 ? 4.975 -10.491 41.507 1.00 90.62 313 GLN A N 1
ATOM 2391 C CA . GLN A 1 313 ? 5.150 -10.912 42.891 1.00 90.62 313 GLN A CA 1
ATOM 2392 C C . GLN A 1 313 ? 4.297 -10.039 43.810 1.00 90.62 313 GLN A C 1
ATOM 2394 O O . GLN A 1 313 ? 4.401 -8.815 43.784 1.00 90.62 313 GLN A O 1
ATOM 2399 N N . GLN A 1 314 ? 3.481 -10.671 44.651 1.00 89.31 314 GLN A N 1
ATOM 2400 C CA . GLN A 1 314 ? 2.692 -9.990 45.674 1.00 89.31 314 GLN A CA 1
ATOM 2401 C C . GLN A 1 314 ? 2.785 -10.770 46.990 1.00 89.31 314 GLN A C 1
ATOM 2403 O O . GLN A 1 314 ? 2.382 -11.931 47.087 1.00 89.31 314 GLN A O 1
ATOM 2408 N N . GLY A 1 315 ? 3.392 -10.150 48.006 1.00 87.38 315 GLY A N 1
ATOM 2409 C CA . GLY A 1 315 ? 3.754 -10.832 49.249 1.00 87.38 315 GLY A CA 1
ATOM 2410 C C . GLY A 1 315 ? 4.710 -12.009 49.003 1.00 87.38 315 GLY A C 1
ATOM 2411 O O . GLY A 1 315 ? 5.789 -11.842 48.432 1.00 87.38 315 GLY A O 1
ATOM 2412 N N . ALA A 1 316 ? 4.312 -13.207 49.441 1.00 80.75 316 ALA A N 1
ATOM 2413 C CA . ALA A 1 316 ? 5.071 -14.448 49.247 1.00 80.75 316 ALA A CA 1
ATOM 2414 C C . ALA A 1 316 ? 4.691 -15.219 47.965 1.00 80.75 316 ALA A C 1
ATOM 2416 O O . ALA A 1 316 ? 5.317 -16.234 47.661 1.00 80.75 316 ALA A O 1
ATOM 2417 N N . ALA A 1 317 ? 3.661 -14.777 47.237 1.00 84.44 317 ALA A N 1
ATOM 2418 C CA . ALA A 1 317 ? 3.194 -15.430 46.020 1.00 84.44 317 ALA A CA 1
ATOM 2419 C C . ALA A 1 317 ? 3.855 -14.814 44.779 1.00 84.44 317 ALA A C 1
ATOM 2421 O O . ALA A 1 317 ? 3.948 -13.591 44.657 1.00 84.44 317 ALA A O 1
ATOM 2422 N N . THR A 1 318 ? 4.265 -15.671 43.844 1.00 88.06 318 THR A N 1
ATOM 2423 C CA . THR A 1 318 ? 4.811 -15.271 42.542 1.00 88.06 318 THR A CA 1
ATOM 2424 C C . THR A 1 318 ? 3.981 -15.899 41.432 1.00 88.06 318 THR A C 1
ATOM 2426 O O . THR A 1 318 ? 3.836 -17.120 41.365 1.00 88.06 318 THR A O 1
ATOM 2429 N N . PHE A 1 319 ? 3.458 -15.057 40.550 1.00 89.00 319 PHE A N 1
ATOM 2430 C CA . PHE A 1 319 ? 2.612 -15.411 39.421 1.00 89.00 319 PHE A CA 1
ATOM 2431 C C . PHE A 1 319 ? 3.431 -15.272 38.128 1.00 89.00 319 PHE A C 1
ATOM 2433 O O . PHE A 1 319 ? 3.664 -14.149 37.672 1.00 89.00 319 PHE A O 1
ATOM 2440 N N . PRO A 1 320 ? 3.933 -16.377 37.548 1.00 87.00 320 PRO A N 1
ATOM 2441 C CA . PRO A 1 320 ? 4.688 -16.322 36.302 1.00 87.00 320 PRO A CA 1
ATOM 2442 C C . PRO A 1 320 ? 3.768 -15.975 35.128 1.00 87.00 320 PRO A C 1
ATOM 2444 O O . PRO A 1 320 ? 2.645 -16.471 35.041 1.00 87.00 320 PRO A O 1
ATOM 2447 N N . VAL A 1 321 ? 4.261 -15.157 34.201 1.00 88.00 321 VAL A N 1
ATOM 2448 C CA . VAL A 1 321 ? 3.537 -14.811 32.976 1.00 88.00 321 VAL A CA 1
ATOM 2449 C C . VAL A 1 321 ? 3.820 -15.860 31.907 1.00 88.00 321 VAL A C 1
ATOM 2451 O O . VAL A 1 321 ? 4.968 -16.212 31.655 1.00 88.00 321 VAL A O 1
ATOM 2454 N N . SER A 1 322 ? 2.782 -16.360 31.237 1.00 83.62 322 SER A N 1
ATOM 2455 C CA . SER A 1 322 ? 2.936 -17.211 30.054 1.00 83.62 322 SER A CA 1
ATOM 2456 C C . SER A 1 322 ? 2.622 -16.444 28.766 1.00 83.62 322 SER A C 1
ATOM 2458 O O . SER A 1 322 ? 1.975 -15.398 28.784 1.00 83.62 322 SER A O 1
ATOM 2460 N N . GLN A 1 323 ? 2.985 -17.002 27.605 1.00 81.06 323 GLN A N 1
ATOM 2461 C CA . GLN A 1 323 ? 2.572 -16.443 26.305 1.00 81.06 323 GLN A CA 1
ATOM 2462 C C . GLN A 1 323 ? 1.054 -16.251 26.182 1.00 81.06 323 GLN A C 1
ATOM 2464 O O . GLN A 1 323 ? 0.595 -15.365 25.466 1.00 81.06 323 GLN A O 1
ATOM 2469 N N . ARG A 1 324 ? 0.259 -17.088 26.859 1.00 82.88 324 ARG A N 1
ATOM 2470 C CA . ARG A 1 324 ? -1.209 -17.022 26.800 1.00 82.88 324 ARG A CA 1
ATOM 2471 C C . ARG A 1 324 ? -1.768 -15.840 27.580 1.00 82.88 324 ARG A C 1
ATOM 2473 O O . ARG A 1 324 ? -2.870 -15.388 27.269 1.00 82.88 324 ARG A O 1
ATOM 2480 N N . ASP A 1 325 ? -1.002 -15.336 28.537 1.00 86.62 325 ASP A N 1
ATOM 2481 C CA . ASP A 1 325 ? -1.374 -14.197 29.363 1.00 86.62 325 ASP A CA 1
ATOM 2482 C C . ASP A 1 325 ? -0.986 -12.871 28.695 1.00 86.62 325 ASP A C 1
ATOM 2484 O O . ASP A 1 325 ? -1.357 -11.816 29.187 1.00 86.62 325 ASP A O 1
ATOM 2488 N N . PHE A 1 326 ? -0.303 -12.894 27.545 1.00 89.38 326 PHE A N 1
ATOM 2489 C CA . PHE A 1 326 ? 0.085 -11.691 26.810 1.00 89.38 326 PHE A CA 1
ATOM 2490 C C . PHE A 1 326 ? -0.673 -11.554 25.480 1.00 89.38 326 PHE A C 1
ATOM 2492 O O . PHE A 1 326 ? -0.835 -12.511 24.713 1.00 89.38 326 PHE A O 1
ATOM 2499 N N . ILE A 1 327 ? -1.150 -10.345 25.197 1.00 90.00 327 ILE A N 1
ATOM 2500 C CA . ILE A 1 327 ? -1.814 -9.953 23.951 1.00 90.00 327 ILE A CA 1
ATOM 2501 C C . ILE A 1 327 ? -0.925 -8.926 23.255 1.00 90.00 327 ILE A C 1
ATOM 2503 O O . ILE A 1 327 ? -0.749 -7.823 23.761 1.00 90.00 327 ILE A O 1
ATOM 2507 N N . LEU A 1 328 ? -0.365 -9.265 22.094 1.00 88.00 328 LEU A N 1
ATOM 2508 C CA . LEU A 1 328 ? 0.457 -8.339 21.312 1.00 88.00 328 LEU A CA 1
ATOM 2509 C C . LEU A 1 328 ? -0.434 -7.486 20.400 1.00 88.00 328 LEU A C 1
ATOM 2511 O O . LEU A 1 328 ? -1.131 -8.032 19.548 1.00 88.00 328 LEU A O 1
ATOM 2515 N N . LEU A 1 329 ? -0.375 -6.160 20.543 1.00 83.50 329 LEU A N 1
ATOM 2516 C CA . LEU A 1 329 ? -1.172 -5.223 19.738 1.00 83.50 329 LEU A CA 1
ATOM 2517 C C . LEU A 1 329 ? -0.376 -4.587 18.589 1.00 83.50 329 LEU A C 1
ATOM 2519 O O . LEU A 1 329 ? -0.969 -4.162 17.602 1.00 83.50 329 LEU A O 1
ATOM 2523 N N . GLY A 1 330 ? 0.956 -4.565 18.684 1.00 80.69 330 GLY A N 1
ATOM 2524 C CA . GLY A 1 330 ? 1.835 -3.990 17.661 1.00 80.69 330 GLY A CA 1
ATOM 2525 C C . GLY A 1 330 ? 2.215 -2.538 17.952 1.00 80.69 330 GLY A C 1
ATOM 2526 O O . GLY A 1 330 ? 2.229 -2.124 19.105 1.00 80.69 330 GLY A O 1
ATOM 2527 N N . GLU A 1 331 ? 2.591 -1.782 16.922 1.00 82.31 331 GLU A N 1
ATOM 2528 C CA . GLU A 1 331 ? 3.093 -0.406 17.057 1.00 82.31 331 GLU A CA 1
ATOM 2529 C C . GLU A 1 331 ? 1.956 0.595 17.331 1.00 82.31 331 GLU A C 1
ATOM 2531 O O . GLU A 1 331 ? 1.056 0.703 16.491 1.00 82.31 331 GLU A O 1
ATOM 2536 N N . PRO A 1 332 ? 1.981 1.341 18.452 1.00 76.62 332 PRO A N 1
ATOM 2537 C CA . PRO A 1 332 ? 0.911 2.264 18.808 1.00 76.62 332 PRO A CA 1
ATOM 2538 C C . PRO A 1 332 ? 0.845 3.484 17.883 1.00 76.62 332 PRO A C 1
ATOM 2540 O O . PRO A 1 332 ? 1.804 4.240 17.764 1.00 76.62 332 PRO A O 1
ATOM 2543 N N . GLN A 1 333 ? -0.321 3.696 17.266 1.00 78.62 333 GLN A N 1
ATOM 2544 C CA . GLN A 1 333 ? -0.603 4.828 16.363 1.00 78.62 333 GLN A CA 1
ATOM 2545 C C . GLN A 1 333 ? -1.510 5.892 17.008 1.00 78.62 333 GLN A C 1
ATOM 2547 O O . GLN A 1 333 ? -1.674 6.984 16.472 1.00 78.62 333 GLN A O 1
ATOM 2552 N N . GLU A 1 334 ? -2.130 5.566 18.143 1.00 81.06 334 GLU A N 1
ATOM 2553 C CA . GLU A 1 334 ? -3.131 6.376 18.842 1.00 81.06 334 GLU A CA 1
ATOM 2554 C C . GLU A 1 334 ? -2.900 6.303 20.365 1.00 81.06 334 GLU A C 1
ATOM 2556 O O . GLU A 1 334 ? -2.165 5.444 20.855 1.00 81.06 334 GLU A O 1
ATOM 2561 N N . GLY A 1 335 ? -3.551 7.195 21.119 1.00 85.00 335 GLY A N 1
ATOM 2562 C CA . GLY A 1 335 ? -3.436 7.255 22.580 1.00 85.00 335 GLY A CA 1
ATOM 2563 C C . GLY A 1 335 ? -2.122 7.865 23.076 1.00 85.00 335 GLY A C 1
ATOM 2564 O O . GLY A 1 335 ? -1.235 8.219 22.301 1.00 85.00 335 GLY A O 1
ATOM 2565 N N . LYS A 1 336 ? -1.993 8.005 24.399 1.00 88.00 336 LYS A N 1
ATOM 2566 C CA . LYS A 1 336 ? -0.810 8.600 25.047 1.00 88.00 336 LYS A CA 1
ATOM 2567 C C . LYS A 1 336 ? 0.474 7.796 24.844 1.00 88.00 336 LYS A C 1
ATOM 2569 O O . LYS A 1 336 ? 1.551 8.370 24.958 1.00 88.00 336 LYS A O 1
ATOM 2574 N N . ILE A 1 337 ? 0.367 6.501 24.544 1.00 88.94 337 ILE A N 1
ATOM 2575 C CA . ILE A 1 337 ? 1.525 5.643 24.278 1.00 88.94 337 ILE A CA 1
ATOM 2576 C C . ILE A 1 337 ? 2.056 5.750 22.839 1.00 88.94 337 ILE A C 1
ATOM 2578 O O . ILE A 1 337 ? 3.149 5.258 22.554 1.00 88.94 337 ILE A O 1
ATOM 2582 N N . ALA A 1 338 ? 1.320 6.391 21.924 1.00 83.81 338 ALA A N 1
ATOM 2583 C CA . ALA A 1 338 ? 1.792 6.616 20.561 1.00 83.81 338 ALA A CA 1
ATOM 2584 C C . ALA A 1 338 ? 3.104 7.415 20.567 1.00 83.81 338 ALA A C 1
ATOM 2586 O O . ALA A 1 338 ? 3.216 8.465 21.205 1.00 83.81 338 ALA A O 1
ATOM 2587 N N . GLY A 1 339 ? 4.117 6.890 19.877 1.00 73.12 339 GLY A N 1
ATOM 2588 C CA . GLY A 1 339 ? 5.462 7.470 19.860 1.00 73.12 339 GLY A CA 1
ATOM 2589 C C . GLY A 1 339 ? 6.260 7.322 21.165 1.00 73.12 339 GLY A C 1
ATOM 2590 O O . GLY A 1 339 ? 7.336 7.900 21.257 1.00 73.12 339 GLY A O 1
ATOM 2591 N N . GLN A 1 340 ? 5.756 6.576 22.157 1.00 84.12 340 GLN A N 1
ATOM 2592 C CA . GLN A 1 340 ? 6.439 6.291 23.434 1.00 84.12 340 GLN A CA 1
ATOM 2593 C C . GLN A 1 340 ? 6.891 4.829 23.566 1.00 84.12 340 GLN A C 1
ATOM 2595 O O . GLN A 1 340 ? 7.501 4.457 24.565 1.00 84.12 340 GLN A O 1
ATOM 2600 N N . ALA A 1 341 ? 6.504 3.978 22.614 1.00 80.25 341 ALA A N 1
ATOM 2601 C CA . ALA A 1 341 ? 6.892 2.577 22.555 1.00 80.25 341 ALA A CA 1
ATOM 2602 C C . ALA A 1 341 ? 6.975 2.105 21.100 1.00 80.25 341 ALA A C 1
ATOM 2604 O O . ALA A 1 341 ? 6.126 2.463 20.282 1.00 80.25 341 ALA A O 1
ATOM 2605 N N . VAL A 1 342 ? 7.956 1.251 20.792 1.00 73.38 342 VAL A N 1
ATOM 2606 C CA . VAL A 1 342 ? 8.086 0.590 19.479 1.00 73.38 342 VAL A CA 1
ATOM 2607 C C . VAL A 1 342 ? 6.915 -0.356 19.238 1.00 73.38 342 VAL A C 1
ATOM 2609 O O . VAL A 1 342 ? 6.402 -0.459 18.126 1.00 73.38 342 VAL A O 1
ATOM 2612 N N . TYR A 1 343 ? 6.487 -1.070 20.278 1.00 80.56 343 TYR A N 1
ATOM 2613 C CA . TYR A 1 343 ? 5.240 -1.818 20.251 1.00 80.56 343 TYR A CA 1
ATOM 2614 C C . TYR A 1 343 ? 4.631 -1.930 21.643 1.00 80.56 343 TYR A C 1
ATOM 2616 O O . TYR A 1 343 ? 5.307 -1.795 22.662 1.00 80.56 343 TYR A O 1
ATOM 2624 N N . VAL A 1 344 ? 3.335 -2.207 21.676 1.00 92.06 344 VAL A N 1
ATOM 2625 C CA . VAL A 1 344 ? 2.562 -2.373 22.896 1.00 92.06 344 VAL A CA 1
ATOM 2626 C C . VAL A 1 344 ? 1.879 -3.736 22.920 1.00 92.06 344 VAL A C 1
ATOM 2628 O O . VAL A 1 344 ? 1.484 -4.302 21.894 1.00 92.06 344 VAL A O 1
ATOM 2631 N N . GLY A 1 345 ? 1.753 -4.281 24.120 1.00 90.69 345 GLY A N 1
ATOM 2632 C CA . GLY A 1 345 ? 0.880 -5.402 24.409 1.00 90.69 345 GLY A CA 1
ATOM 2633 C C . GLY A 1 345 ? 0.094 -5.184 25.692 1.00 90.69 345 GLY A C 1
ATOM 2634 O O . GLY A 1 345 ? 0.271 -4.191 26.397 1.00 90.69 345 GLY A O 1
ATOM 2635 N N . VAL A 1 346 ? -0.799 -6.121 25.977 1.00 93.19 346 VAL A N 1
ATOM 2636 C CA . VAL A 1 346 ? -1.600 -6.152 27.197 1.00 93.19 346 VAL A CA 1
ATOM 2637 C C . VAL A 1 346 ? -1.369 -7.479 27.896 1.00 93.19 346 VAL A C 1
ATOM 2639 O O . VAL A 1 346 ? -1.567 -8.547 27.317 1.00 93.19 346 VAL A O 1
ATOM 2642 N N . LEU A 1 347 ? -0.937 -7.391 29.145 1.00 91.94 347 LEU A N 1
ATOM 2643 C CA . LEU A 1 347 ? -0.792 -8.497 30.067 1.00 91.94 347 LEU A CA 1
ATOM 2644 C C . LEU A 1 347 ? -2.113 -8.721 30.813 1.00 91.94 347 LEU A C 1
ATOM 2646 O O . LEU A 1 347 ? -2.704 -7.797 31.369 1.00 91.94 347 LEU A O 1
ATOM 2650 N N . LEU A 1 348 ? -2.562 -9.969 30.819 1.00 90.88 348 LEU A N 1
ATOM 2651 C CA . LEU A 1 348 ? -3.713 -10.474 31.551 1.00 90.88 348 LEU A CA 1
ATOM 2652 C C . LEU A 1 348 ? -3.235 -10.948 32.922 1.00 90.88 348 LEU A C 1
ATOM 2654 O O . LEU A 1 348 ? -2.683 -12.041 33.042 1.00 90.88 348 LEU A O 1
ATOM 2658 N N . LEU A 1 349 ? -3.444 -10.134 33.951 1.00 87.56 349 LEU A N 1
ATOM 2659 C CA . LEU A 1 349 ? -3.035 -10.481 35.308 1.00 87.56 349 LEU A CA 1
ATOM 2660 C C . LEU A 1 349 ? -3.888 -11.625 35.863 1.00 87.56 349 LEU A C 1
ATOM 2662 O O . LEU A 1 349 ? -5.085 -11.734 35.576 1.00 87.56 349 LEU A O 1
ATOM 2666 N N . ASP A 1 350 ? -3.259 -12.482 36.666 1.00 84.56 350 ASP A N 1
ATOM 2667 C CA . ASP A 1 350 ? -3.970 -13.535 37.381 1.00 84.56 350 ASP A CA 1
ATOM 2668 C C . ASP A 1 350 ? -4.985 -12.917 38.355 1.00 84.56 350 ASP A C 1
ATOM 2670 O O . ASP A 1 350 ? -4.731 -11.881 38.967 1.00 84.56 350 ASP A O 1
ATOM 2674 N N . ARG A 1 351 ? -6.148 -13.556 38.503 1.00 81.44 351 ARG A N 1
ATOM 2675 C CA . ARG A 1 351 ? -7.231 -13.092 39.384 1.00 81.44 351 ARG A CA 1
ATOM 2676 C C . ARG A 1 351 ? -6.844 -13.072 40.857 1.00 81.44 351 ARG A C 1
ATOM 2678 O O . ARG A 1 351 ? -7.493 -12.390 41.639 1.00 81.44 351 ARG A O 1
ATOM 2685 N N . ALA A 1 352 ? -5.849 -13.867 41.237 1.00 82.69 352 ALA A N 1
ATOM 2686 C CA . ALA A 1 352 ? -5.336 -13.892 42.597 1.00 82.69 352 ALA A CA 1
ATOM 2687 C C . ALA A 1 352 ? -4.465 -12.668 42.937 1.00 82.69 352 ALA A C 1
ATOM 2689 O O . ALA A 1 352 ? -4.141 -12.487 44.109 1.00 82.69 352 ALA A O 1
ATOM 2690 N N . VAL A 1 353 ? -4.083 -11.847 41.948 1.00 85.94 353 VAL A N 1
ATOM 2691 C CA . VAL A 1 353 ? -3.363 -10.587 42.177 1.00 85.94 353 VAL A CA 1
ATOM 2692 C C . VAL A 1 353 ? -4.364 -9.506 42.580 1.00 85.94 353 VAL A C 1
ATOM 2694 O O . VAL A 1 353 ? -5.224 -9.124 41.786 1.00 85.94 353 VAL A O 1
ATOM 2697 N N . ASP A 1 354 ? -4.234 -8.993 43.802 1.00 84.50 354 ASP A N 1
ATOM 2698 C CA . ASP A 1 354 ? -5.049 -7.889 44.309 1.00 84.50 354 ASP A CA 1
ATOM 2699 C C . ASP A 1 354 ? -4.494 -6.552 43.802 1.00 84.50 354 ASP A C 1
ATOM 2701 O O . ASP A 1 354 ? -3.434 -6.099 44.229 1.00 84.50 354 ASP A O 1
ATOM 2705 N N . ILE A 1 355 ? -5.214 -5.905 42.888 1.00 83.00 355 ILE A N 1
ATOM 2706 C CA . ILE A 1 355 ? -4.812 -4.623 42.292 1.00 83.00 355 ILE A CA 1
ATOM 2707 C C . ILE A 1 355 ? -4.926 -3.457 43.290 1.00 83.00 355 ILE A C 1
ATOM 2709 O O . ILE A 1 355 ? -4.290 -2.423 43.105 1.00 83.00 355 ILE A O 1
ATOM 2713 N N . GLY A 1 356 ? -5.699 -3.600 44.370 1.00 79.81 356 GLY A N 1
ATOM 2714 C CA . GLY A 1 356 ? -5.779 -2.582 45.422 1.00 79.81 356 GLY A CA 1
ATOM 2715 C C . GLY A 1 356 ? -4.486 -2.456 46.235 1.00 79.81 356 GLY A C 1
ATOM 2716 O O . GLY A 1 356 ? -4.249 -1.425 46.865 1.00 79.81 356 GLY A O 1
ATOM 2717 N N . GLN A 1 357 ? -3.624 -3.475 46.195 1.00 84.25 357 GLN A N 1
ATOM 2718 C CA . GLN A 1 357 ? -2.359 -3.522 46.925 1.00 84.25 357 GLN A CA 1
ATOM 2719 C C . GLN A 1 357 ? -1.155 -3.397 45.982 1.00 84.25 357 GLN A C 1
ATOM 2721 O O . GLN A 1 357 ? -1.227 -3.820 44.827 1.00 84.25 357 GLN A O 1
ATOM 2726 N N . PRO A 1 358 ? -0.022 -2.843 46.455 1.00 86.38 358 PRO A N 1
ATOM 2727 C CA . PRO A 1 358 ? 1.195 -2.796 45.657 1.00 86.38 358 PRO A CA 1
ATOM 2728 C C . PRO A 1 358 ? 1.657 -4.211 45.286 1.00 86.38 358 PRO A C 1
ATOM 2730 O O . PRO A 1 358 ? 1.554 -5.155 46.077 1.00 86.38 358 PRO A O 1
ATOM 2733 N N . PHE A 1 359 ? 2.175 -4.359 44.072 1.00 90.94 359 PHE A N 1
ATOM 2734 C CA . PHE A 1 359 ? 2.785 -5.594 43.590 1.00 90.94 359 PHE A CA 1
ATOM 2735 C C . PHE A 1 359 ? 4.061 -5.284 42.811 1.00 90.94 359 PHE A C 1
ATOM 2737 O O . PHE A 1 359 ? 4.205 -4.225 42.205 1.00 90.94 359 PHE A O 1
ATOM 2744 N N . THR A 1 360 ? 4.998 -6.224 42.802 1.00 88.62 360 THR A N 1
ATOM 2745 C CA . THR A 1 360 ? 6.286 -6.058 42.129 1.00 88.62 360 THR A CA 1
ATOM 2746 C C . THR A 1 360 ? 6.258 -6.750 40.776 1.00 88.62 360 THR A C 1
ATOM 2748 O O . THR A 1 360 ? 5.978 -7.946 40.679 1.00 88.62 360 THR A O 1
ATOM 2751 N N . ILE A 1 361 ? 6.588 -6.006 39.725 1.00 91.06 361 ILE A N 1
ATOM 2752 C CA . ILE A 1 361 ? 6.800 -6.542 38.383 1.00 91.06 361 ILE A CA 1
ATOM 2753 C C . ILE A 1 361 ? 8.260 -6.968 38.290 1.00 91.06 361 ILE A C 1
ATOM 2755 O O . ILE A 1 361 ? 9.161 -6.141 38.418 1.00 91.06 361 ILE A O 1
ATOM 2759 N N . LEU A 1 362 ? 8.484 -8.259 38.075 1.00 88.06 362 LEU A N 1
ATOM 2760 C CA . LEU A 1 362 ? 9.796 -8.867 37.906 1.00 88.06 362 LEU A CA 1
ATOM 2761 C C . LEU A 1 362 ? 10.041 -9.165 36.431 1.00 88.06 362 LEU A C 1
ATOM 2763 O O . LEU A 1 362 ? 9.158 -9.686 35.753 1.00 88.06 362 LEU A O 1
ATOM 2767 N N . TYR A 1 363 ? 11.248 -8.886 35.954 1.00 88.25 363 TYR A N 1
ATOM 2768 C CA . TYR A 1 363 ? 11.694 -9.206 34.605 1.00 88.25 363 TYR A CA 1
ATOM 2769 C C . TYR A 1 363 ? 13.094 -9.833 34.634 1.00 88.25 363 TYR A C 1
ATOM 2771 O O . TYR A 1 363 ? 14.056 -9.196 35.068 1.00 88.25 363 TYR A O 1
ATOM 2779 N N . ASP A 1 364 ? 13.210 -11.083 34.177 1.00 81.50 364 ASP A N 1
ATOM 2780 C CA . ASP A 1 364 ? 14.455 -11.869 34.215 1.00 81.50 364 ASP A CA 1
ATOM 2781 C C . ASP A 1 364 ? 15.083 -12.063 32.819 1.00 81.50 364 ASP A C 1
ATOM 2783 O O . ASP A 1 364 ? 14.534 -12.710 31.928 1.00 81.50 364 ASP A O 1
ATOM 2787 N N . LEU A 1 365 ? 16.287 -11.539 32.602 1.00 66.31 365 LEU A N 1
ATOM 2788 C CA . LEU A 1 365 ? 16.982 -11.598 31.313 1.00 66.31 365 LEU A CA 1
ATOM 2789 C C . LEU A 1 365 ? 17.787 -12.893 31.107 1.00 66.31 365 LEU A C 1
ATOM 2791 O O . LEU A 1 365 ? 18.991 -12.827 30.872 1.00 66.31 365 LEU A O 1
ATOM 2795 N N . ARG A 1 366 ? 17.144 -14.071 31.090 1.00 56.47 366 ARG A N 1
ATOM 2796 C CA . ARG A 1 366 ? 17.825 -15.386 30.951 1.00 56.47 366 ARG A CA 1
ATOM 2797 C C . ARG A 1 366 ? 18.896 -15.620 32.055 1.00 56.47 366 ARG A C 1
ATOM 2799 O O . ARG A 1 366 ? 19.312 -14.698 32.751 1.00 56.47 366 ARG A O 1
ATOM 2806 N N . PRO A 1 367 ? 19.407 -16.853 32.244 1.00 40.81 367 PRO A N 1
ATOM 2807 C CA . PRO A 1 367 ? 20.364 -17.109 33.321 1.00 40.81 367 PRO A CA 1
ATOM 2808 C C . PRO A 1 367 ? 21.679 -16.338 33.080 1.00 40.81 367 PRO A C 1
ATOM 2810 O O . PRO A 1 367 ? 22.462 -16.718 32.211 1.00 40.81 367 PRO A O 1
ATOM 2813 N N . GLY A 1 368 ? 21.915 -15.251 33.830 1.00 43.06 368 GLY A N 1
ATOM 2814 C CA . GLY A 1 368 ? 23.209 -14.552 33.894 1.00 43.06 368 GLY A CA 1
ATOM 2815 C C . GLY A 1 368 ? 23.223 -13.022 33.735 1.00 43.06 368 GLY A C 1
ATOM 2816 O O . GLY A 1 368 ? 24.270 -12.439 34.000 1.00 43.06 368 GLY A O 1
ATOM 2817 N N . MET A 1 369 ? 22.126 -12.354 33.340 1.00 50.34 369 MET A N 1
ATOM 2818 C CA . MET A 1 369 ? 22.105 -10.881 33.140 1.00 50.34 369 MET A CA 1
ATOM 2819 C C . MET A 1 369 ? 21.333 -10.073 34.203 1.00 50.34 369 MET A C 1
ATOM 2821 O O . MET A 1 369 ? 21.290 -8.848 34.112 1.00 50.34 369 MET A O 1
ATOM 2825 N N . GLY A 1 370 ? 20.811 -10.727 35.244 1.00 61.75 370 GLY A N 1
ATOM 2826 C CA . GLY A 1 370 ? 20.213 -10.076 36.416 1.00 61.75 370 GLY A CA 1
ATOM 2827 C C . GLY A 1 370 ? 18.684 -9.973 36.376 1.00 61.75 370 GLY A C 1
ATOM 2828 O O . GLY A 1 370 ? 18.074 -9.923 35.309 1.00 61.75 370 GLY A O 1
ATOM 2829 N N . LEU A 1 371 ? 18.087 -9.957 37.571 1.00 76.44 371 LEU A N 1
ATOM 2830 C CA . LEU A 1 371 ? 16.658 -9.763 37.809 1.00 76.44 371 LEU A CA 1
ATOM 2831 C C . LEU A 1 371 ? 16.377 -8.265 37.951 1.00 76.44 371 LEU A C 1
ATOM 2833 O O . LEU A 1 371 ? 16.967 -7.607 38.809 1.00 76.44 371 LEU A O 1
ATOM 2837 N N . PHE A 1 372 ? 15.469 -7.739 37.136 1.00 82.44 372 PHE A N 1
ATOM 2838 C CA . PHE A 1 372 ? 15.013 -6.355 37.215 1.00 82.44 372 PHE A CA 1
ATOM 2839 C C . PHE A 1 372 ? 13.629 -6.328 37.845 1.00 82.44 372 PHE A C 1
ATOM 2841 O O . PHE A 1 372 ? 12.782 -7.159 37.526 1.00 82.44 372 PHE A O 1
ATOM 2848 N N . SER A 1 373 ? 13.395 -5.381 38.745 1.00 82.94 373 SER A N 1
ATOM 2849 C CA . SER A 1 373 ? 12.123 -5.262 39.446 1.00 82.94 373 SER A CA 1
ATOM 2850 C C . SER A 1 373 ? 11.681 -3.813 39.526 1.00 82.94 373 SER A C 1
ATOM 2852 O O . SER A 1 373 ? 12.505 -2.940 39.794 1.00 82.94 373 SER A O 1
ATOM 2854 N N . SER A 1 374 ? 10.387 -3.570 39.363 1.00 83.44 374 SER A N 1
ATOM 2855 C CA . SER A 1 374 ? 9.763 -2.294 39.708 1.00 83.44 374 SER A CA 1
ATOM 2856 C C . SER A 1 374 ? 8.503 -2.552 40.519 1.00 83.44 374 SER A C 1
ATOM 2858 O O . SER A 1 374 ? 7.732 -3.462 40.210 1.00 83.44 374 SER A O 1
ATOM 2860 N N . GLU A 1 375 ? 8.323 -1.776 41.580 1.00 85.06 375 GLU A N 1
ATOM 2861 C CA . GLU A 1 375 ? 7.098 -1.794 42.367 1.00 85.06 375 GLU A CA 1
ATOM 2862 C C . GLU A 1 375 ? 6.027 -0.987 41.631 1.00 85.06 375 GLU A C 1
ATOM 2864 O O . GLU A 1 375 ? 6.269 0.131 41.169 1.00 85.06 375 GLU A O 1
ATOM 2869 N N . TYR A 1 376 ? 4.844 -1.574 41.495 1.00 85.75 376 TYR A N 1
ATOM 2870 C CA . TYR A 1 376 ? 3.683 -0.924 40.919 1.00 85.75 376 TYR A CA 1
ATOM 2871 C C . TYR A 1 376 ? 2.601 -0.784 41.980 1.00 85.75 376 TYR A C 1
ATOM 2873 O O . TYR A 1 376 ? 2.169 -1.763 42.590 1.00 85.75 376 TYR A O 1
ATOM 2881 N N . SER A 1 377 ? 2.147 0.446 42.177 1.00 83.69 377 SER A N 1
ATOM 2882 C CA . SER A 1 377 ? 0.994 0.778 43.000 1.00 83.69 377 SER A CA 1
ATOM 2883 C C . SER A 1 377 ? 0.061 1.653 42.178 1.00 83.69 377 SER A C 1
ATOM 2885 O O . SER A 1 377 ? 0.501 2.528 41.430 1.00 83.69 377 SER A O 1
ATOM 2887 N N . LEU A 1 378 ? -1.242 1.395 42.267 1.00 79.00 378 LEU A N 1
ATOM 2888 C CA . LEU A 1 378 ? -2.194 2.235 41.559 1.00 79.00 378 LEU A CA 1
ATOM 2889 C C . LEU A 1 378 ? -2.323 3.581 42.276 1.00 79.00 378 LEU A C 1
ATOM 2891 O O . LEU A 1 378 ? -2.499 3.600 43.496 1.00 79.00 378 LEU A O 1
ATOM 2895 N N . PRO A 1 379 ? -2.326 4.703 41.537 1.00 75.69 379 PRO A N 1
ATOM 2896 C CA . PRO A 1 379 ? -2.682 5.988 42.115 1.00 75.69 379 PRO A CA 1
ATOM 2897 C C . PRO A 1 379 ? -4.076 5.919 42.747 1.00 75.69 379 PRO A C 1
ATOM 2899 O O . PRO A 1 379 ? -5.007 5.379 42.146 1.00 75.69 379 PRO A O 1
ATOM 2902 N N . SER A 1 380 ? -4.242 6.512 43.930 1.00 64.75 380 SER A N 1
ATOM 2903 C CA . SER A 1 380 ? -5.503 6.505 44.690 1.00 64.75 380 SER A CA 1
ATOM 2904 C C . SER A 1 380 ? -6.707 7.000 43.875 1.00 64.75 380 SER A C 1
ATOM 2906 O O . SER A 1 380 ? -7.808 6.471 44.007 1.00 64.75 380 SER A O 1
ATOM 2908 N N . ALA A 1 381 ? -6.489 7.949 42.959 1.00 62.50 381 ALA A N 1
ATOM 2909 C CA . ALA A 1 381 ? -7.511 8.439 42.034 1.00 62.50 381 ALA A CA 1
ATOM 2910 C C . ALA A 1 381 ? -8.022 7.363 41.050 1.00 62.50 381 ALA A C 1
ATOM 2912 O O . ALA A 1 381 ? -9.194 7.361 40.689 1.00 62.50 381 ALA A O 1
ATOM 2913 N N . VAL A 1 382 ? -7.164 6.426 40.632 1.00 66.69 382 VAL A N 1
ATOM 2914 C CA . VAL A 1 382 ? -7.522 5.310 39.734 1.00 66.69 382 VAL A CA 1
ATOM 2915 C C . VAL A 1 382 ? -8.060 4.111 40.520 1.00 66.69 382 VAL A C 1
ATOM 2917 O O . VAL A 1 382 ? -8.911 3.373 40.019 1.00 66.69 382 VAL A O 1
ATOM 2920 N N . GLN A 1 383 ? -7.618 3.934 41.770 1.00 65.62 383 GLN A N 1
ATOM 2921 C CA . GLN A 1 383 ? -8.196 2.946 42.686 1.00 65.62 383 GLN A CA 1
ATOM 2922 C C . GLN A 1 383 ? -9.677 3.239 42.960 1.00 65.62 383 GLN A C 1
ATOM 2924 O O . GLN A 1 383 ? -10.494 2.327 42.845 1.00 65.62 383 GLN A O 1
ATOM 2929 N N . ALA A 1 384 ? -10.042 4.509 43.180 1.00 59.88 384 ALA A N 1
ATOM 2930 C CA . ALA A 1 384 ? -11.433 4.930 43.377 1.00 59.88 384 ALA A CA 1
ATOM 2931 C C . ALA A 1 384 ? -12.361 4.530 42.208 1.00 59.88 384 ALA A C 1
ATOM 2933 O O . ALA A 1 384 ? -13.485 4.092 42.431 1.00 59.88 384 ALA A O 1
ATOM 2934 N N . LEU A 1 385 ? -11.865 4.587 40.965 1.00 59.34 385 LEU A N 1
ATOM 2935 C CA . LEU A 1 385 ? -12.601 4.142 39.770 1.00 59.34 385 LEU A CA 1
ATOM 2936 C C . LEU A 1 385 ? -12.735 2.614 39.658 1.00 59.34 385 LEU A C 1
ATOM 2938 O O . LEU A 1 385 ? -13.562 2.105 38.900 1.00 59.34 385 LEU A O 1
ATOM 2942 N N . THR A 1 386 ? -11.890 1.867 40.367 1.00 55.84 386 THR A N 1
ATOM 2943 C CA . THR A 1 386 ? -11.865 0.399 40.328 1.00 55.84 386 THR A CA 1
ATOM 2944 C C . THR A 1 386 ? -12.775 -0.202 41.407 1.00 55.84 386 THR A C 1
ATOM 2946 O O . THR A 1 386 ? -13.413 -1.227 41.159 1.00 55.84 386 THR A O 1
ATOM 2949 N N . GLU A 1 387 ? -12.900 0.450 42.567 1.00 47.75 387 GLU A N 1
ATOM 2950 C CA . GLU A 1 387 ? -13.734 -0.001 43.694 1.00 47.75 387 GLU A CA 1
ATOM 2951 C C . GLU A 1 387 ? -15.248 0.055 43.402 1.00 47.75 387 GLU A C 1
ATOM 2953 O O . GLU A 1 387 ? -15.988 -0.826 43.841 1.00 47.75 387 GLU A O 1
ATOM 2958 N N . GLU A 1 388 ? -15.725 0.990 42.572 1.00 43.75 388 GLU A N 1
ATOM 2959 C CA . GLU A 1 388 ? -17.148 1.063 42.185 1.00 43.75 388 GLU A CA 1
ATOM 2960 C C . GLU A 1 388 ? -17.633 -0.110 41.317 1.00 43.75 388 GLU A C 1
ATOM 2962 O O . GLU A 1 388 ? -18.831 -0.394 41.259 1.00 43.75 388 GLU A O 1
ATOM 2967 N N . ARG A 1 389 ? -16.719 -0.849 40.673 1.00 44.25 389 ARG A N 1
ATOM 2968 C CA . ARG A 1 389 ? -17.057 -2.046 39.880 1.00 44.25 389 ARG A CA 1
ATOM 2969 C C . ARG A 1 389 ? -17.236 -3.314 40.715 1.00 44.25 389 ARG A C 1
ATOM 2971 O O . ARG A 1 389 ? -17.736 -4.302 40.182 1.00 44.25 389 ARG A O 1
ATOM 2978 N N . LEU A 1 390 ? -16.847 -3.298 41.991 1.00 38.53 390 LEU A N 1
ATOM 2979 C CA . LEU A 1 390 ? -16.884 -4.460 42.888 1.00 38.53 390 LEU A CA 1
ATOM 2980 C C . LEU A 1 390 ? -18.157 -4.548 43.743 1.00 38.53 390 LEU A C 1
ATOM 2982 O O . LEU A 1 390 ? -18.287 -5.488 44.525 1.00 38.53 390 LEU A O 1
ATOM 2986 N N . VAL A 1 391 ? -19.124 -3.635 43.588 1.00 26.92 391 VAL A N 1
ATOM 2987 C CA . VAL A 1 391 ? -20.409 -3.725 44.300 1.00 26.92 391 VAL A CA 1
ATOM 2988 C C . VAL A 1 391 ? -21.277 -4.827 43.670 1.00 26.92 391 VAL A C 1
ATOM 2990 O O . VAL A 1 391 ? -21.706 -4.689 42.521 1.00 26.92 391 VAL A O 1
ATOM 2993 N N . PRO A 1 392 ? -21.600 -5.921 44.388 1.00 31.56 392 PRO A N 1
ATOM 2994 C CA . PRO A 1 392 ? -22.534 -6.915 43.889 1.00 31.56 392 PRO A CA 1
ATOM 2995 C C . PRO A 1 392 ? -23.935 -6.301 43.849 1.00 31.56 392 PRO A C 1
ATOM 2997 O O . PRO A 1 392 ? -24.487 -5.894 44.873 1.00 31.56 392 PRO A O 1
ATOM 3000 N N . VAL A 1 393 ? -24.545 -6.273 42.666 1.00 33.72 393 VAL A N 1
ATOM 3001 C CA . VAL A 1 393 ? -25.978 -6.007 42.518 1.00 33.72 393 VAL A CA 1
ATOM 3002 C C . VAL A 1 393 ? -26.737 -7.190 43.124 1.00 33.72 393 VAL A C 1
ATOM 3004 O O . VAL A 1 393 ? -26.888 -8.229 42.486 1.00 33.72 393 VAL A O 1
ATOM 3007 N N . GLY A 1 394 ? -27.209 -7.034 44.363 1.00 33.56 394 GLY A N 1
ATOM 3008 C CA . GLY A 1 394 ? -28.233 -7.905 44.940 1.00 33.56 394 GLY A CA 1
ATOM 3009 C C . GLY A 1 394 ? -28.094 -8.206 46.430 1.00 33.56 394 GLY A C 1
ATOM 3010 O O . GLY A 1 394 ? -27.669 -9.296 46.794 1.00 33.56 394 GLY A O 1
ATOM 3011 N N . ALA A 1 395 ? -28.576 -7.302 47.285 1.00 24.36 395 ALA A N 1
ATOM 3012 C CA . ALA A 1 395 ? -29.208 -7.670 48.556 1.00 24.36 395 ALA A CA 1
ATOM 3013 C C . ALA A 1 395 ? -30.135 -6.529 49.023 1.00 24.36 395 ALA A C 1
ATOM 3015 O O . ALA A 1 395 ? -29.653 -5.414 49.224 1.00 24.36 395 ALA A O 1
ATOM 3016 N N . PRO A 1 396 ? -31.453 -6.753 49.192 1.00 33.34 396 PRO A N 1
ATOM 3017 C CA . PRO A 1 396 ? -32.321 -5.775 49.832 1.00 33.34 396 PRO A CA 1
ATOM 3018 C C . PRO A 1 396 ? -32.131 -5.798 51.354 1.00 33.34 396 PRO A C 1
ATOM 3020 O O . PRO A 1 396 ? -31.874 -6.836 51.966 1.00 33.34 396 PRO A O 1
ATOM 3023 N N . ALA A 1 397 ? -32.272 -4.621 51.954 1.00 28.34 397 ALA A N 1
ATOM 3024 C CA . ALA A 1 397 ? -32.139 -4.382 53.379 1.00 28.34 397 ALA A CA 1
ATOM 3025 C C . ALA A 1 397 ? -33.303 -4.970 54.202 1.00 28.34 397 ALA A C 1
ATOM 3027 O O . ALA A 1 397 ? -34.470 -4.753 53.887 1.00 28.34 397 ALA A O 1
ATOM 3028 N N . GLY A 1 398 ? -32.948 -5.597 55.329 1.00 29.20 398 GLY A N 1
ATOM 3029 C CA . GLY A 1 398 ? -33.670 -5.470 56.598 1.00 29.20 398 GLY A CA 1
ATOM 3030 C C . GLY A 1 398 ? -34.738 -6.514 56.934 1.00 29.20 398 GLY A C 1
ATOM 3031 O O . GLY A 1 398 ? -35.885 -6.378 56.525 1.00 29.20 398 GLY A O 1
ATOM 3032 N N . GLN A 1 399 ? -34.394 -7.451 57.829 1.00 29.56 399 GLN A N 1
ATOM 3033 C CA . GLN A 1 399 ? -35.194 -7.798 59.018 1.00 29.56 399 GLN A CA 1
ATOM 3034 C C . GLN A 1 399 ? -34.372 -8.650 60.007 1.00 29.56 399 GLN A C 1
ATOM 3036 O O . GLN A 1 399 ? -33.567 -9.490 59.613 1.00 29.56 399 GLN A O 1
ATOM 3041 N N . ALA A 1 400 ? -34.541 -8.372 61.302 1.00 26.89 400 ALA A N 1
ATOM 3042 C CA . ALA A 1 400 ? -33.723 -8.859 62.411 1.00 26.89 400 ALA A CA 1
ATOM 3043 C C . ALA A 1 400 ? -34.317 -10.099 63.126 1.00 26.89 400 ALA A C 1
ATOM 3045 O O . ALA A 1 400 ? -35.495 -10.060 63.454 1.00 26.89 400 ALA A O 1
ATOM 3046 N N . MET A 1 401 ? -33.449 -11.103 63.396 1.00 25.75 401 MET A N 1
ATOM 3047 C CA . MET A 1 401 ? -33.270 -12.029 64.565 1.00 25.75 401 MET A CA 1
ATOM 3048 C C . MET A 1 401 ? -34.496 -12.763 65.211 1.00 25.75 401 MET A C 1
ATOM 3050 O O . MET A 1 401 ? -35.594 -12.234 65.123 1.00 25.75 401 MET A O 1
ATOM 3054 N N . PRO A 1 402 ? -34.376 -13.909 65.960 1.00 35.81 402 PRO A N 1
ATOM 3055 C CA . PRO A 1 402 ? -33.184 -14.510 66.592 1.00 35.81 402 PRO A CA 1
ATOM 3056 C C . PRO A 1 402 ? -33.157 -16.090 66.594 1.00 35.81 402 PRO A C 1
ATOM 3058 O O . PRO A 1 402 ? -33.601 -16.665 65.605 1.00 35.81 402 PRO A O 1
ATOM 3061 N N . PRO A 1 403 ? -32.543 -16.837 67.556 1.00 45.34 403 PRO A N 1
ATOM 3062 C CA . PRO A 1 403 ? -31.541 -17.878 67.271 1.00 45.34 403 PRO A CA 1
ATOM 3063 C C . PRO A 1 403 ? -32.012 -19.333 67.509 1.00 45.34 403 PRO A C 1
ATOM 3065 O O . PRO A 1 403 ? -32.877 -19.588 68.342 1.00 45.34 403 PRO A O 1
ATOM 3068 N N . SER A 1 404 ? -31.390 -20.324 66.857 1.00 27.45 404 SER A N 1
ATOM 3069 C CA . SER A 1 404 ? -31.264 -21.707 67.378 1.00 27.45 404 SER A CA 1
ATOM 3070 C C . SER A 1 404 ? -30.403 -22.601 66.470 1.00 27.45 404 SER A C 1
ATOM 3072 O O . SER A 1 404 ? -30.656 -22.748 65.280 1.00 27.45 404 SER A O 1
ATOM 3074 N N . ALA A 1 405 ? -29.387 -23.226 67.068 1.00 25.14 405 ALA A N 1
ATOM 3075 C CA . ALA A 1 405 ? -28.787 -24.495 66.630 1.00 25.14 405 ALA A CA 1
ATOM 3076 C C . ALA A 1 405 ? -29.797 -25.662 66.879 1.00 25.14 405 ALA A C 1
ATOM 3078 O O . ALA A 1 405 ? -30.780 -25.390 67.574 1.00 25.14 405 ALA A O 1
ATOM 3079 N N . PRO A 1 406 ? -29.600 -26.942 66.452 1.00 36.72 406 PRO A N 1
ATOM 3080 C CA . PRO A 1 406 ? -28.333 -27.589 66.076 1.00 36.72 406 PRO A CA 1
ATOM 3081 C C . PRO A 1 406 ? -28.342 -28.618 64.902 1.00 36.72 406 PRO A C 1
ATOM 3083 O O . PRO A 1 406 ? -29.363 -29.134 64.473 1.00 36.72 406 PRO A O 1
ATOM 3086 N N . SER A 1 407 ? -27.117 -28.937 64.458 1.00 26.12 407 SER A N 1
ATOM 3087 C CA . SER A 1 407 ? -26.543 -30.249 64.072 1.00 26.12 407 SER A CA 1
ATOM 3088 C C . SER A 1 407 ? -27.153 -31.212 63.019 1.00 26.12 407 SER A C 1
ATOM 3090 O O . SER A 1 407 ? -28.258 -31.715 63.172 1.00 26.12 407 SER A O 1
ATOM 3092 N N . LEU A 1 408 ? -26.225 -31.668 62.151 1.00 26.22 408 LEU A N 1
ATOM 3093 C CA . LEU A 1 408 ? -25.976 -33.035 61.627 1.00 26.22 408 LEU A CA 1
ATOM 3094 C C . LEU A 1 408 ? -26.861 -33.638 60.514 1.00 26.22 408 LEU A C 1
ATOM 3096 O O . LEU A 1 408 ? -27.981 -34.073 60.749 1.00 26.22 408 LEU A O 1
ATOM 3100 N N . SER A 1 409 ? -26.252 -33.857 59.338 1.00 26.42 409 SER A N 1
ATOM 3101 C CA . SER A 1 409 ? -25.853 -35.174 58.762 1.00 26.42 409 SER A CA 1
ATOM 3102 C C . SER A 1 409 ? -25.718 -35.064 57.227 1.00 26.42 409 SER A C 1
ATOM 3104 O O . SER A 1 409 ? -26.611 -34.592 56.538 1.00 26.42 409 SER A O 1
ATOM 3106 N N . THR A 1 410 ? -24.509 -35.185 56.673 1.00 25.92 410 THR A N 1
ATOM 3107 C CA . THR A 1 410 ? -23.902 -36.402 56.088 1.00 25.92 410 THR A CA 1
ATOM 3108 C C . THR A 1 410 ? -24.672 -36.991 54.900 1.00 25.92 410 THR A C 1
ATOM 3110 O O . THR A 1 410 ? -25.610 -37.752 55.097 1.00 25.92 410 THR A O 1
ATOM 3113 N N . THR A 1 411 ? -24.184 -36.776 53.669 1.00 27.55 411 THR A N 1
ATOM 3114 C CA . THR A 1 411 ? -23.886 -37.884 52.730 1.00 27.55 411 THR A CA 1
ATOM 3115 C C . THR A 1 411 ? -23.016 -37.457 51.536 1.00 27.55 411 THR A C 1
ATOM 3117 O O . THR A 1 411 ? -23.412 -36.683 50.672 1.00 27.55 411 THR A O 1
ATOM 3120 N N . SER A 1 412 ? -21.803 -38.021 51.532 1.00 27.06 412 SER A N 1
ATOM 3121 C CA . SER A 1 412 ? -21.067 -38.608 50.398 1.00 27.06 412 SER A CA 1
ATOM 3122 C C . SER A 1 412 ? -20.941 -37.849 49.064 1.00 27.06 412 SER A C 1
ATOM 3124 O O . SER A 1 412 ? -21.801 -37.945 48.189 1.00 27.06 412 SER A O 1
ATOM 3126 N N . ARG A 1 413 ? -19.740 -37.303 48.818 1.00 30.62 413 ARG A N 1
ATOM 3127 C CA . ARG A 1 413 ? -19.088 -37.351 47.496 1.00 30.62 413 ARG A CA 1
ATOM 3128 C C . ARG A 1 413 ? -17.767 -38.107 47.598 1.00 30.62 413 ARG A C 1
ATOM 3130 O O . ARG A 1 413 ? -16.927 -37.800 48.438 1.00 30.62 413 ARG A O 1
ATOM 3137 N N . THR A 1 414 ? -17.638 -39.110 46.740 1.00 27.34 414 THR A N 1
ATOM 3138 C CA . THR A 1 414 ? -16.475 -39.982 46.561 1.00 27.34 414 THR A CA 1
ATOM 3139 C C . THR A 1 414 ? -15.261 -39.194 46.036 1.00 27.34 414 THR A C 1
ATOM 3141 O O . THR A 1 414 ? -15.461 -38.290 45.220 1.00 27.34 414 THR A O 1
ATOM 3144 N N . PRO A 1 415 ? -14.018 -39.509 46.459 1.00 33.78 415 PRO A N 1
ATOM 3145 C CA . PRO A 1 415 ? -12.836 -38.696 46.173 1.00 33.78 415 PRO A CA 1
ATOM 3146 C C . PRO A 1 415 ? -12.162 -39.054 44.841 1.00 33.78 415 PRO A C 1
ATOM 3148 O O . PRO A 1 415 ? -12.092 -40.220 44.454 1.00 33.78 415 PRO A O 1
ATOM 3151 N N . ALA A 1 416 ? -11.598 -38.035 44.190 1.00 30.36 416 ALA A N 1
ATOM 3152 C CA . ALA A 1 416 ? -10.572 -38.177 43.160 1.00 30.36 416 ALA A CA 1
ATOM 3153 C C . ALA A 1 416 ? -9.268 -38.737 43.776 1.00 30.36 416 ALA A C 1
ATOM 3155 O O . ALA A 1 416 ? -8.992 -38.469 44.949 1.00 30.36 416 ALA A O 1
ATOM 3156 N N . PRO A 1 417 ? -8.466 -39.519 43.029 1.00 34.50 417 PRO A N 1
ATOM 3157 C CA . PRO A 1 417 ? -7.305 -40.197 43.588 1.00 34.50 417 PRO A CA 1
ATOM 3158 C C . PRO A 1 417 ? -6.181 -39.211 43.926 1.00 34.50 417 PRO A C 1
ATOM 3160 O O . PRO A 1 417 ? -5.825 -38.340 43.133 1.00 34.50 417 PRO A O 1
ATOM 3163 N N . ALA A 1 418 ? -5.635 -39.387 45.128 1.00 31.30 418 ALA A N 1
ATOM 3164 C CA . ALA A 1 418 ? -4.491 -38.668 45.663 1.00 31.30 418 ALA A CA 1
ATOM 3165 C C . ALA A 1 418 ? -3.190 -39.058 44.944 1.00 31.30 418 ALA A C 1
ATOM 3167 O O . ALA A 1 418 ? -2.967 -40.226 44.617 1.00 31.30 418 ALA A O 1
ATOM 3168 N N . LEU A 1 419 ? -2.323 -38.063 44.743 1.00 33.34 419 LEU A N 1
ATOM 3169 C CA . LEU A 1 419 ? -0.940 -38.245 44.316 1.00 33.34 419 LEU A CA 1
ATOM 3170 C C . LEU A 1 419 ? -0.158 -39.078 45.345 1.00 33.34 419 LEU A C 1
ATOM 3172 O O . LEU A 1 419 ? -0.209 -38.803 46.544 1.00 33.34 419 LEU A O 1
ATOM 3176 N N . ALA A 1 420 ? 0.599 -40.058 44.854 1.00 30.38 420 ALA A N 1
ATOM 3177 C CA . ALA A 1 420 ? 1.649 -40.747 45.600 1.00 30.38 420 ALA A CA 1
ATOM 3178 C C . ALA A 1 420 ? 2.961 -39.926 45.574 1.00 30.38 420 ALA A C 1
ATOM 3180 O O . ALA A 1 420 ? 3.184 -39.182 44.613 1.00 30.38 420 ALA A O 1
ATOM 3181 N N . PRO A 1 421 ? 3.819 -40.033 46.607 1.00 35.91 421 PRO A N 1
ATOM 3182 C CA . PRO A 1 421 ? 5.019 -39.217 46.744 1.00 35.91 421 PRO A CA 1
ATOM 3183 C C . PRO A 1 421 ? 6.198 -39.731 45.906 1.00 35.91 421 PRO A C 1
ATOM 3185 O O . PRO A 1 421 ? 6.237 -40.880 45.467 1.00 35.91 421 PRO A O 1
ATOM 3188 N N . ALA A 1 422 ? 7.136 -38.809 45.697 1.00 45.34 422 ALA A N 1
ATOM 3189 C CA . ALA A 1 422 ? 8.362 -38.915 44.924 1.00 45.34 422 ALA A CA 1
ATOM 3190 C C . ALA A 1 422 ? 9.245 -40.110 45.305 1.00 45.34 422 ALA A C 1
ATOM 3192 O O . ALA A 1 422 ? 9.473 -40.334 46.486 1.00 45.34 422 ALA A O 1
ATOM 3193 N N . ASP A 1 423 ? 9.747 -40.815 44.285 1.00 36.41 423 ASP A N 1
ATOM 3194 C CA . ASP A 1 423 ? 11.120 -41.332 44.185 1.00 36.41 423 ASP A CA 1
ATOM 3195 C C . ASP A 1 423 ? 11.277 -42.114 42.870 1.00 36.41 423 ASP A C 1
ATOM 3197 O O . ASP A 1 423 ? 10.953 -43.295 42.776 1.00 36.41 423 ASP A O 1
ATOM 3201 N N . ALA A 1 424 ? 11.774 -41.450 41.826 1.00 32.84 424 ALA A N 1
ATOM 3202 C CA . ALA A 1 424 ? 12.460 -42.102 40.713 1.00 32.84 424 ALA A CA 1
ATOM 3203 C C . ALA A 1 424 ? 13.255 -41.048 39.940 1.00 32.84 424 ALA A C 1
ATOM 3205 O O . ALA A 1 424 ? 12.700 -40.082 39.419 1.00 32.84 424 ALA A O 1
ATOM 3206 N N . ALA A 1 425 ? 14.569 -41.245 39.909 1.00 38.38 425 ALA A N 1
ATOM 3207 C CA . ALA A 1 425 ? 15.549 -40.424 39.222 1.00 38.38 425 ALA A CA 1
ATOM 3208 C C . ALA A 1 425 ? 15.090 -40.004 37.814 1.00 38.38 425 ALA A C 1
ATOM 3210 O O . ALA A 1 425 ? 14.894 -40.841 36.931 1.00 38.38 425 ALA A O 1
ATOM 3211 N N . ALA A 1 426 ? 14.966 -38.692 37.600 1.00 31.03 426 ALA A N 1
ATOM 3212 C CA . ALA A 1 426 ? 14.902 -38.129 36.261 1.00 31.03 426 ALA A CA 1
ATOM 3213 C C . ALA A 1 426 ? 16.213 -38.467 35.520 1.00 31.03 426 ALA A C 1
ATOM 3215 O O . ALA A 1 426 ? 17.291 -38.346 36.114 1.00 31.03 426 ALA A O 1
ATOM 3216 N N . PRO A 1 427 ? 16.162 -38.894 34.246 1.00 33.41 427 PRO A N 1
ATOM 3217 C CA . PRO A 1 427 ? 17.375 -39.088 33.466 1.00 33.41 427 PRO A CA 1
ATOM 3218 C C . PRO A 1 427 ? 18.082 -37.734 33.289 1.00 33.41 427 PRO A C 1
ATOM 3220 O O . PRO A 1 427 ? 17.417 -36.692 33.283 1.00 33.41 427 PRO A O 1
ATOM 3223 N N . PRO A 1 428 ? 19.419 -37.712 33.151 1.00 35.81 428 PRO A N 1
ATOM 3224 C CA . PRO A 1 428 ? 20.146 -36.465 32.984 1.00 35.81 428 PRO A CA 1
ATOM 3225 C C . PRO A 1 428 ? 19.645 -35.758 31.723 1.00 35.81 428 PRO A C 1
ATOM 3227 O O . PRO A 1 428 ? 19.586 -36.353 30.644 1.00 35.81 428 PRO A O 1
ATOM 3230 N N . LEU A 1 429 ? 19.270 -34.487 31.893 1.00 34.12 429 LEU A N 1
ATOM 3231 C CA . LEU A 1 429 ? 18.925 -33.559 30.822 1.00 34.12 429 LEU A CA 1
ATOM 3232 C C . LEU A 1 429 ? 20.063 -33.558 29.799 1.00 34.12 429 LEU A C 1
ATOM 3234 O O . LEU A 1 429 ? 21.122 -32.968 30.005 1.00 34.12 429 LEU A O 1
ATOM 3238 N N . THR A 1 430 ? 19.844 -34.258 28.695 1.00 31.58 430 THR A N 1
ATOM 3239 C CA . THR A 1 430 ? 20.681 -34.141 27.513 1.00 31.58 430 THR A CA 1
ATOM 3240 C C . THR A 1 430 ? 20.316 -32.816 26.870 1.00 31.58 430 THR A C 1
ATOM 3242 O O . THR A 1 430 ? 19.213 -32.634 26.359 1.00 31.58 430 THR A O 1
ATOM 3245 N N . PHE A 1 431 ? 21.238 -31.859 26.941 1.00 30.00 431 PHE A N 1
ATOM 3246 C CA . PHE A 1 431 ? 21.168 -30.640 26.153 1.00 30.00 431 PHE A CA 1
ATOM 3247 C C . PHE A 1 431 ? 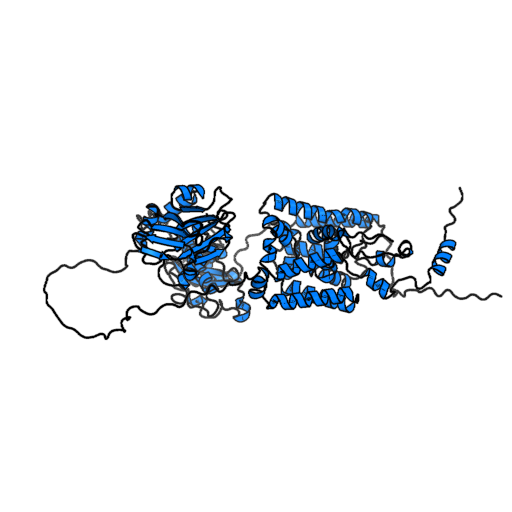21.255 -31.039 24.680 1.00 30.00 431 PHE A C 1
ATOM 3249 O O . PHE A 1 431 ? 22.340 -31.192 24.122 1.00 30.00 431 PHE A O 1
ATOM 3256 N N . ALA A 1 432 ? 20.101 -31.249 24.051 1.00 30.23 432 ALA A N 1
ATOM 3257 C CA . ALA A 1 432 ? 20.012 -31.174 22.610 1.00 30.23 432 ALA A CA 1
ATOM 3258 C C . ALA A 1 432 ? 20.322 -29.720 22.253 1.00 30.23 432 ALA A C 1
ATOM 3260 O O . ALA A 1 432 ? 19.535 -28.813 22.527 1.00 30.23 432 ALA A O 1
ATOM 3261 N N . VAL A 1 433 ? 21.519 -29.503 21.715 1.00 31.95 433 VAL A N 1
ATOM 3262 C CA . VAL A 1 433 ? 21.879 -28.278 21.012 1.00 31.95 433 VAL A CA 1
ATOM 3263 C C . VAL A 1 433 ? 20.854 -28.128 19.892 1.00 31.95 433 VAL A C 1
ATOM 3265 O O . VAL A 1 433 ? 20.936 -28.811 18.876 1.00 31.95 433 VAL A O 1
ATOM 3268 N N . VAL A 1 434 ? 19.832 -27.302 20.115 1.00 33.41 434 VAL A N 1
ATOM 3269 C CA . VAL A 1 434 ? 18.965 -26.844 19.034 1.00 33.41 434 VAL A CA 1
ATOM 3270 C C . VAL A 1 434 ? 19.845 -25.923 18.207 1.00 33.41 434 VAL A C 1
ATOM 3272 O O . VAL A 1 434 ? 20.218 -24.843 18.667 1.00 33.41 434 VAL A O 1
ATOM 3275 N N . GLU A 1 435 ? 20.260 -26.410 17.039 1.00 38.81 435 GLU A N 1
ATOM 3276 C CA . GLU A 1 435 ? 20.968 -25.622 16.036 1.00 38.81 435 GLU A CA 1
ATOM 3277 C C . GLU A 1 435 ? 20.259 -24.277 15.862 1.00 38.81 435 GLU A C 1
ATOM 3279 O O . GLU A 1 435 ? 19.030 -24.213 15.785 1.00 38.81 435 GLU A O 1
ATOM 3284 N N . GLU A 1 436 ? 21.032 -23.190 15.838 1.00 41.12 436 GLU A N 1
ATOM 3285 C CA . GLU A 1 436 ? 20.524 -21.866 15.502 1.00 41.12 436 GLU A CA 1
ATOM 3286 C C . GLU A 1 436 ? 19.848 -21.947 14.129 1.00 41.12 436 GLU A C 1
ATOM 3288 O O . GLU A 1 436 ? 20.509 -21.931 13.088 1.00 41.12 436 GLU A O 1
ATOM 3293 N N . GLU A 1 437 ? 18.518 -22.064 14.101 1.00 46.84 437 GLU A N 1
ATOM 3294 C CA . GLU A 1 437 ? 17.777 -21.932 12.857 1.00 46.84 437 GLU A CA 1
ATOM 3295 C C . GLU A 1 437 ? 18.078 -20.544 12.298 1.00 46.84 437 GLU A C 1
ATOM 3297 O O . GLU A 1 437 ? 17.650 -19.517 12.834 1.00 46.84 437 GLU A O 1
ATOM 3302 N N . THR A 1 438 ? 18.880 -20.524 11.232 1.00 61.06 438 THR A N 1
ATOM 3303 C CA . THR A 1 438 ? 19.257 -19.305 10.519 1.00 61.06 438 THR A CA 1
ATOM 3304 C C . THR A 1 438 ? 18.013 -18.462 10.223 1.00 61.06 438 THR A C 1
ATOM 3306 O O . THR A 1 438 ? 16.936 -18.998 9.972 1.00 61.06 438 THR A O 1
ATOM 3309 N N . VAL A 1 439 ? 18.141 -17.131 10.196 1.00 57.16 439 VAL A N 1
ATOM 3310 C CA . VAL A 1 439 ? 17.037 -16.200 9.854 1.00 57.16 439 VAL A CA 1
ATOM 3311 C C . VAL A 1 439 ? 16.301 -16.628 8.570 1.00 57.16 439 VAL A C 1
ATOM 3313 O O . VAL A 1 439 ? 15.093 -16.448 8.440 1.00 57.16 439 VAL A O 1
ATOM 3316 N N . LEU A 1 440 ? 17.020 -17.272 7.647 1.00 58.69 440 LEU A N 1
ATOM 3317 C CA . LEU A 1 440 ? 16.480 -17.859 6.427 1.00 58.69 440 LEU A CA 1
ATOM 3318 C C . LEU A 1 440 ? 15.548 -19.061 6.676 1.00 58.69 440 LEU A C 1
ATOM 3320 O O . LEU A 1 440 ? 14.528 -19.171 6.004 1.00 58.69 440 LEU A O 1
ATOM 3324 N N . ALA A 1 441 ? 15.863 -19.942 7.629 1.00 58.84 441 ALA A N 1
ATOM 3325 C CA . ALA A 1 441 ? 15.029 -21.090 7.985 1.00 58.84 441 ALA A CA 1
ATOM 3326 C C . ALA A 1 441 ? 13.665 -20.646 8.538 1.00 58.84 441 ALA A C 1
ATOM 3328 O O . ALA A 1 441 ? 12.634 -21.146 8.090 1.00 58.84 441 ALA A O 1
ATOM 3329 N N . ARG A 1 442 ? 13.647 -19.618 9.398 1.00 60.56 442 ARG A N 1
ATOM 3330 C CA . ARG A 1 442 ? 12.399 -19.013 9.900 1.00 60.56 442 ARG A CA 1
ATOM 3331 C C . ARG A 1 442 ? 11.588 -18.345 8.792 1.00 60.56 442 ARG A C 1
ATOM 3333 O O . ARG A 1 442 ? 10.387 -18.569 8.689 1.00 60.56 442 ARG A O 1
ATOM 3340 N N . LEU A 1 443 ? 12.254 -17.606 7.900 1.00 60.94 443 LEU A N 1
ATOM 3341 C CA . LEU A 1 443 ? 11.596 -16.969 6.754 1.00 60.94 443 LEU A CA 1
ATOM 3342 C C . LEU A 1 443 ? 10.940 -17.970 5.800 1.00 60.94 443 LEU A C 1
ATOM 3344 O O . LEU A 1 443 ? 9.898 -17.669 5.228 1.00 60.94 443 LEU A O 1
ATOM 3348 N N . ILE A 1 444 ? 11.550 -19.141 5.608 1.00 67.50 444 ILE A N 1
ATOM 3349 C CA . ILE A 1 444 ? 11.017 -20.223 4.770 1.00 67.50 444 ILE A CA 1
ATOM 3350 C C . ILE A 1 444 ? 9.855 -20.935 5.480 1.00 67.50 444 ILE A C 1
ATOM 3352 O O . ILE A 1 444 ? 8.862 -21.269 4.831 1.00 67.50 444 ILE A O 1
ATOM 3356 N N . ALA A 1 445 ? 9.954 -21.148 6.795 1.00 63.03 445 ALA A N 1
ATOM 3357 C CA . ALA A 1 445 ? 8.920 -21.813 7.587 1.00 63.03 445 ALA A CA 1
ATOM 3358 C C . ALA A 1 445 ? 7.622 -20.990 7.675 1.00 63.03 445 ALA A C 1
ATOM 3360 O O . ALA A 1 445 ? 6.532 -21.541 7.538 1.00 63.03 445 ALA A O 1
ATOM 3361 N N . GLU A 1 446 ? 7.735 -19.670 7.825 1.00 66.88 446 GLU A N 1
ATOM 3362 C CA . GLU A 1 446 ? 6.598 -18.742 7.945 1.00 66.88 446 GLU A CA 1
ATOM 3363 C C . GLU A 1 446 ? 6.148 -18.157 6.592 1.00 66.88 446 GLU A C 1
ATOM 3365 O O . GLU A 1 446 ? 5.243 -17.322 6.520 1.00 66.88 446 GLU A O 1
ATOM 3370 N N . ALA A 1 447 ? 6.768 -18.589 5.490 1.00 70.62 447 ALA A N 1
ATOM 3371 C CA . ALA A 1 447 ? 6.518 -18.036 4.169 1.00 70.62 447 ALA A CA 1
ATOM 3372 C C . ALA A 1 447 ? 5.057 -18.226 3.714 1.00 70.62 447 ALA A C 1
ATOM 3374 O O . ALA A 1 447 ? 4.549 -19.353 3.696 1.00 70.62 447 ALA A O 1
ATOM 3375 N N . PRO A 1 448 ? 4.393 -17.176 3.187 1.00 75.31 448 PRO A N 1
ATOM 3376 C CA . PRO A 1 448 ? 3.122 -17.325 2.490 1.00 75.31 448 PRO A CA 1
ATOM 3377 C C . PRO A 1 448 ? 3.366 -17.965 1.115 1.00 75.31 448 PRO A C 1
ATOM 3379 O O . PRO A 1 448 ? 3.390 -17.290 0.081 1.00 75.31 448 PRO A O 1
ATOM 3382 N N . TRP A 1 449 ? 3.545 -19.289 1.082 1.00 81.12 449 TRP A N 1
ATOM 3383 C CA . TRP A 1 449 ? 3.885 -20.056 -0.125 1.00 81.12 449 TRP A CA 1
ATOM 3384 C C . TRP A 1 449 ? 2.918 -19.830 -1.293 1.00 81.12 449 TRP A C 1
ATOM 3386 O O . TRP A 1 449 ? 3.337 -19.848 -2.452 1.00 81.12 449 TRP A O 1
ATOM 3396 N N . GLY A 1 450 ? 1.654 -19.510 -0.993 1.00 84.06 450 GLY A N 1
ATOM 3397 C CA . GLY A 1 450 ? 0.648 -19.119 -1.983 1.00 84.06 450 GLY A CA 1
ATOM 3398 C C . GLY A 1 450 ? 1.005 -17.870 -2.800 1.00 84.06 450 GLY A C 1
ATOM 3399 O O . GLY A 1 450 ? 0.558 -17.760 -3.936 1.00 84.06 450 GLY A O 1
ATOM 3400 N N . ARG A 1 451 ? 1.839 -16.961 -2.275 1.00 83.31 451 ARG A N 1
ATOM 3401 C CA . ARG A 1 451 ? 2.382 -15.799 -3.009 1.00 83.31 451 ARG A CA 1
ATOM 3402 C C . ARG A 1 451 ? 3.787 -16.048 -3.553 1.00 83.31 451 ARG A C 1
ATOM 3404 O O . ARG A 1 451 ? 4.126 -15.580 -4.638 1.00 83.31 451 ARG A O 1
ATOM 3411 N N . VAL A 1 452 ? 4.610 -16.805 -2.828 1.00 87.81 452 VAL A N 1
ATOM 3412 C CA . VAL A 1 452 ? 6.018 -17.042 -3.192 1.00 87.81 452 VAL A CA 1
ATOM 3413 C C . VAL A 1 452 ? 6.146 -17.864 -4.476 1.00 87.81 452 VAL A C 1
ATOM 3415 O O . VAL A 1 452 ? 6.877 -17.475 -5.384 1.00 87.81 452 VAL A O 1
ATOM 3418 N 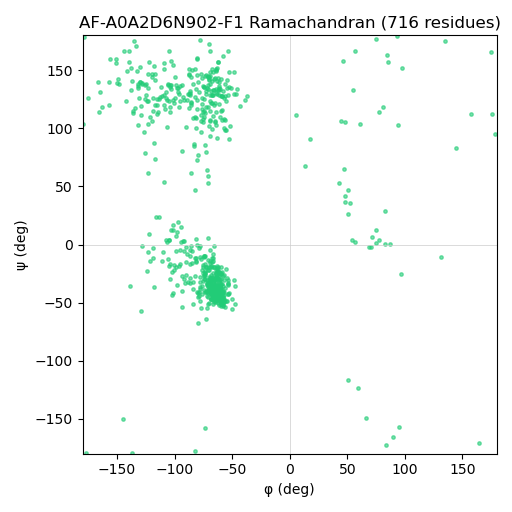N . VAL A 1 453 ? 5.413 -18.975 -4.597 1.00 91.12 453 VAL A N 1
ATOM 3419 C CA . VAL A 1 453 ? 5.478 -19.862 -5.774 1.00 91.12 453 VAL A CA 1
ATOM 3420 C C . VAL A 1 453 ? 5.101 -19.146 -7.084 1.00 91.12 453 VAL A C 1
ATOM 3422 O O . VAL A 1 453 ? 5.880 -19.218 -8.046 1.00 91.12 453 VAL A O 1
ATOM 3425 N N . PRO A 1 454 ? 3.959 -18.434 -7.176 1.00 90.38 454 PRO A N 1
ATOM 3426 C CA . PRO A 1 454 ? 3.625 -17.685 -8.386 1.00 90.38 454 PRO A CA 1
ATOM 3427 C C . PRO A 1 454 ? 4.607 -16.541 -8.667 1.00 90.38 454 PRO A C 1
ATOM 3429 O O . PRO A 1 454 ? 4.952 -16.321 -9.830 1.00 90.38 454 PRO A O 1
ATOM 3432 N N . LEU A 1 455 ? 5.137 -15.872 -7.637 1.00 92.12 455 LEU A N 1
ATOM 3433 C CA . LEU A 1 455 ? 6.171 -14.848 -7.804 1.00 92.12 455 LEU A CA 1
ATOM 3434 C C . LEU A 1 455 ? 7.472 -15.426 -8.393 1.00 92.12 455 LEU A C 1
ATOM 3436 O O . LEU A 1 455 ? 8.008 -14.883 -9.360 1.00 92.12 455 LEU A O 1
ATOM 3440 N N . MET A 1 456 ? 7.952 -16.565 -7.886 1.00 93.62 456 MET A N 1
ATOM 3441 C CA . MET A 1 456 ? 9.134 -17.243 -8.434 1.00 93.62 456 MET A CA 1
ATOM 3442 C C . MET A 1 456 ? 8.906 -17.738 -9.866 1.00 93.62 456 MET A C 1
ATOM 3444 O O . MET A 1 456 ? 9.785 -17.607 -10.722 1.00 93.62 456 MET A O 1
ATOM 3448 N N . SER A 1 457 ? 7.707 -18.246 -10.154 1.00 94.56 457 SER A N 1
ATOM 3449 C CA . SER A 1 457 ? 7.308 -18.641 -11.509 1.00 94.56 457 SER A CA 1
ATOM 3450 C C . SER A 1 457 ? 7.331 -17.443 -12.464 1.00 94.56 457 SER A C 1
ATOM 3452 O O . SER A 1 457 ? 7.834 -17.546 -13.587 1.00 94.56 457 SER A O 1
ATOM 3454 N N . LEU A 1 458 ? 6.862 -16.278 -12.004 1.00 94.88 458 LEU A N 1
ATOM 3455 C CA . LEU A 1 458 ? 6.925 -15.032 -12.760 1.00 94.88 458 LEU A CA 1
ATOM 3456 C C . LEU A 1 458 ? 8.373 -14.593 -13.016 1.00 94.88 458 LEU A C 1
ATOM 3458 O O . LEU A 1 458 ? 8.693 -14.200 -14.138 1.00 94.88 458 LEU A O 1
ATOM 3462 N N . PHE A 1 459 ? 9.266 -14.693 -12.029 1.00 95.88 459 PHE A N 1
ATOM 3463 C CA . PHE A 1 459 ? 10.688 -14.380 -12.219 1.00 95.88 459 PHE A CA 1
ATOM 3464 C C . PHE A 1 459 ? 11.340 -15.297 -13.251 1.00 95.88 459 PHE A C 1
ATOM 3466 O O . PHE A 1 459 ? 12.060 -14.816 -14.130 1.00 95.88 459 PHE A O 1
ATOM 3473 N N . GLY A 1 460 ? 11.037 -16.598 -13.202 1.00 95.69 460 GLY A N 1
ATOM 3474 C CA . GLY A 1 460 ? 11.476 -17.564 -14.207 1.00 95.69 460 GLY A CA 1
ATOM 3475 C C . GLY A 1 460 ? 10.991 -17.197 -15.611 1.00 95.69 460 GLY A C 1
ATOM 3476 O O . GLY A 1 460 ? 11.786 -17.159 -16.551 1.00 95.69 460 GLY A O 1
ATOM 3477 N N . LEU A 1 461 ? 9.711 -16.838 -15.755 1.00 95.81 461 LEU A N 1
ATOM 3478 C CA . LEU A 1 461 ? 9.128 -16.392 -17.023 1.00 95.81 461 LEU A CA 1
ATOM 3479 C C . LEU A 1 461 ? 9.782 -15.102 -17.546 1.00 95.81 461 LEU A C 1
ATOM 3481 O O . LEU A 1 461 ? 10.096 -15.009 -18.735 1.00 95.81 461 LEU A O 1
ATOM 3485 N N . VAL A 1 462 ? 10.011 -14.118 -16.672 1.00 95.25 462 VAL A N 1
ATOM 3486 C CA . VAL A 1 462 ? 10.673 -12.851 -17.014 1.00 95.25 462 VAL A CA 1
ATOM 3487 C C . VAL A 1 462 ? 12.107 -13.095 -17.472 1.00 95.25 462 VAL A C 1
ATOM 3489 O O . VAL A 1 462 ? 12.505 -12.589 -18.524 1.00 95.25 462 VAL A O 1
ATOM 3492 N N . LEU A 1 463 ? 12.872 -13.905 -16.737 1.00 94.56 463 LEU A N 1
ATOM 3493 C CA . LEU A 1 463 ? 14.250 -14.227 -17.093 1.00 94.56 463 LEU A CA 1
ATOM 3494 C C . LEU A 1 463 ? 14.313 -15.032 -18.398 1.00 94.56 463 LEU A C 1
ATOM 3496 O O . LEU A 1 463 ? 15.132 -14.736 -19.268 1.00 94.56 463 LEU A O 1
ATOM 3500 N N . PHE A 1 464 ? 13.403 -15.988 -18.591 1.00 94.75 464 PHE A N 1
ATOM 3501 C CA . PHE A 1 464 ? 13.270 -16.725 -19.846 1.00 94.75 464 PHE A CA 1
ATOM 3502 C C . PHE A 1 464 ? 12.972 -15.789 -21.024 1.00 94.75 464 PHE A C 1
ATOM 3504 O O . PHE A 1 464 ? 13.627 -15.874 -22.067 1.00 94.75 464 PHE A O 1
ATOM 3511 N N . ALA A 1 465 ? 12.020 -14.866 -20.867 1.00 93.94 465 ALA A N 1
ATOM 3512 C CA . ALA A 1 465 ? 11.664 -13.898 -21.899 1.00 93.94 465 ALA A CA 1
ATOM 3513 C C . ALA A 1 465 ? 12.830 -12.955 -22.243 1.00 93.94 465 ALA A C 1
ATOM 3515 O O . ALA A 1 465 ? 13.085 -12.713 -23.428 1.00 93.94 465 ALA A O 1
ATOM 3516 N N . PHE A 1 466 ? 13.550 -12.474 -21.224 1.00 92.75 466 PHE A N 1
ATOM 3517 C CA . PHE A 1 466 ? 14.746 -11.640 -21.354 1.00 92.75 466 PHE A CA 1
ATOM 3518 C C . PHE A 1 466 ? 15.872 -12.372 -22.102 1.00 92.75 466 PHE A C 1
ATOM 3520 O O . PHE A 1 466 ? 16.374 -11.890 -23.117 1.00 92.75 466 PHE A O 1
ATOM 3527 N N . LEU A 1 467 ? 16.223 -13.590 -21.678 1.00 90.00 467 LEU A N 1
ATOM 3528 C CA . LEU A 1 467 ? 17.330 -14.353 -22.266 1.00 90.00 467 LEU A CA 1
ATOM 3529 C C . LEU A 1 467 ? 17.028 -14.849 -23.685 1.00 90.00 467 LEU A C 1
ATOM 3531 O O . LEU A 1 467 ? 17.904 -14.817 -24.552 1.00 90.00 467 LEU A O 1
ATOM 3535 N N . ARG A 1 468 ? 15.792 -15.286 -23.959 1.00 90.62 468 ARG A N 1
ATOM 3536 C CA . ARG A 1 468 ? 15.399 -15.784 -25.291 1.00 90.62 468 ARG A CA 1
ATOM 3537 C C . ARG A 1 468 ? 15.244 -14.674 -26.323 1.00 90.62 468 ARG A C 1
ATOM 3539 O O . ARG A 1 468 ? 15.207 -14.983 -27.514 1.00 90.62 468 ARG A O 1
ATOM 3546 N N . LYS A 1 469 ? 15.124 -13.410 -25.894 1.00 86.88 469 LYS A N 1
ATOM 3547 C CA . LYS A 1 469 ? 14.975 -12.227 -26.762 1.00 86.88 469 LYS A CA 1
ATOM 3548 C C . LYS A 1 469 ? 13.905 -12.433 -27.840 1.00 86.88 469 LYS A C 1
ATOM 3550 O O . LYS A 1 469 ? 14.075 -12.081 -29.008 1.00 86.88 469 LYS A O 1
ATOM 3555 N N . ASN A 1 470 ? 12.786 -13.036 -27.442 1.00 88.69 470 ASN A N 1
ATOM 3556 C CA . ASN A 1 470 ? 11.660 -13.326 -28.320 1.00 88.69 470 ASN A CA 1
ATOM 3557 C C . ASN A 1 470 ? 10.495 -12.381 -28.008 1.00 88.69 470 ASN A C 1
ATOM 3559 O O . ASN A 1 470 ? 10.077 -12.254 -26.858 1.00 88.69 470 ASN A O 1
ATOM 3563 N N . ALA A 1 471 ? 9.923 -11.767 -29.046 1.00 88.00 471 ALA A N 1
ATOM 3564 C CA . ALA A 1 471 ? 8.789 -10.862 -28.908 1.00 88.00 471 ALA A CA 1
ATOM 3565 C C . ALA A 1 471 ? 7.573 -11.533 -28.248 1.00 88.00 471 ALA A C 1
ATOM 3567 O O . ALA A 1 471 ? 6.927 -10.910 -27.413 1.00 88.00 471 ALA A O 1
ATOM 3568 N N . ARG A 1 472 ? 7.271 -12.798 -28.579 1.00 91.56 472 ARG A N 1
ATOM 3569 C CA . ARG A 1 472 ? 6.115 -13.505 -27.994 1.00 91.56 472 ARG A CA 1
ATOM 3570 C C . ARG A 1 472 ? 6.299 -13.743 -26.495 1.00 91.56 472 ARG A C 1
ATOM 3572 O O . ARG A 1 472 ? 5.428 -13.374 -25.719 1.00 91.56 472 ARG A O 1
ATOM 3579 N N . ALA A 1 473 ? 7.451 -14.284 -26.094 1.00 92.44 473 ALA A N 1
ATOM 3580 C CA . ALA A 1 473 ? 7.765 -14.536 -24.687 1.00 92.44 473 ALA A CA 1
ATOM 3581 C C . ALA A 1 473 ? 7.752 -13.241 -23.859 1.00 92.44 473 ALA A C 1
ATOM 3583 O O . ALA A 1 473 ? 7.224 -13.230 -22.753 1.00 92.44 473 ALA A O 1
ATOM 3584 N N . ARG A 1 474 ? 8.250 -12.130 -24.425 1.00 92.88 474 ARG A N 1
ATOM 3585 C CA . ARG A 1 474 ? 8.162 -10.804 -23.799 1.00 92.88 474 ARG A CA 1
ATOM 3586 C C . ARG A 1 474 ? 6.716 -10.395 -23.522 1.00 92.88 474 ARG A C 1
ATOM 3588 O O . ARG A 1 474 ? 6.421 -9.998 -22.405 1.00 92.88 474 ARG A O 1
ATOM 3595 N N . TRP A 1 475 ? 5.824 -10.488 -24.508 1.00 93.94 475 TRP A N 1
ATOM 3596 C CA . TRP A 1 475 ? 4.419 -10.110 -24.312 1.00 93.94 475 TRP A CA 1
ATOM 3597 C C . TRP A 1 475 ? 3.704 -11.004 -23.299 1.00 93.94 475 TRP A C 1
ATOM 3599 O O . TRP A 1 475 ? 2.913 -10.493 -22.514 1.00 93.94 475 TRP A O 1
ATOM 3609 N N . VAL A 1 476 ? 4.022 -12.301 -23.272 1.00 95.06 476 VAL A N 1
ATOM 3610 C CA . VAL A 1 476 ? 3.503 -13.222 -22.249 1.00 95.06 476 VAL A CA 1
ATOM 3611 C C . VAL A 1 476 ? 3.986 -12.812 -20.857 1.00 95.06 476 VAL A C 1
ATOM 3613 O O . VAL A 1 476 ? 3.168 -12.705 -19.951 1.00 95.06 476 VAL A O 1
ATOM 3616 N N . ALA A 1 477 ? 5.277 -12.504 -20.693 1.00 95.25 477 ALA A N 1
ATOM 3617 C CA . ALA A 1 477 ? 5.822 -12.025 -19.423 1.00 95.25 477 ALA A CA 1
ATOM 3618 C C . ALA A 1 477 ? 5.177 -10.700 -18.980 1.00 95.25 477 ALA A C 1
ATOM 3620 O O . ALA A 1 477 ? 4.733 -10.597 -17.846 1.00 95.25 477 ALA A O 1
ATOM 3621 N N . LEU A 1 478 ? 5.043 -9.720 -19.882 1.00 94.62 478 LEU A N 1
ATOM 3622 C CA . LEU A 1 478 ? 4.406 -8.433 -19.576 1.00 94.62 478 LEU A CA 1
ATOM 3623 C C . LEU A 1 478 ? 2.932 -8.589 -19.178 1.00 94.62 478 LEU A C 1
ATOM 3625 O O . LEU A 1 478 ? 2.484 -7.926 -18.246 1.00 94.62 478 LEU A O 1
ATOM 3629 N N . ALA A 1 479 ? 2.186 -9.460 -19.863 1.00 95.00 479 ALA A N 1
ATOM 3630 C CA . ALA A 1 479 ? 0.796 -9.748 -19.522 1.00 95.00 479 ALA A CA 1
ATOM 3631 C C . ALA A 1 479 ? 0.689 -10.449 -18.160 1.00 95.00 479 ALA A C 1
ATOM 3633 O O . ALA A 1 479 ? -0.103 -10.024 -17.324 1.00 95.00 479 ALA A O 1
ATOM 3634 N N . ALA A 1 480 ? 1.525 -11.462 -17.911 1.00 94.88 480 ALA A N 1
ATOM 3635 C CA . ALA A 1 480 ? 1.574 -12.164 -16.631 1.00 94.88 480 ALA A CA 1
ATOM 3636 C C . ALA A 1 480 ? 1.925 -11.213 -15.480 1.00 94.88 480 ALA A C 1
ATOM 3638 O O . ALA A 1 480 ? 1.244 -11.210 -14.463 1.00 94.88 480 ALA A O 1
ATOM 3639 N N . THR A 1 481 ? 2.924 -10.347 -15.663 1.00 94.44 481 THR A N 1
ATOM 3640 C CA . THR A 1 481 ? 3.294 -9.307 -14.699 1.00 94.44 481 THR A CA 1
ATOM 3641 C C . THR A 1 481 ? 2.145 -8.340 -14.428 1.00 94.44 481 THR A C 1
ATOM 3643 O O . THR A 1 481 ? 1.863 -8.047 -13.269 1.00 94.44 481 THR A O 1
ATOM 3646 N N . LEU A 1 482 ? 1.483 -7.834 -15.474 1.00 93.81 482 LEU A N 1
ATOM 3647 C CA . LEU A 1 482 ? 0.389 -6.875 -15.323 1.00 93.81 482 LEU A CA 1
ATOM 3648 C C . LEU A 1 482 ? -0.807 -7.489 -14.585 1.00 93.81 482 LEU A C 1
ATOM 3650 O O . LEU A 1 482 ? -1.376 -6.840 -13.715 1.00 93.81 482 LEU A O 1
ATOM 3654 N N . VAL A 1 483 ? -1.175 -8.729 -14.911 1.00 91.94 483 VAL A N 1
ATOM 3655 C CA . VAL A 1 483 ? -2.288 -9.426 -14.253 1.00 91.94 483 VAL A CA 1
ATOM 3656 C C . VAL A 1 483 ? -1.920 -9.800 -12.821 1.00 91.94 483 VAL A C 1
ATOM 3658 O O . VAL A 1 483 ? -2.658 -9.458 -11.903 1.00 91.94 483 VAL A O 1
ATOM 3661 N N . TYR A 1 484 ? -0.774 -10.452 -12.618 1.00 91.50 484 TYR A N 1
ATOM 3662 C CA . TYR A 1 484 ? -0.382 -10.966 -11.311 1.00 91.50 484 TYR A CA 1
ATOM 3663 C C . TYR A 1 484 ? 0.029 -9.847 -10.344 1.00 91.50 484 TYR A C 1
ATOM 3665 O O . TYR A 1 484 ? -0.673 -9.613 -9.368 1.00 91.50 484 TYR A O 1
ATOM 3673 N N . LEU A 1 485 ? 1.106 -9.103 -10.627 1.00 89.94 485 LEU A N 1
ATOM 3674 C CA . LEU A 1 485 ? 1.595 -8.053 -9.714 1.00 89.94 485 LEU A CA 1
ATOM 3675 C C . LEU A 1 485 ? 0.710 -6.804 -9.712 1.00 89.94 485 LEU A C 1
ATOM 3677 O O . LEU A 1 485 ? 0.697 -6.067 -8.733 1.00 89.94 485 LEU A O 1
ATOM 3681 N N . GLY A 1 486 ? 0.001 -6.541 -10.812 1.00 85.31 486 GLY A N 1
ATOM 3682 C CA . GLY A 1 486 ? -0.931 -5.422 -10.894 1.00 85.31 486 GLY A CA 1
ATOM 3683 C C . GLY A 1 486 ? -2.266 -5.733 -10.222 1.00 85.31 486 GLY A C 1
ATOM 3684 O O . GLY A 1 486 ? -2.595 -5.125 -9.215 1.00 85.31 486 GLY A O 1
ATOM 3685 N N . PHE A 1 487 ? -3.050 -6.657 -10.781 1.00 83.94 487 PHE A N 1
ATOM 3686 C CA . PHE A 1 487 ? -4.452 -6.845 -10.382 1.00 83.94 487 PHE A CA 1
ATOM 3687 C C . PHE A 1 487 ? -4.692 -7.917 -9.309 1.00 83.94 487 PHE A C 1
ATOM 3689 O O . PHE A 1 487 ? -5.695 -7.825 -8.608 1.00 83.94 487 PHE A O 1
ATOM 3696 N N . MET A 1 488 ? -3.841 -8.944 -9.196 1.00 80.88 488 MET A N 1
ATOM 3697 C CA . MET A 1 488 ? -4.067 -10.048 -8.249 1.00 80.88 488 MET A CA 1
ATOM 3698 C C . MET A 1 488 ? -3.378 -9.835 -6.900 1.00 80.88 488 MET A C 1
ATOM 3700 O O . MET A 1 488 ? -4.025 -9.942 -5.864 1.00 80.88 488 MET A O 1
ATOM 3704 N N . ASP A 1 489 ? -2.070 -9.581 -6.914 1.00 79.00 489 ASP A N 1
ATOM 3705 C CA . ASP A 1 489 ? -1.243 -9.502 -5.708 1.00 79.00 489 ASP A CA 1
ATOM 3706 C C . ASP A 1 489 ? -1.122 -8.064 -5.186 1.00 79.00 489 ASP A C 1
ATOM 3708 O O . ASP A 1 489 ? -1.160 -7.833 -3.981 1.00 79.00 489 ASP A O 1
ATOM 3712 N N . GLY A 1 490 ? -0.985 -7.083 -6.086 1.00 74.12 490 GLY A N 1
ATOM 3713 C CA . GLY A 1 490 ? -0.750 -5.682 -5.722 1.00 74.12 490 GLY A CA 1
ATOM 3714 C C . GLY A 1 490 ? 0.629 -5.414 -5.096 1.00 74.12 490 GLY A C 1
ATOM 3715 O O . GLY A 1 490 ? 0.955 -4.262 -4.817 1.00 74.12 490 GLY A O 1
ATOM 3716 N N . GLY A 1 491 ? 1.465 -6.442 -4.901 1.00 74.81 491 GLY A N 1
ATOM 3717 C CA . GLY A 1 491 ? 2.825 -6.340 -4.384 1.00 74.81 491 GLY A CA 1
ATOM 3718 C C . GLY A 1 491 ? 3.827 -5.983 -5.478 1.00 74.81 491 GLY A C 1
ATOM 3719 O O . GLY A 1 491 ? 4.451 -6.850 -6.089 1.00 74.81 491 GLY A O 1
ATOM 3720 N N . PHE A 1 492 ? 4.010 -4.691 -5.746 1.00 85.38 492 PHE A N 1
ATOM 3721 C CA . PHE A 1 492 ? 5.061 -4.202 -6.640 1.00 85.38 492 PHE A CA 1
ATOM 3722 C C . PHE A 1 492 ? 6.044 -3.293 -5.909 1.00 85.38 492 PHE A C 1
ATOM 3724 O O . PHE A 1 492 ? 5.710 -2.617 -4.940 1.00 85.38 492 PHE A O 1
ATOM 3731 N N . LEU A 1 493 ? 7.276 -3.245 -6.420 1.00 88.94 493 LEU A N 1
ATOM 3732 C CA . LEU A 1 493 ? 8.285 -2.338 -5.898 1.00 88.94 493 LEU A CA 1
ATOM 3733 C C . LEU A 1 493 ? 7.856 -0.895 -6.193 1.00 88.94 493 LEU A C 1
ATOM 3735 O O . LEU A 1 493 ? 7.541 -0.562 -7.338 1.00 88.94 493 LEU A O 1
ATOM 3739 N N . SER A 1 494 ? 7.863 -0.063 -5.160 1.00 90.00 494 SER A N 1
ATOM 3740 C CA . SER A 1 494 ? 7.386 1.328 -5.145 1.00 90.00 494 SER A CA 1
ATOM 3741 C C . SER A 1 494 ? 8.416 2.225 -4.451 1.00 90.00 494 SER A C 1
ATOM 3743 O O . SER A 1 494 ? 9.372 1.730 -3.844 1.00 90.00 494 SER A O 1
ATOM 3745 N N . ILE A 1 495 ? 8.228 3.546 -4.507 1.00 88.88 495 ILE A N 1
ATOM 3746 C CA . ILE A 1 495 ? 9.081 4.492 -3.778 1.00 88.88 495 ILE A CA 1
ATOM 3747 C C . ILE A 1 495 ? 8.939 4.344 -2.262 1.00 88.88 495 ILE A C 1
ATOM 3749 O O . ILE A 1 495 ? 9.920 4.554 -1.552 1.00 88.88 495 ILE A O 1
ATOM 3753 N N . SER A 1 496 ? 7.767 3.925 -1.767 1.00 83.75 496 SER A N 1
ATOM 3754 C CA . SER A 1 496 ? 7.545 3.720 -0.332 1.00 83.75 496 SER A CA 1
ATOM 3755 C C . SER A 1 496 ? 8.495 2.673 0.239 1.00 83.75 496 SER A C 1
ATOM 3757 O O . SER A 1 496 ? 9.057 2.903 1.296 1.00 83.75 496 SER A O 1
ATOM 3759 N N . HIS A 1 497 ? 8.800 1.601 -0.498 1.00 87.38 497 HIS A N 1
ATOM 3760 C CA . HIS A 1 497 ? 9.781 0.606 -0.057 1.00 87.38 497 HIS A CA 1
ATOM 3761 C C . HIS A 1 497 ? 11.182 1.206 0.131 1.00 87.38 497 HIS A C 1
ATOM 3763 O O . HIS A 1 497 ? 11.868 0.869 1.090 1.00 87.38 497 HIS A O 1
ATOM 3769 N N . ILE A 1 498 ? 11.594 2.136 -0.740 1.00 87.25 498 ILE A N 1
ATOM 3770 C CA . ILE A 1 498 ? 12.877 2.842 -0.601 1.00 87.25 498 ILE A CA 1
ATOM 3771 C C . ILE A 1 498 ? 12.856 3.753 0.630 1.00 87.25 498 ILE A C 1
ATOM 3773 O O . ILE A 1 498 ? 13.829 3.768 1.378 1.00 87.25 498 ILE A O 1
ATOM 3777 N N . ILE A 1 499 ? 11.759 4.484 0.845 1.00 84.25 499 ILE A N 1
ATOM 3778 C CA . ILE A 1 499 ? 11.587 5.360 2.012 1.00 84.25 499 ILE A CA 1
ATOM 3779 C C . ILE A 1 499 ? 11.617 4.530 3.301 1.00 84.25 499 ILE A C 1
ATOM 3781 O O . ILE A 1 499 ? 12.416 4.827 4.182 1.00 84.25 499 ILE A O 1
ATOM 3785 N N . SER A 1 500 ? 10.838 3.449 3.382 1.00 79.06 500 SER A N 1
ATOM 3786 C CA . SER A 1 500 ? 10.809 2.550 4.540 1.00 79.06 500 SER A CA 1
ATOM 3787 C C . SER A 1 500 ? 12.172 1.911 4.797 1.00 79.06 500 SER A C 1
ATOM 3789 O O . SER A 1 500 ? 12.615 1.862 5.936 1.00 79.06 500 SER A O 1
ATOM 3791 N N . GLY A 1 501 ? 12.889 1.484 3.754 1.00 81.38 501 GLY A N 1
ATOM 3792 C CA . GLY A 1 501 ? 14.249 0.968 3.909 1.00 81.38 501 GLY A CA 1
ATOM 3793 C C . GLY A 1 501 ? 15.257 2.022 4.381 1.00 81.38 501 GLY A C 1
ATOM 3794 O O . GLY A 1 501 ? 16.239 1.665 5.024 1.00 81.38 501 GLY A O 1
ATOM 3795 N N . PHE A 1 502 ? 15.026 3.302 4.075 1.00 80.75 502 PHE A N 1
ATOM 3796 C CA . PHE A 1 502 ? 15.862 4.410 4.536 1.00 80.75 502 PHE A CA 1
ATOM 3797 C C . PHE A 1 502 ? 15.542 4.825 5.980 1.00 80.75 502 PHE A C 1
ATOM 3799 O O . PHE A 1 502 ? 16.462 5.064 6.752 1.00 80.75 502 PHE A O 1
ATOM 3806 N N . GLN A 1 503 ? 14.260 4.886 6.346 1.00 75.75 503 GLN A N 1
ATOM 3807 C CA . GLN A 1 503 ? 13.799 5.313 7.672 1.00 75.75 503 GLN A CA 1
ATOM 3808 C C . GLN A 1 503 ? 13.924 4.206 8.728 1.00 75.75 503 GLN A C 1
ATOM 3810 O O . GLN A 1 503 ? 14.403 4.454 9.826 1.00 75.75 503 GLN A O 1
ATOM 3815 N N . VAL A 1 504 ? 13.520 2.980 8.388 1.00 77.00 504 VAL A N 1
ATOM 3816 C CA . VAL A 1 504 ? 13.441 1.834 9.316 1.00 77.00 504 VAL A CA 1
ATOM 3817 C C . VAL A 1 504 ? 14.644 0.888 9.157 1.00 77.00 504 VAL A C 1
ATOM 3819 O O . VAL A 1 504 ? 14.941 0.079 10.034 1.00 77.00 504 VAL A O 1
ATOM 3822 N N . GLY A 1 505 ? 15.372 0.982 8.041 1.00 79.50 505 GLY A N 1
ATOM 3823 C CA . GLY A 1 505 ? 16.546 0.158 7.748 1.00 79.50 505 GLY A CA 1
ATOM 3824 C C . GLY A 1 505 ? 16.245 -1.116 6.938 1.00 79.50 505 GLY A C 1
ATOM 3825 O O . GLY A 1 505 ? 15.097 -1.416 6.595 1.00 79.50 505 GLY A O 1
ATOM 3826 N N . PRO A 1 506 ? 17.279 -1.918 6.613 1.00 76.56 506 PRO A N 1
ATOM 3827 C CA . PRO A 1 506 ? 17.152 -3.082 5.730 1.00 76.56 506 PRO A CA 1
ATOM 3828 C C . PRO A 1 506 ? 16.313 -4.226 6.321 1.00 76.56 506 PRO A C 1
ATOM 3830 O O . PRO A 1 506 ? 15.877 -5.108 5.580 1.00 76.56 506 PRO A O 1
ATOM 3833 N N . ALA A 1 507 ? 16.051 -4.205 7.632 1.00 74.94 507 ALA A N 1
ATOM 3834 C CA . ALA A 1 507 ? 15.234 -5.202 8.316 1.00 74.94 507 ALA A CA 1
ATOM 3835 C C . ALA A 1 507 ? 13.791 -5.267 7.784 1.00 74.94 507 ALA A C 1
ATOM 3837 O O . ALA A 1 507 ? 13.185 -6.333 7.845 1.00 74.94 507 ALA A O 1
ATOM 3838 N N . VAL A 1 508 ? 13.262 -4.182 7.200 1.00 74.50 508 VAL A N 1
ATOM 3839 C CA . VAL A 1 508 ? 11.924 -4.161 6.573 1.00 74.50 508 VAL A CA 1
ATOM 3840 C C . VAL A 1 508 ? 11.799 -5.216 5.476 1.00 74.50 508 VAL A C 1
ATOM 3842 O O . VAL A 1 508 ? 10.785 -5.902 5.384 1.00 74.50 508 VAL A O 1
ATOM 3845 N N . TYR A 1 509 ? 12.846 -5.396 4.668 1.00 80.69 509 TYR A N 1
ATOM 3846 C CA . TYR A 1 509 ? 12.831 -6.377 3.585 1.00 80.69 509 TYR A CA 1
ATOM 3847 C C . TYR A 1 509 ? 12.947 -7.806 4.106 1.00 80.69 509 TYR A C 1
ATOM 3849 O O . TYR A 1 509 ? 12.421 -8.719 3.491 1.00 80.69 509 TYR A O 1
ATOM 3857 N N . LEU A 1 510 ? 13.621 -8.009 5.239 1.00 76.88 510 LEU A N 1
ATOM 3858 C CA . LEU A 1 510 ? 13.857 -9.333 5.815 1.00 76.88 510 LEU A CA 1
ATOM 3859 C C . LEU A 1 510 ? 12.641 -9.898 6.560 1.00 76.88 510 LEU A C 1
ATOM 3861 O O . LEU A 1 510 ? 12.722 -11.020 7.035 1.00 76.88 510 LEU A O 1
ATOM 3865 N N . ARG A 1 511 ? 11.539 -9.146 6.679 1.00 65.94 511 ARG A N 1
ATOM 3866 C CA . ARG A 1 511 ? 10.303 -9.573 7.362 1.00 65.94 511 ARG A CA 1
ATOM 3867 C C . ARG A 1 511 ? 9.218 -10.078 6.408 1.00 65.94 511 ARG A C 1
ATOM 3869 O O . ARG A 1 511 ? 8.322 -10.794 6.834 1.00 65.94 511 ARG A O 1
ATOM 3876 N N . ASP A 1 512 ? 9.301 -9.725 5.127 1.00 77.94 512 ASP A N 1
ATOM 3877 C CA . ASP A 1 512 ? 8.351 -10.130 4.087 1.00 77.94 512 ASP A CA 1
ATOM 3878 C C . ASP A 1 512 ? 9.122 -10.848 2.974 1.00 77.94 512 ASP A C 1
ATOM 3880 O O . ASP A 1 512 ? 9.836 -10.230 2.180 1.00 77.94 512 ASP A O 1
ATOM 3884 N N . LEU A 1 513 ? 9.012 -12.181 2.935 1.00 84.69 513 LEU A N 1
ATOM 3885 C CA . LEU A 1 513 ? 9.749 -13.005 1.977 1.00 84.69 513 LEU A CA 1
ATOM 3886 C C . LEU A 1 513 ? 9.416 -12.655 0.507 1.00 84.69 513 LEU A C 1
ATOM 3888 O O . LEU A 1 513 ? 10.356 -12.486 -0.273 1.00 84.69 513 LEU A O 1
ATOM 3892 N N . PRO A 1 514 ? 8.142 -12.510 0.079 1.00 87.81 514 PRO A N 1
ATOM 3893 C CA . PRO A 1 514 ? 7.806 -11.962 -1.238 1.00 87.81 514 PRO A CA 1
ATOM 3894 C C . PRO A 1 514 ? 8.499 -10.632 -1.573 1.00 87.81 514 PRO A C 1
ATOM 3896 O O . PRO A 1 514 ? 9.073 -10.500 -2.660 1.00 87.81 514 PRO A O 1
ATOM 3899 N N . LEU A 1 515 ? 8.495 -9.664 -0.650 1.00 88.31 515 LEU A N 1
ATOM 3900 C CA . LEU A 1 515 ? 9.164 -8.378 -0.856 1.00 88.31 515 LEU A CA 1
ATOM 3901 C C . LEU A 1 515 ? 10.685 -8.543 -0.967 1.00 88.31 515 LEU A C 1
ATOM 3903 O O . LEU A 1 515 ? 11.300 -7.959 -1.864 1.00 88.31 515 LEU A O 1
ATOM 3907 N N . LEU A 1 516 ? 11.291 -9.369 -0.110 1.00 90.19 516 LEU A N 1
ATOM 3908 C CA . LEU A 1 516 ? 12.718 -9.690 -0.153 1.00 90.19 516 LEU A CA 1
ATOM 3909 C C . LEU A 1 516 ? 13.113 -10.266 -1.511 1.00 90.19 516 LEU A C 1
ATOM 3911 O O . LEU A 1 516 ? 14.094 -9.833 -2.116 1.00 90.19 516 LEU A O 1
ATOM 3915 N N . LEU A 1 517 ? 12.329 -11.224 -2.006 1.00 91.19 517 LEU A N 1
ATOM 3916 C CA . LEU A 1 517 ? 12.538 -11.854 -3.304 1.00 91.19 517 LEU A CA 1
ATOM 3917 C C . LEU A 1 517 ? 12.407 -10.834 -4.440 1.00 91.19 517 LEU A C 1
ATOM 3919 O O . LEU A 1 517 ? 13.223 -10.841 -5.363 1.00 91.19 517 LEU A O 1
ATOM 3923 N N . LEU A 1 518 ? 11.430 -9.926 -4.370 1.00 93.25 518 LEU A N 1
ATOM 3924 C CA . LEU A 1 518 ? 11.225 -8.876 -5.369 1.00 93.25 518 LEU A CA 1
ATOM 3925 C C . LEU A 1 518 ? 12.367 -7.852 -5.395 1.00 93.25 518 LEU A C 1
ATOM 3927 O O . LEU A 1 518 ? 12.870 -7.517 -6.475 1.00 93.25 518 LEU A O 1
ATOM 3931 N N . VAL A 1 519 ? 12.796 -7.369 -4.228 1.00 93.06 519 VAL A N 1
ATOM 3932 C CA . VAL A 1 519 ? 13.924 -6.439 -4.081 1.00 93.06 519 VAL A CA 1
ATOM 3933 C C . VAL A 1 519 ? 15.219 -7.118 -4.508 1.00 93.06 519 VAL A C 1
ATOM 3935 O O . VAL A 1 519 ? 15.935 -6.576 -5.349 1.00 93.06 519 VAL A O 1
ATOM 3938 N N . GLY A 1 520 ? 15.480 -8.329 -4.015 1.00 93.44 520 GLY A N 1
ATOM 3939 C CA . GLY A 1 520 ? 16.648 -9.133 -4.365 1.00 93.44 520 GLY A CA 1
ATOM 3940 C C . GLY A 1 520 ? 16.741 -9.365 -5.869 1.00 93.44 520 GLY A C 1
ATOM 3941 O O . GLY A 1 520 ? 17.727 -8.978 -6.493 1.00 93.44 520 GLY A O 1
ATOM 3942 N N . PHE A 1 521 ? 15.676 -9.878 -6.495 1.00 94.62 521 PHE A N 1
ATOM 3943 C CA . PHE A 1 521 ? 15.623 -10.066 -7.947 1.00 94.62 521 PHE A CA 1
ATOM 3944 C C . PHE A 1 521 ? 15.859 -8.752 -8.708 1.00 94.62 521 PHE A C 1
ATOM 3946 O O . PHE A 1 521 ? 16.618 -8.712 -9.683 1.00 94.62 521 PHE A O 1
ATOM 3953 N N . THR A 1 522 ? 15.249 -7.651 -8.262 1.00 94.88 522 THR A N 1
ATOM 3954 C CA . THR A 1 522 ? 15.400 -6.335 -8.897 1.00 94.88 522 THR A CA 1
ATOM 3955 C C . THR A 1 522 ? 16.828 -5.807 -8.793 1.00 94.88 522 THR A C 1
ATOM 3957 O O . THR A 1 522 ? 17.374 -5.337 -9.794 1.00 94.88 522 THR A O 1
ATOM 3960 N N . LEU A 1 523 ? 17.462 -5.903 -7.624 1.00 93.81 523 LEU A N 1
ATOM 3961 C CA . LEU A 1 523 ? 18.836 -5.453 -7.407 1.00 93.81 523 LEU A CA 1
ATOM 3962 C C . LEU A 1 523 ? 19.832 -6.329 -8.167 1.00 93.81 523 LEU A C 1
ATOM 3964 O O . LEU A 1 523 ? 20.665 -5.794 -8.900 1.00 93.81 523 LEU A O 1
ATOM 3968 N N . THR A 1 524 ? 19.701 -7.656 -8.089 1.00 94.19 524 THR A N 1
ATOM 3969 C CA . THR A 1 524 ? 20.567 -8.599 -8.810 1.00 94.19 524 THR A CA 1
ATOM 3970 C C . THR A 1 524 ? 20.488 -8.377 -10.317 1.00 94.19 524 THR A C 1
ATOM 3972 O O . THR A 1 524 ? 21.515 -8.219 -10.979 1.00 94.19 524 THR A O 1
ATOM 3975 N N . THR A 1 525 ? 19.283 -8.287 -10.886 1.00 93.38 525 THR A N 1
ATOM 3976 C CA . THR A 1 525 ? 19.136 -8.037 -12.329 1.00 93.38 525 THR A CA 1
ATOM 3977 C C . THR A 1 525 ? 19.615 -6.640 -12.730 1.00 93.38 525 THR A C 1
ATOM 3979 O O . THR A 1 525 ? 20.244 -6.500 -13.782 1.00 93.38 525 THR A O 1
ATOM 3982 N N . THR A 1 526 ? 19.411 -5.624 -11.882 1.00 93.88 526 THR A N 1
ATOM 3983 C CA . THR A 1 526 ? 19.902 -4.254 -12.112 1.00 93.88 526 THR A CA 1
ATOM 3984 C C . THR A 1 526 ? 21.422 -4.165 -12.110 1.00 93.88 526 THR A C 1
ATOM 3986 O O . THR A 1 526 ? 22.009 -3.524 -12.987 1.00 93.88 526 THR A O 1
ATOM 3989 N N . PHE A 1 527 ? 22.072 -4.861 -11.188 1.00 94.88 527 PHE A N 1
ATOM 3990 C CA . PHE A 1 527 ? 23.524 -4.917 -11.115 1.00 94.88 527 PHE A CA 1
ATOM 3991 C C . PHE A 1 527 ? 24.136 -5.728 -12.268 1.00 94.88 527 PHE A C 1
ATOM 3993 O O . PHE A 1 527 ? 25.135 -5.327 -12.861 1.00 94.88 527 PHE A O 1
ATOM 4000 N N . LEU A 1 528 ? 23.510 -6.836 -12.669 1.00 92.50 528 LEU A N 1
ATOM 4001 C CA . LEU A 1 528 ? 24.034 -7.672 -13.750 1.00 92.50 528 LEU A CA 1
ATOM 4002 C C . LEU A 1 528 ? 23.771 -7.066 -15.134 1.00 92.50 528 LEU A C 1
ATOM 4004 O O . LEU A 1 528 ? 24.712 -6.848 -15.895 1.00 92.50 528 LEU A O 1
ATOM 4008 N N . TRP A 1 529 ? 22.519 -6.744 -15.470 1.00 93.31 529 TRP A N 1
ATOM 4009 C CA . TRP A 1 529 ? 22.119 -6.312 -16.818 1.00 93.31 529 TRP A CA 1
ATOM 4010 C C . TRP A 1 529 ? 21.526 -4.905 -16.882 1.00 93.31 529 TRP A C 1
ATOM 4012 O O . TRP A 1 529 ? 21.274 -4.413 -17.978 1.00 93.31 529 TRP A O 1
ATOM 4022 N N . GLY A 1 530 ? 21.348 -4.200 -15.769 1.00 93.00 530 GLY A N 1
ATOM 4023 C CA . GLY A 1 530 ? 20.654 -2.911 -15.728 1.00 93.00 530 GLY A CA 1
ATOM 4024 C C . GLY A 1 530 ? 19.161 -3.110 -15.494 1.00 93.00 530 GLY A C 1
ATOM 4025 O O . GLY A 1 530 ? 18.733 -4.187 -15.112 1.00 93.00 530 GLY A O 1
ATOM 4026 N N . ARG A 1 531 ? 18.339 -2.082 -15.712 1.00 93.94 531 ARG A N 1
ATOM 4027 C CA . ARG A 1 531 ? 16.946 -2.034 -15.219 1.00 93.94 531 ARG A CA 1
ATOM 4028 C C . ARG A 1 531 ? 15.951 -2.973 -15.921 1.00 93.94 531 ARG A C 1
ATOM 4030 O O . ARG A 1 531 ? 14.995 -2.506 -16.536 1.00 93.94 531 ARG A O 1
ATOM 4037 N N . VAL A 1 532 ? 16.148 -4.284 -15.805 1.00 94.25 532 VAL A N 1
ATOM 4038 C CA . VAL A 1 532 ? 15.244 -5.327 -16.313 1.00 94.25 532 VAL A CA 1
ATOM 4039 C C . VAL A 1 532 ? 13.868 -5.207 -15.654 1.00 94.25 532 VAL A C 1
ATOM 4041 O O . VAL A 1 532 ? 12.857 -5.362 -16.337 1.00 94.25 532 VAL A O 1
ATOM 4044 N N . PHE A 1 533 ? 13.813 -4.807 -14.376 1.00 95.06 533 PHE A N 1
ATOM 4045 C CA . PHE A 1 533 ? 12.565 -4.526 -13.660 1.00 95.06 533 PHE A CA 1
ATOM 4046 C C . PHE A 1 533 ? 11.637 -3.586 -14.445 1.00 95.06 533 PHE A C 1
ATOM 4048 O O . PHE A 1 533 ? 10.522 -3.964 -14.794 1.00 95.06 533 PHE A O 1
ATOM 4055 N N . CYS A 1 534 ? 12.113 -2.398 -14.832 1.00 93.00 534 CYS A N 1
ATOM 4056 C CA . CYS A 1 534 ? 11.313 -1.412 -15.572 1.00 93.00 534 CYS A CA 1
ATOM 4057 C C . CYS A 1 534 ? 10.873 -1.898 -16.970 1.00 93.00 534 CYS A C 1
ATOM 4059 O O . CYS A 1 534 ? 9.914 -1.374 -17.549 1.00 93.00 534 CYS A O 1
ATOM 4061 N N . GLY A 1 535 ? 11.616 -2.847 -17.545 1.00 92.56 535 GLY A N 1
ATOM 4062 C CA . GLY A 1 535 ? 11.392 -3.386 -18.882 1.00 92.56 535 GLY A CA 1
ATOM 4063 C C . GLY A 1 535 ? 10.471 -4.605 -18.936 1.00 92.56 535 GLY A C 1
ATOM 4064 O O . GLY A 1 535 ? 9.878 -4.819 -19.996 1.00 92.56 535 GLY A O 1
ATOM 4065 N N . PHE A 1 536 ? 10.375 -5.385 -17.853 1.00 94.25 536 PHE A N 1
ATOM 4066 C CA . PHE A 1 536 ? 9.687 -6.683 -17.829 1.00 94.25 536 PHE A CA 1
ATOM 4067 C C . PHE A 1 536 ? 8.835 -6.949 -16.578 1.00 94.25 536 PHE A C 1
ATOM 4069 O O . PHE A 1 536 ? 7.795 -7.575 -16.723 1.00 94.25 536 PHE A O 1
ATOM 4076 N N . LEU A 1 537 ? 9.246 -6.500 -15.385 1.00 94.88 537 LEU A N 1
ATOM 4077 C CA . LEU A 1 537 ? 8.597 -6.856 -14.109 1.00 94.88 537 LEU A CA 1
ATOM 4078 C C . LEU A 1 537 ? 7.713 -5.739 -13.529 1.00 94.88 537 LEU A C 1
ATOM 4080 O O . LEU A 1 537 ? 6.873 -5.988 -12.676 1.00 94.88 537 LEU A O 1
ATOM 4084 N N . CYS A 1 538 ? 7.868 -4.500 -13.988 1.00 94.12 538 CYS A N 1
ATOM 4085 C CA . CYS A 1 538 ? 7.036 -3.388 -13.546 1.00 94.12 538 CYS A CA 1
ATOM 4086 C C . CYS A 1 538 ? 5.645 -3.458 -14.216 1.00 94.12 538 CYS A C 1
ATOM 4088 O O . CYS A 1 538 ? 5.570 -3.274 -15.440 1.00 94.12 538 CYS A O 1
ATOM 4090 N N . PRO A 1 539 ? 4.539 -3.634 -13.461 1.00 93.81 539 PRO A N 1
ATOM 4091 C CA . PRO A 1 539 ? 3.192 -3.703 -14.036 1.00 93.81 539 PRO A CA 1
ATOM 4092 C C . PRO A 1 539 ? 2.808 -2.392 -14.730 1.00 93.81 539 PRO A C 1
ATOM 4094 O O . PRO A 1 539 ? 2.226 -2.400 -15.813 1.00 93.81 539 PRO A O 1
ATOM 4097 N N . PHE A 1 540 ? 3.235 -1.247 -14.192 1.00 91.94 540 PHE A N 1
ATOM 4098 C CA . PHE A 1 540 ? 2.985 0.042 -14.832 1.00 91.94 540 PHE A CA 1
ATOM 4099 C C . PHE A 1 540 ? 3.809 0.259 -16.116 1.00 91.94 540 PHE A C 1
ATOM 4101 O O . PHE A 1 540 ? 3.363 0.906 -17.068 1.00 91.94 540 PHE A O 1
ATOM 4108 N N . GLY A 1 541 ? 5.013 -0.312 -16.185 1.00 92.75 541 GLY A N 1
ATOM 4109 C CA . GLY A 1 541 ? 5.803 -0.351 -17.415 1.00 92.75 541 GLY A CA 1
ATOM 4110 C C . GLY A 1 541 ? 5.136 -1.203 -18.499 1.00 92.75 541 GLY A C 1
ATOM 4111 O O . GLY A 1 541 ? 5.139 -0.810 -19.666 1.00 92.75 541 GLY A O 1
ATOM 4112 N N . ALA A 1 542 ? 4.535 -2.334 -18.111 1.00 94.19 542 ALA A N 1
ATOM 4113 C CA . ALA A 1 542 ? 3.756 -3.189 -19.004 1.00 94.19 542 ALA A CA 1
ATOM 4114 C C . ALA A 1 542 ? 2.496 -2.476 -19.518 1.00 94.19 542 ALA A C 1
ATOM 4116 O O . ALA A 1 542 ? 2.245 -2.476 -20.723 1.00 94.19 542 ALA A O 1
ATOM 4117 N N . LEU A 1 543 ? 1.759 -1.795 -18.634 1.00 94.06 543 LEU A N 1
ATOM 4118 C CA . LEU A 1 543 ? 0.568 -1.022 -18.995 1.00 94.06 543 LEU A CA 1
ATOM 4119 C C . LEU A 1 543 ? 0.867 0.070 -20.034 1.00 94.06 543 LEU A C 1
ATOM 4121 O O . LEU A 1 543 ? 0.143 0.199 -21.019 1.00 94.06 543 LEU A O 1
ATOM 4125 N N . GLN A 1 544 ? 1.957 0.825 -19.865 1.00 93.31 544 GLN A N 1
ATOM 4126 C CA . GLN A 1 544 ? 2.366 1.836 -20.849 1.00 93.31 544 GLN A CA 1
ATOM 4127 C C . GLN A 1 544 ? 2.746 1.217 -22.203 1.00 93.31 544 GLN A C 1
ATOM 4129 O O . GLN A 1 544 ? 2.427 1.783 -23.243 1.00 93.31 544 GLN A O 1
ATOM 4134 N N . GLU A 1 545 ? 3.383 0.043 -22.223 1.00 92.50 545 GLU A N 1
ATOM 4135 C CA . GLU A 1 545 ? 3.718 -0.643 -23.480 1.00 92.50 545 GLU A CA 1
ATOM 4136 C C . GLU A 1 545 ? 2.468 -1.174 -24.201 1.00 92.50 545 GLU A C 1
ATOM 4138 O O . GLU A 1 545 ? 2.388 -1.115 -25.431 1.00 92.50 545 GLU A O 1
ATOM 4143 N N . VAL A 1 546 ? 1.458 -1.628 -23.451 1.00 92.81 546 VAL A N 1
ATOM 4144 C CA . VAL A 1 546 ? 0.126 -1.938 -23.997 1.00 92.81 546 VAL A CA 1
ATOM 4145 C C . VAL A 1 546 ? -0.508 -0.676 -24.586 1.00 92.81 546 VAL A C 1
ATOM 4147 O O . VAL A 1 546 ? -0.976 -0.700 -25.725 1.00 92.81 546 VAL A O 1
ATOM 4150 N N . LEU A 1 547 ? -0.462 0.446 -23.867 1.00 92.06 547 LEU A N 1
ATOM 4151 C CA . LEU A 1 547 ? -1.013 1.717 -24.331 1.00 92.06 547 LEU A CA 1
ATOM 4152 C C . LEU A 1 547 ? -0.339 2.196 -25.627 1.00 92.06 547 LEU A C 1
ATOM 4154 O O . LEU A 1 547 ? -1.018 2.560 -26.583 1.00 92.06 547 LEU A O 1
ATOM 4158 N N . GLU A 1 548 ? 0.987 2.093 -25.724 1.00 89.88 548 GLU A N 1
ATOM 4159 C CA . GLU A 1 548 ? 1.747 2.392 -26.947 1.00 89.88 548 GLU A CA 1
ATOM 4160 C C . GLU A 1 548 ? 1.371 1.502 -28.139 1.00 89.88 548 GLU A C 1
ATOM 4162 O O . GLU A 1 548 ? 1.503 1.913 -29.297 1.00 89.88 548 GLU A O 1
ATOM 4167 N N . ARG A 1 549 ? 0.941 0.264 -27.880 1.00 89.44 549 ARG A N 1
ATOM 4168 C CA . ARG A 1 549 ? 0.511 -0.687 -28.910 1.00 89.44 549 ARG A CA 1
ATOM 4169 C C . ARG A 1 549 ? -0.896 -0.373 -29.418 1.00 89.44 549 ARG A C 1
ATOM 4171 O O . ARG A 1 549 ? -1.137 -0.556 -30.614 1.00 89.44 549 ARG A O 1
ATOM 4178 N N . VAL A 1 550 ? -1.789 0.044 -28.519 1.00 92.06 550 VAL A N 1
ATOM 4179 C CA . VAL A 1 550 ? -3.204 0.349 -28.788 1.00 92.06 550 VAL A CA 1
ATOM 4180 C C . VAL A 1 550 ? -3.360 1.723 -29.442 1.00 92.06 550 VAL A C 1
ATOM 4182 O O . VAL A 1 550 ? -4.133 1.880 -30.386 1.00 92.06 550 VAL A O 1
ATOM 4185 N N . VAL A 1 551 ? -2.599 2.719 -28.985 1.00 91.88 551 VAL A N 1
ATOM 4186 C CA . VAL A 1 551 ? -2.681 4.091 -29.497 1.00 91.88 551 VAL A CA 1
ATOM 4187 C C . VAL A 1 551 ? -2.054 4.173 -30.897 1.00 91.88 551 VAL A C 1
ATOM 4189 O O . VAL A 1 551 ? -0.919 3.734 -31.106 1.00 91.88 551 VAL A O 1
ATOM 4192 N N . PRO A 1 552 ? -2.747 4.755 -31.895 1.00 89.12 552 PRO A N 1
ATOM 4193 C CA . PRO A 1 552 ? -2.230 4.828 -33.253 1.00 89.12 552 PRO A CA 1
ATOM 4194 C C . PRO A 1 552 ? -1.013 5.758 -33.338 1.00 89.12 552 PRO A C 1
ATOM 4196 O O . PRO A 1 552 ? -1.004 6.858 -32.788 1.00 89.12 552 PRO A O 1
ATOM 4199 N N . ARG A 1 553 ? -0.012 5.369 -34.140 1.00 83.69 553 ARG A N 1
ATOM 4200 C CA . ARG A 1 553 ? 1.261 6.108 -34.295 1.00 83.69 553 ARG A CA 1
ATOM 4201 C C . ARG A 1 553 ? 1.124 7.573 -34.716 1.00 83.69 553 ARG A C 1
ATOM 4203 O O . ARG A 1 553 ? 2.055 8.338 -34.514 1.00 83.69 553 ARG A O 1
ATOM 4210 N N . ARG A 1 554 ? -0.008 7.965 -35.306 1.00 87.81 554 ARG A N 1
ATOM 4211 C CA . ARG A 1 554 ? -0.299 9.360 -35.682 1.00 87.81 554 ARG A CA 1
ATOM 4212 C C . ARG A 1 554 ? -0.464 10.291 -34.477 1.00 87.81 554 ARG A C 1
ATOM 4214 O O . ARG A 1 554 ? -0.209 11.479 -34.608 1.00 87.81 554 ARG A O 1
ATOM 4221 N N . LEU A 1 555 ? -0.907 9.750 -33.340 1.00 88.25 555 LEU A N 1
ATOM 4222 C CA . LEU A 1 555 ? -1.108 10.500 -32.098 1.00 88.25 555 LEU A CA 1
ATOM 4223 C C . LEU A 1 555 ? 0.154 10.499 -31.221 1.00 88.25 555 LEU A C 1
ATOM 4225 O O . LEU A 1 555 ? 0.272 11.300 -30.301 1.00 88.25 555 LEU A O 1
ATOM 4229 N N . GLN A 1 556 ? 1.105 9.613 -31.527 1.00 87.19 556 GLN A N 1
ATOM 4230 C CA . GLN A 1 556 ? 2.354 9.481 -30.791 1.00 87.19 556 GLN A CA 1
ATOM 4231 C C . GLN A 1 556 ? 3.360 10.544 -31.238 1.00 87.19 556 GLN A C 1
ATOM 4233 O O . GLN A 1 556 ? 3.722 10.634 -32.414 1.00 87.19 556 GLN A O 1
ATOM 4238 N N . TRP A 1 557 ? 3.858 11.325 -30.285 1.00 84.62 557 TRP A N 1
ATOM 4239 C CA . TRP A 1 557 ? 4.839 12.374 -30.513 1.00 84.62 557 TRP A CA 1
ATOM 4240 C C . TRP A 1 557 ? 6.237 11.939 -30.056 1.00 84.62 557 TRP A C 1
ATOM 4242 O O . TRP A 1 557 ? 6.512 11.717 -28.878 1.00 84.62 557 TRP A O 1
ATOM 4252 N N . ASN A 1 558 ? 7.172 11.895 -31.007 1.00 81.75 558 ASN A N 1
ATOM 4253 C CA . ASN A 1 558 ? 8.600 11.809 -30.714 1.00 81.75 558 ASN A CA 1
ATOM 4254 C C . ASN A 1 558 ? 9.144 13.167 -30.241 1.00 81.75 558 ASN A C 1
ATOM 4256 O O . ASN A 1 558 ? 9.335 14.086 -31.039 1.00 81.75 558 ASN A O 1
ATOM 4260 N N . MET A 1 559 ? 9.409 13.282 -28.940 1.00 84.31 559 MET A N 1
ATOM 4261 C CA . ME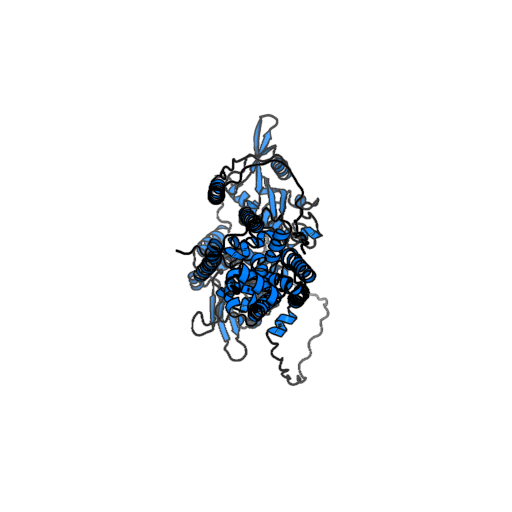T A 1 559 ? 9.926 14.508 -28.328 1.00 84.31 559 MET A CA 1
ATOM 4262 C C . MET A 1 559 ? 11.331 14.881 -28.851 1.00 84.31 559 MET A C 1
ATOM 4264 O O . MET A 1 559 ? 12.208 14.008 -28.894 1.00 84.31 559 MET A O 1
ATOM 4268 N N . PRO A 1 560 ? 11.581 16.161 -29.208 1.00 87.38 560 PRO A N 1
ATOM 4269 C CA . PRO A 1 560 ? 12.910 16.638 -29.580 1.00 87.38 560 PRO A CA 1
ATOM 4270 C C . PRO A 1 560 ? 13.964 16.332 -28.508 1.00 87.38 560 PRO A C 1
ATOM 4272 O O . PRO A 1 560 ? 13.710 16.457 -27.310 1.00 87.38 560 PRO A O 1
ATOM 4275 N N . GLN A 1 561 ? 15.174 15.974 -28.943 1.00 83.56 561 GLN A N 1
ATOM 4276 C CA . GLN A 1 561 ? 16.240 15.492 -28.052 1.00 83.56 561 GLN A CA 1
ATOM 4277 C C . GLN A 1 561 ? 16.691 16.529 -27.012 1.00 83.56 561 GLN A C 1
ATOM 4279 O O . GLN A 1 561 ? 16.958 16.167 -25.875 1.00 83.56 561 GLN A O 1
ATOM 4284 N N . LYS A 1 562 ? 16.697 17.824 -27.351 1.00 87.06 562 LYS A N 1
ATOM 4285 C CA . LYS A 1 562 ? 17.063 18.882 -26.393 1.00 87.06 562 LYS A CA 1
ATOM 4286 C C . LYS A 1 562 ? 16.100 18.944 -25.200 1.00 87.06 562 LYS A C 1
ATOM 4288 O O . LYS A 1 562 ? 16.540 18.992 -24.059 1.00 87.06 562 LYS A O 1
ATOM 4293 N N . ILE A 1 563 ? 14.794 18.879 -25.473 1.00 89.88 563 ILE A N 1
ATOM 4294 C CA . ILE A 1 563 ? 13.750 18.887 -24.437 1.00 89.88 563 ILE A CA 1
ATOM 4295 C C . ILE A 1 563 ? 13.839 17.608 -23.604 1.00 89.88 563 ILE A C 1
ATOM 4297 O O . ILE A 1 563 ? 13.746 17.659 -22.383 1.00 89.88 563 ILE A O 1
ATOM 4301 N N . HIS A 1 564 ? 14.085 16.465 -24.253 1.00 89.50 564 HIS A N 1
ATOM 4302 C CA . HIS A 1 564 ? 14.299 15.204 -23.551 1.00 89.50 564 HIS A CA 1
ATOM 4303 C C . HIS A 1 564 ? 15.430 15.277 -22.522 1.00 89.50 564 HIS A C 1
ATOM 4305 O O . HIS A 1 564 ? 15.248 14.825 -21.389 1.00 89.50 564 HIS A O 1
ATOM 4311 N N . ASP A 1 565 ? 16.582 15.811 -22.933 1.00 89.06 565 ASP A N 1
ATOM 4312 C CA . ASP A 1 565 ? 17.791 15.860 -22.113 1.00 89.06 565 ASP A CA 1
ATOM 4313 C C . ASP A 1 565 ? 17.610 16.733 -20.864 1.00 89.06 565 ASP A C 1
ATOM 4315 O O . ASP A 1 565 ? 18.228 16.449 -19.841 1.00 89.06 565 ASP A O 1
ATOM 4319 N N . GLN A 1 566 ? 16.741 17.746 -20.919 1.00 91.88 566 GLN A N 1
ATOM 4320 C CA . GLN A 1 566 ? 16.388 18.580 -19.768 1.00 91.88 566 GLN A CA 1
ATOM 4321 C C . GLN A 1 566 ? 15.290 17.933 -18.918 1.00 91.88 566 GLN A C 1
ATOM 4323 O O . GLN A 1 566 ? 15.455 17.751 -17.714 1.00 91.88 566 GLN A O 1
ATOM 4328 N N . ALA A 1 567 ? 14.189 17.512 -19.545 1.00 92.00 567 ALA A N 1
ATOM 4329 C CA . ALA A 1 567 ? 13.024 16.986 -18.840 1.00 92.00 567 ALA A CA 1
ATOM 4330 C C . ALA A 1 567 ? 13.320 15.688 -18.069 1.00 92.00 567 ALA A C 1
ATOM 4332 O O . ALA A 1 567 ? 12.672 15.407 -17.066 1.00 92.00 567 ALA A O 1
ATOM 4333 N N . ARG A 1 568 ? 14.325 14.898 -18.474 1.00 91.94 568 ARG A N 1
ATOM 4334 C CA . ARG A 1 568 ? 14.730 13.691 -17.725 1.00 91.94 568 ARG A CA 1
ATOM 4335 C C . ARG A 1 568 ? 15.248 13.989 -16.314 1.00 91.94 568 ARG A C 1
ATOM 4337 O O . ARG A 1 568 ? 15.275 13.075 -15.502 1.00 91.94 568 ARG A O 1
ATOM 4344 N N . TYR A 1 569 ? 15.676 15.220 -16.019 1.00 94.00 569 TYR A N 1
ATOM 4345 C CA . TYR A 1 569 ? 16.127 15.592 -14.675 1.00 94.00 569 TYR A CA 1
ATOM 4346 C C . TYR A 1 569 ? 14.967 15.786 -13.692 1.00 94.00 569 TYR A C 1
ATOM 4348 O O . TYR A 1 569 ? 15.185 15.683 -12.489 1.00 94.00 569 TYR A O 1
ATOM 4356 N N . ILE A 1 570 ? 13.734 15.960 -14.185 1.00 95.19 570 ILE A N 1
ATOM 4357 C CA . ILE A 1 570 ? 12.538 16.154 -13.353 1.00 95.19 570 ILE A CA 1
ATOM 4358 C C . ILE A 1 570 ? 12.355 14.987 -12.373 1.00 95.19 570 ILE A C 1
ATOM 4360 O O . ILE A 1 570 ? 12.270 15.221 -11.173 1.00 95.19 570 ILE A O 1
ATOM 4364 N N . LYS A 1 571 ? 12.410 13.729 -12.833 1.00 94.31 571 LYS A N 1
ATOM 4365 C CA . LYS A 1 571 ? 12.302 12.550 -11.946 1.00 94.31 571 LYS A CA 1
ATOM 4366 C C . LYS A 1 571 ? 13.394 12.472 -10.875 1.00 94.31 571 LYS A C 1
ATOM 4368 O O . LYS A 1 571 ? 13.154 11.912 -9.813 1.00 94.31 571 LYS A O 1
ATOM 4373 N N . TYR A 1 572 ? 14.587 13.010 -11.145 1.00 95.00 572 TYR A N 1
ATOM 4374 C CA . TYR A 1 572 ? 15.671 13.060 -10.161 1.00 95.00 572 TYR A CA 1
ATOM 4375 C C . TYR A 1 572 ? 15.426 14.162 -9.130 1.00 95.00 572 TYR A C 1
ATOM 4377 O O . TYR A 1 572 ? 15.703 13.949 -7.957 1.00 95.00 572 TYR A O 1
ATOM 4385 N N . GLY A 1 573 ? 14.848 15.293 -9.549 1.00 94.50 573 GLY A N 1
ATOM 4386 C CA . GLY A 1 573 ? 14.346 16.320 -8.637 1.00 94.50 573 GLY A CA 1
ATOM 4387 C C . GLY A 1 573 ? 13.220 15.795 -7.742 1.00 94.50 573 GLY A C 1
ATOM 4388 O O . GLY A 1 573 ? 13.274 15.997 -6.536 1.00 94.50 573 GLY A O 1
ATOM 4389 N N . ILE A 1 574 ? 12.261 15.047 -8.304 1.00 94.00 574 ILE A N 1
ATOM 4390 C CA . ILE A 1 574 ? 11.184 14.393 -7.538 1.00 94.00 574 ILE A CA 1
ATOM 4391 C C . ILE A 1 574 ? 11.772 13.408 -6.521 1.00 94.00 574 ILE A C 1
ATOM 4393 O O . ILE A 1 574 ? 11.430 13.476 -5.347 1.00 94.00 574 ILE A O 1
ATOM 4397 N N . LEU A 1 575 ? 12.687 12.525 -6.943 1.00 92.81 575 LEU A N 1
ATOM 4398 C CA . LEU A 1 575 ? 13.361 11.595 -6.033 1.00 92.81 575 LEU A CA 1
ATOM 4399 C C . LEU A 1 575 ? 14.113 12.337 -4.918 1.00 92.81 575 LEU A C 1
ATOM 4401 O O . LEU A 1 575 ? 13.975 11.976 -3.756 1.00 92.81 575 LEU A O 1
ATOM 4405 N N . GLY A 1 576 ? 14.881 13.374 -5.262 1.00 93.06 576 GLY A N 1
ATOM 4406 C CA . GLY A 1 576 ? 15.613 14.185 -4.289 1.00 93.06 576 GLY A CA 1
ATOM 4407 C C . GLY A 1 576 ? 14.689 14.879 -3.289 1.00 93.06 576 GLY A C 1
ATOM 4408 O O . GLY A 1 576 ? 14.970 14.850 -2.099 1.00 93.06 576 GLY A O 1
ATOM 4409 N N . GLY A 1 577 ? 13.562 15.428 -3.751 1.00 90.94 577 GLY A N 1
ATOM 4410 C CA . GLY A 1 577 ? 12.545 16.033 -2.890 1.00 90.94 577 GLY A CA 1
ATOM 4411 C C . GLY A 1 577 ? 11.897 15.022 -1.944 1.00 90.94 577 GLY A C 1
ATOM 4412 O O . GLY A 1 577 ? 11.809 15.283 -0.751 1.00 90.94 577 GLY A O 1
ATOM 4413 N N . ILE A 1 578 ? 11.519 13.841 -2.449 1.00 89.75 578 ILE A N 1
ATOM 4414 C CA . ILE A 1 578 ? 10.952 12.762 -1.624 1.00 89.75 578 ILE A CA 1
ATOM 4415 C C . ILE A 1 578 ? 11.957 12.303 -0.557 1.00 89.75 578 ILE A C 1
ATOM 4417 O O . ILE A 1 578 ? 11.584 12.152 0.602 1.00 89.75 578 ILE A O 1
ATOM 4421 N N . LEU A 1 579 ? 13.230 12.114 -0.919 1.00 88.50 579 LEU A N 1
ATOM 4422 C CA . LEU A 1 579 ? 14.272 11.721 0.036 1.00 88.50 579 LEU A CA 1
ATOM 4423 C C . LEU A 1 579 ? 14.578 12.829 1.053 1.00 88.50 579 LEU A C 1
ATOM 4425 O O . LEU A 1 579 ? 14.776 12.534 2.225 1.00 88.50 579 LEU A O 1
ATOM 4429 N N . ALA A 1 580 ? 14.584 14.097 0.633 1.00 88.62 580 ALA A N 1
ATOM 4430 C CA . ALA A 1 580 ? 14.770 15.232 1.534 1.00 88.62 580 ALA A CA 1
ATOM 4431 C C . ALA A 1 580 ? 13.625 15.340 2.551 1.00 88.62 580 ALA A C 1
ATOM 4433 O O . ALA A 1 580 ? 13.874 15.550 3.730 1.00 88.62 580 ALA A O 1
ATOM 4434 N N . MET A 1 581 ? 12.379 15.132 2.126 1.00 82.31 581 MET A N 1
ATOM 4435 C CA . MET A 1 581 ? 11.239 15.085 3.045 1.00 82.31 581 MET A CA 1
ATOM 4436 C C . MET A 1 581 ? 11.308 13.887 3.994 1.00 82.31 581 MET A C 1
ATOM 4438 O O . MET A 1 581 ? 11.063 14.038 5.187 1.00 82.31 581 MET A O 1
ATOM 4442 N N . ALA A 1 582 ? 11.710 12.717 3.486 1.00 81.31 582 ALA A N 1
ATOM 4443 C CA . ALA A 1 582 ? 11.916 11.532 4.314 1.00 81.31 582 ALA A CA 1
ATOM 4444 C C . ALA A 1 582 ? 13.001 11.746 5.387 1.00 81.31 582 ALA A C 1
ATOM 4446 O O . ALA A 1 582 ? 12.872 11.209 6.483 1.00 81.31 582 ALA A O 1
ATOM 4447 N N . LEU A 1 583 ? 14.031 12.549 5.088 1.00 82.19 583 LEU A N 1
ATOM 4448 C CA . LEU A 1 583 ? 15.076 12.969 6.031 1.00 82.19 583 LEU A CA 1
ATOM 4449 C C . LEU A 1 583 ? 14.572 13.956 7.092 1.00 82.19 583 LEU A C 1
ATOM 4451 O O . LEU A 1 583 ? 15.040 13.921 8.224 1.00 82.19 583 LEU A O 1
ATOM 4455 N N . ILE A 1 584 ? 13.634 14.831 6.727 1.00 82.81 584 ILE A N 1
ATOM 4456 C CA . ILE A 1 584 ? 13.062 15.856 7.616 1.00 82.81 584 ILE A CA 1
ATOM 4457 C C . ILE A 1 584 ? 11.969 15.260 8.534 1.00 82.81 584 ILE A C 1
ATOM 4459 O O . ILE A 1 584 ? 11.424 15.971 9.368 1.00 82.81 584 ILE A O 1
ATOM 4463 N N . GLN A 1 585 ? 11.670 13.956 8.419 1.00 66.81 585 GLN A N 1
ATOM 4464 C CA . GLN A 1 585 ? 10.626 13.255 9.191 1.00 66.81 585 GLN A CA 1
ATOM 4465 C C . GLN A 1 585 ? 9.258 13.953 9.117 1.00 66.81 585 GLN A C 1
ATOM 4467 O O . GLN A 1 585 ? 8.501 13.993 10.077 1.00 66.81 585 GLN A O 1
ATOM 4472 N N . SER A 1 586 ? 8.927 14.530 7.960 1.00 59.62 586 SER A N 1
ATOM 4473 C CA . SER A 1 586 ? 7.605 15.116 7.756 1.00 59.62 586 SER A CA 1
ATOM 4474 C C . SER A 1 586 ? 6.565 14.015 7.523 1.00 59.62 586 SER A C 1
ATOM 4476 O O . SER A 1 586 ? 6.699 13.270 6.549 1.00 59.62 586 SER A O 1
ATOM 4478 N N . ASP A 1 587 ? 5.482 13.993 8.302 1.00 54.84 587 ASP A N 1
ATOM 4479 C CA . ASP A 1 587 ? 4.341 13.063 8.143 1.00 54.84 587 ASP A CA 1
ATOM 4480 C C . ASP A 1 587 ? 3.536 13.265 6.843 1.00 54.84 587 ASP A C 1
ATOM 4482 O O . ASP A 1 587 ? 2.569 12.557 6.539 1.00 54.84 587 ASP A O 1
ATOM 4486 N N . LEU A 1 588 ? 3.925 14.245 6.023 1.00 54.22 588 LEU A N 1
ATOM 4487 C CA . LEU A 1 588 ? 3.279 14.528 4.753 1.00 54.22 588 LEU A CA 1
ATOM 4488 C C . LEU A 1 588 ? 3.571 13.406 3.741 1.00 54.22 588 LEU A C 1
ATOM 4490 O O . LEU A 1 588 ? 4.616 13.372 3.087 1.00 54.22 588 LEU A O 1
ATOM 4494 N N . SER A 1 589 ? 2.591 12.520 3.549 1.00 62.94 589 SER A N 1
ATOM 4495 C CA . SER A 1 589 ? 2.605 11.417 2.573 1.00 62.94 589 SER A CA 1
ATOM 4496 C C . SER A 1 589 ? 2.493 11.894 1.110 1.00 62.94 589 SER A C 1
ATOM 4498 O O . SER A 1 589 ? 1.645 11.443 0.338 1.00 62.94 589 SER A O 1
ATOM 4500 N N . ILE A 1 590 ? 3.360 12.825 0.687 1.00 73.25 590 ILE A N 1
ATOM 4501 C CA . ILE A 1 590 ? 3.353 13.406 -0.669 1.00 73.25 590 ILE A CA 1
ATOM 4502 C C . ILE A 1 590 ? 3.722 12.362 -1.736 1.00 73.25 590 ILE A C 1
ATOM 4504 O O . ILE A 1 590 ? 3.311 12.470 -2.894 1.00 73.25 590 ILE A O 1
ATOM 4508 N N . TYR A 1 591 ? 4.456 11.309 -1.369 1.00 74.31 591 TYR A N 1
ATOM 4509 C CA . TYR A 1 591 ? 4.898 10.276 -2.307 1.00 74.31 591 TYR A CA 1
ATOM 4510 C C . TYR A 1 591 ? 3.734 9.579 -3.043 1.00 74.31 591 TYR A C 1
ATOM 4512 O O . TYR A 1 591 ? 3.917 9.189 -4.199 1.00 74.31 591 TYR A O 1
ATOM 4520 N N . GLN A 1 592 ? 2.524 9.509 -2.461 1.00 76.31 592 GLN A N 1
ATOM 4521 C CA . GLN A 1 592 ? 1.359 8.914 -3.137 1.00 76.31 592 GLN A CA 1
ATOM 4522 C C . GLN A 1 592 ? 0.953 9.668 -4.416 1.00 76.31 592 GLN A C 1
ATOM 4524 O O . GLN A 1 592 ? 0.434 9.066 -5.354 1.00 76.31 592 GLN A O 1
ATOM 4529 N N . TYR A 1 593 ? 1.200 10.983 -4.480 1.00 83.81 593 TYR A N 1
ATOM 4530 C CA . TYR A 1 593 ? 0.843 11.806 -5.641 1.00 83.81 593 TYR A CA 1
ATOM 4531 C C . TYR A 1 593 ? 1.784 11.574 -6.823 1.00 83.81 593 TYR A C 1
ATOM 4533 O O . TYR A 1 593 ? 1.387 11.731 -7.978 1.00 83.81 593 TYR A O 1
ATOM 4541 N N . PHE A 1 594 ? 3.027 11.176 -6.544 1.00 83.94 594 PHE A N 1
ATOM 4542 C CA . PHE A 1 594 ? 4.020 10.859 -7.567 1.00 83.94 594 PHE A CA 1
ATOM 4543 C C . PHE A 1 594 ? 3.943 9.403 -8.038 1.00 83.94 594 PHE A C 1
ATOM 4545 O O . PHE A 1 594 ? 4.426 9.100 -9.128 1.00 83.94 594 PHE A O 1
ATOM 4552 N N . GLU A 1 595 ? 3.277 8.526 -7.282 1.00 85.12 595 GLU A N 1
ATOM 4553 C CA . GLU A 1 595 ? 2.998 7.137 -7.659 1.00 85.12 595 GLU A CA 1
ATOM 4554 C C . GLU A 1 595 ? 1.490 6.806 -7.645 1.00 85.12 595 GLU A C 1
ATOM 4556 O O . GLU A 1 595 ? 1.059 5.880 -6.956 1.00 85.12 595 GLU A O 1
ATOM 4561 N N . PRO A 1 596 ? 0.652 7.476 -8.465 1.00 79.88 596 PRO A N 1
ATOM 4562 C CA . PRO A 1 596 ? -0.805 7.308 -8.428 1.00 79.88 596 PRO A CA 1
ATOM 4563 C C . PRO A 1 596 ? -1.287 5.947 -8.962 1.00 79.88 596 PRO A C 1
ATOM 4565 O O . PRO A 1 596 ? -2.486 5.729 -9.098 1.00 79.88 596 PRO A O 1
ATOM 4568 N N . PHE A 1 597 ? -0.389 5.015 -9.286 1.00 80.00 597 PHE A N 1
ATOM 4569 C CA . PHE A 1 597 ? -0.720 3.718 -9.890 1.00 80.00 597 PHE A CA 1
ATOM 4570 C C . PHE A 1 597 ? -1.325 2.740 -8.898 1.00 80.00 597 PHE A C 1
ATOM 4572 O O . PHE A 1 597 ? -2.103 1.886 -9.316 1.00 80.00 597 PHE A O 1
ATOM 4579 N N . GLY A 1 598 ? -1.052 2.912 -7.600 1.00 73.38 598 GLY A N 1
ATOM 4580 C CA . GLY A 1 598 ? -1.804 2.212 -6.561 1.00 73.38 598 GLY A CA 1
ATOM 4581 C C . GLY A 1 598 ? -3.312 2.438 -6.717 1.00 73.38 598 GLY A C 1
ATOM 4582 O O . GLY A 1 598 ? -4.092 1.512 -6.555 1.00 73.38 598 GLY A O 1
ATOM 4583 N N . THR A 1 599 ? -3.733 3.617 -7.180 1.00 81.44 599 THR A N 1
ATOM 4584 C CA . THR A 1 599 ? -5.146 3.936 -7.451 1.00 81.44 599 THR A CA 1
ATOM 4585 C C . THR A 1 599 ? -5.781 3.026 -8.496 1.00 81.44 599 THR A C 1
ATOM 4587 O O . THR A 1 599 ? -6.948 2.675 -8.352 1.00 81.44 599 THR A O 1
ATOM 4590 N N . LEU A 1 600 ? -5.027 2.624 -9.527 1.00 81.81 600 LEU A N 1
ATOM 4591 C CA . LEU A 1 600 ? -5.533 1.748 -10.585 1.00 81.81 600 LEU A CA 1
ATOM 4592 C C . LEU A 1 600 ? -5.753 0.319 -10.083 1.00 81.81 600 LEU A C 1
ATOM 4594 O O . LEU A 1 600 ? -6.731 -0.318 -10.456 1.00 81.81 600 LEU A O 1
ATOM 4598 N N . PHE A 1 601 ? -4.825 -0.178 -9.266 1.00 78.44 601 PHE A N 1
ATOM 4599 C CA . PHE A 1 601 ? -4.800 -1.569 -8.818 1.00 78.44 601 PHE A CA 1
ATOM 4600 C C . PHE A 1 601 ? -5.613 -1.797 -7.534 1.00 78.44 601 PHE A C 1
ATOM 4602 O O . PHE A 1 601 ? -6.244 -2.838 -7.390 1.00 78.44 601 PHE A O 1
ATOM 4609 N N . PHE A 1 602 ? -5.672 -0.801 -6.646 1.00 70.56 602 PHE A N 1
ATOM 4610 C CA . PHE A 1 602 ? -6.388 -0.850 -5.365 1.00 70.56 602 PHE A CA 1
ATOM 4611 C C . PHE A 1 602 ? -7.705 -0.052 -5.354 1.00 70.56 602 PHE A C 1
ATOM 4613 O O . PHE A 1 602 ? -8.349 0.036 -4.312 1.00 70.56 602 PHE A O 1
ATOM 4620 N N . LEU A 1 603 ? -8.116 0.527 -6.494 1.00 73.19 603 LEU A N 1
ATOM 4621 C CA . LEU A 1 603 ? -9.353 1.309 -6.664 1.00 73.19 603 LEU A CA 1
ATOM 4622 C C . LEU A 1 603 ? -9.560 2.357 -5.552 1.00 73.19 603 LEU A C 1
ATOM 4624 O O . LEU A 1 603 ? -10.509 2.288 -4.767 1.00 73.19 603 LEU A O 1
ATOM 4628 N N . SER A 1 604 ? -8.662 3.346 -5.489 1.00 69.38 604 SER A N 1
ATOM 4629 C CA . SER A 1 604 ? -8.762 4.427 -4.493 1.00 69.38 604 SER A CA 1
ATOM 4630 C C . SER A 1 604 ? -10.044 5.257 -4.693 1.00 69.38 604 SER A C 1
ATOM 4632 O O . SER A 1 604 ? -10.395 5.554 -5.836 1.00 69.38 604 SER A O 1
ATOM 4634 N N . PRO A 1 605 ? -10.744 5.681 -3.623 1.00 71.81 605 PRO A N 1
ATOM 4635 C CA . PRO A 1 605 ? -11.915 6.556 -3.727 1.00 71.81 605 PRO A CA 1
ATOM 4636 C C . PRO A 1 605 ? -11.556 8.018 -4.047 1.00 71.81 605 PRO A C 1
ATOM 4638 O O . PRO A 1 605 ? -12.443 8.823 -4.324 1.00 71.81 605 PRO A O 1
ATOM 4641 N N . SER A 1 606 ? -10.271 8.388 -4.006 1.00 78.38 606 SER A N 1
ATOM 4642 C CA . SER A 1 606 ? -9.836 9.770 -4.223 1.00 78.38 606 SER A CA 1
ATOM 4643 C C . SER A 1 606 ? -9.926 10.178 -5.696 1.00 78.38 606 SER A C 1
ATOM 4645 O O . SER A 1 606 ? -9.150 9.717 -6.539 1.00 78.38 606 SER A O 1
ATOM 4647 N N . VAL A 1 607 ? -10.828 11.117 -5.995 1.00 87.44 607 VAL A N 1
ATOM 4648 C CA . VAL A 1 607 ? -10.981 11.724 -7.331 1.00 87.44 607 VAL A CA 1
ATOM 4649 C C . VAL A 1 607 ? -9.686 12.403 -7.788 1.00 87.44 607 VAL A C 1
ATOM 4651 O O . VAL A 1 607 ? -9.338 12.351 -8.969 1.00 87.44 607 VAL A O 1
ATOM 4654 N N . VAL A 1 608 ? -8.926 12.987 -6.857 1.00 87.00 608 VAL A N 1
ATOM 4655 C CA . VAL A 1 608 ? -7.647 13.650 -7.154 1.00 87.00 608 VAL A CA 1
ATOM 4656 C C . VAL A 1 608 ? -6.634 12.646 -7.706 1.00 87.00 608 VAL A C 1
ATOM 4658 O O . VAL A 1 608 ? -6.033 12.892 -8.752 1.00 87.00 608 VAL A O 1
ATOM 4661 N N . LEU A 1 609 ? -6.482 11.483 -7.068 1.00 83.50 609 LEU A N 1
ATOM 4662 C CA . LEU A 1 609 ? -5.533 10.462 -7.521 1.00 83.50 609 LEU A CA 1
ATOM 4663 C C . LEU A 1 609 ? -5.931 9.850 -8.871 1.00 83.50 609 LEU A C 1
ATOM 4665 O O . LEU A 1 609 ? -5.064 9.640 -9.722 1.00 83.50 609 LEU A O 1
ATOM 4669 N N . TRP A 1 610 ? -7.230 9.641 -9.112 1.00 88.69 610 TRP A N 1
ATOM 4670 C CA . TRP A 1 610 ? -7.739 9.238 -10.429 1.00 88.69 610 TRP A CA 1
ATOM 4671 C C . TRP A 1 610 ? -7.461 10.282 -11.509 1.00 88.69 610 TRP A C 1
ATOM 4673 O O . TRP A 1 610 ? -7.079 9.927 -12.625 1.00 88.69 610 TRP A O 1
ATOM 4683 N N . SER A 1 611 ? -7.595 11.566 -11.173 1.00 91.06 611 SER A N 1
ATOM 4684 C CA . SER A 1 611 ? -7.310 12.671 -12.090 1.00 91.06 611 SER A CA 1
ATOM 4685 C C . SER A 1 611 ? -5.831 12.694 -12.482 1.00 91.06 611 SER A C 1
ATOM 4687 O O . SER A 1 611 ? -5.505 12.738 -13.670 1.00 91.06 611 SER A O 1
ATOM 4689 N N . ILE A 1 612 ? -4.923 12.577 -11.505 1.00 90.88 612 ILE A N 1
ATOM 4690 C CA . ILE A 1 612 ? -3.474 12.517 -11.756 1.00 90.88 612 ILE A CA 1
ATOM 4691 C C . ILE A 1 612 ? -3.126 11.280 -12.597 1.00 90.88 612 ILE A C 1
ATOM 4693 O O . ILE A 1 612 ? -2.402 11.391 -13.590 1.00 90.88 612 ILE A O 1
ATOM 4697 N N . LEU A 1 613 ? -3.664 10.108 -12.245 1.00 90.88 613 LEU A N 1
ATOM 4698 C CA . LEU A 1 613 ? -3.459 8.870 -12.998 1.00 90.88 613 LEU A CA 1
ATOM 4699 C C . LEU A 1 613 ? -3.898 9.023 -14.460 1.00 90.88 613 LEU A C 1
ATOM 4701 O O . LEU A 1 613 ? -3.134 8.680 -15.365 1.00 90.88 613 LEU A O 1
ATOM 4705 N N . LEU A 1 614 ? -5.097 9.559 -14.704 1.00 92.75 614 LEU A N 1
ATOM 4706 C CA . LEU A 1 614 ? -5.628 9.760 -16.051 1.00 92.75 614 LEU A CA 1
ATOM 4707 C C . LEU A 1 614 ? -4.741 10.710 -16.863 1.00 92.75 614 LEU A C 1
ATOM 4709 O O . LEU A 1 614 ? -4.403 10.397 -18.004 1.00 92.75 614 LEU A O 1
ATOM 4713 N N . ILE A 1 615 ? -4.302 11.824 -16.270 1.00 93.69 615 ILE A N 1
ATOM 4714 C CA . ILE A 1 615 ? -3.384 12.772 -16.916 1.00 93.69 615 ILE A CA 1
ATOM 4715 C C . ILE A 1 615 ? -2.080 12.071 -17.318 1.00 93.69 615 ILE A C 1
ATOM 4717 O O . ILE A 1 615 ? -1.626 12.213 -18.455 1.00 93.69 615 ILE A O 1
ATOM 4721 N N . LEU A 1 616 ? -1.490 11.273 -16.424 1.00 92.75 616 LEU A N 1
ATOM 4722 C CA . LEU A 1 616 ? -0.249 10.546 -16.706 1.00 92.75 616 LEU A CA 1
ATOM 4723 C C . LEU A 1 616 ? -0.432 9.445 -17.758 1.00 92.75 616 LEU A C 1
ATOM 4725 O O . LEU A 1 616 ? 0.469 9.231 -18.576 1.00 92.75 616 LEU A O 1
ATOM 4729 N N . LEU A 1 617 ? -1.579 8.764 -17.777 1.00 92.06 617 LEU A N 1
ATOM 4730 C CA . LEU A 1 617 ? -1.913 7.782 -18.808 1.00 92.06 617 LEU A CA 1
ATOM 4731 C C . LEU A 1 617 ? -2.092 8.454 -20.171 1.00 92.06 617 LEU A C 1
ATOM 4733 O O . LEU A 1 617 ? -1.484 8.013 -21.143 1.00 92.06 617 LEU A O 1
ATOM 4737 N N . VAL A 1 618 ? -2.833 9.561 -20.249 1.00 93.25 618 VAL A N 1
ATOM 4738 C CA . VAL A 1 618 ? -2.984 10.343 -21.487 1.00 93.25 618 VAL A CA 1
ATOM 4739 C C . VAL A 1 618 ? -1.626 10.857 -21.970 1.00 93.25 618 VAL A C 1
ATOM 4741 O O . VAL A 1 618 ? -1.290 10.711 -23.146 1.00 93.25 618 VAL A O 1
ATOM 4744 N N . ALA A 1 619 ? -0.792 11.379 -21.069 1.00 93.12 619 ALA A N 1
ATOM 4745 C CA . ALA A 1 619 ? 0.565 11.794 -21.408 1.00 93.12 619 ALA A CA 1
ATOM 4746 C C . ALA A 1 619 ? 1.408 10.622 -21.941 1.00 93.12 619 ALA A C 1
ATOM 4748 O O . ALA A 1 619 ? 2.146 10.794 -22.909 1.00 93.12 619 ALA A O 1
ATOM 4749 N N . SER A 1 620 ? 1.253 9.423 -21.369 1.00 92.56 620 SER A N 1
ATOM 4750 C CA . SER A 1 620 ? 1.947 8.202 -21.808 1.00 92.56 620 SER A CA 1
ATOM 4751 C C . SER A 1 620 ? 1.401 7.622 -23.121 1.00 92.56 620 SER A C 1
ATOM 4753 O O . SER A 1 620 ? 2.136 6.955 -23.847 1.00 92.56 620 SER A O 1
ATOM 4755 N N . ALA A 1 621 ? 0.140 7.898 -23.466 1.00 91.62 621 ALA A N 1
ATOM 4756 C CA . ALA A 1 621 ? -0.433 7.583 -24.775 1.00 91.62 621 ALA A CA 1
ATOM 4757 C C . ALA A 1 621 ? 0.167 8.462 -25.883 1.00 91.62 621 ALA A C 1
ATOM 4759 O O . ALA A 1 621 ? 0.453 7.977 -26.980 1.00 91.62 621 ALA A O 1
ATOM 4760 N N . VAL A 1 622 ? 0.361 9.756 -25.599 1.00 92.44 622 VAL A N 1
ATOM 4761 C CA . VAL A 1 622 ? 0.918 10.728 -26.553 1.00 92.44 622 VAL A CA 1
ATOM 4762 C C . VAL A 1 622 ? 2.436 10.598 -26.652 1.00 92.44 622 VAL A C 1
ATOM 4764 O O . VAL A 1 622 ? 2.986 10.609 -27.751 1.00 92.44 622 VAL A O 1
ATOM 4767 N N . VAL A 1 623 ? 3.137 10.466 -25.529 1.00 91.75 623 VAL A N 1
ATOM 4768 C CA . VAL A 1 623 ? 4.594 10.314 -25.482 1.00 91.75 623 VAL A CA 1
ATOM 4769 C C . VAL A 1 623 ? 4.922 8.926 -24.926 1.00 91.75 623 VAL A C 1
ATOM 4771 O O . VAL A 1 623 ? 4.701 8.691 -23.738 1.00 91.75 623 VAL A O 1
ATOM 4774 N N . PRO A 1 624 ? 5.495 8.018 -25.742 1.00 90.31 624 PRO A N 1
ATOM 4775 C CA . PRO A 1 624 ? 5.883 6.682 -25.299 1.00 90.31 624 PRO A CA 1
ATOM 4776 C C . PRO A 1 624 ? 6.684 6.708 -23.992 1.00 90.31 624 PRO A C 1
ATOM 4778 O O . PRO A 1 624 ? 7.648 7.471 -23.850 1.00 90.31 624 PRO A O 1
ATOM 4781 N N . ARG A 1 625 ? 6.258 5.883 -23.033 1.00 91.31 625 ARG A N 1
ATOM 4782 C CA . ARG A 1 625 ? 6.801 5.765 -21.673 1.00 91.31 625 ARG A CA 1
ATOM 4783 C C . ARG A 1 625 ? 6.999 7.100 -20.933 1.00 91.31 625 ARG A C 1
ATOM 4785 O O . ARG A 1 625 ? 7.987 7.240 -20.205 1.00 91.31 625 ARG A O 1
ATOM 4792 N N . PHE A 1 626 ? 6.104 8.082 -21.116 1.00 94.00 626 PHE A N 1
ATOM 4793 C CA . PHE A 1 626 ? 6.219 9.428 -20.528 1.00 94.00 626 PHE A CA 1
ATOM 4794 C C . PHE A 1 626 ? 6.551 9.398 -19.031 1.00 94.00 626 PHE A C 1
ATOM 4796 O O . PHE A 1 626 ? 7.533 10.007 -18.599 1.00 94.00 626 PHE A O 1
ATOM 4803 N N . TYR A 1 627 ? 5.782 8.640 -18.249 1.00 93.38 627 TYR A N 1
ATOM 4804 C CA . TYR A 1 627 ? 5.962 8.574 -16.802 1.00 93.38 627 TYR A CA 1
ATOM 4805 C C . TYR A 1 627 ? 7.322 7.984 -16.408 1.00 93.38 627 TYR A C 1
ATOM 4807 O O . TYR A 1 627 ? 8.059 8.592 -15.631 1.00 93.38 627 TYR A O 1
ATOM 4815 N N . CYS A 1 628 ? 7.708 6.837 -16.985 1.00 91.31 628 CYS A N 1
ATOM 4816 C CA . CYS A 1 628 ? 9.001 6.203 -16.691 1.00 91.31 628 CYS A CA 1
ATOM 4817 C C . CYS A 1 628 ? 10.198 7.091 -17.063 1.00 91.31 628 CYS A C 1
ATOM 4819 O O . CYS A 1 628 ? 11.285 6.944 -16.503 1.00 91.31 628 CYS A O 1
ATOM 4821 N N . ARG A 1 629 ? 10.016 7.985 -18.037 1.00 91.69 629 ARG A N 1
ATOM 4822 C CA . ARG A 1 629 ? 11.063 8.858 -18.562 1.00 91.69 629 ARG A CA 1
ATOM 4823 C C . ARG A 1 629 ? 11.245 10.125 -17.728 1.00 91.69 629 ARG A C 1
ATOM 4825 O O . ARG A 1 629 ? 12.389 10.533 -17.534 1.00 91.69 629 ARG A O 1
ATOM 4832 N N . TYR A 1 630 ? 10.154 10.710 -17.229 1.00 93.88 630 TYR A N 1
ATOM 4833 C CA . TYR A 1 630 ? 10.170 12.063 -16.660 1.00 93.88 630 TYR A CA 1
ATOM 4834 C C . TYR A 1 630 ? 9.666 12.198 -15.225 1.00 93.88 630 TYR A C 1
ATOM 4836 O O . TYR A 1 630 ? 10.056 13.158 -14.571 1.00 93.88 630 TYR A O 1
ATOM 4844 N N . VAL A 1 631 ? 8.845 11.273 -14.725 1.00 94.38 631 VAL A N 1
ATOM 4845 C CA . VAL A 1 631 ? 8.157 11.443 -13.431 1.00 94.38 631 VAL A CA 1
ATOM 4846 C C . VAL A 1 631 ? 8.557 10.371 -12.415 1.00 94.38 631 VAL A C 1
ATOM 4848 O O . VAL A 1 631 ? 8.728 10.683 -11.248 1.00 94.38 631 VAL A O 1
ATOM 4851 N N . CYS A 1 632 ? 8.772 9.128 -12.854 1.00 93.81 632 CYS A N 1
ATOM 4852 C CA . CYS A 1 632 ? 8.949 7.968 -11.977 1.00 93.81 632 CYS A CA 1
ATOM 4853 C C . CYS A 1 632 ? 10.166 8.071 -11.027 1.00 93.81 632 CYS A C 1
ATOM 4855 O O . CYS A 1 632 ? 11.303 7.919 -11.502 1.00 93.81 632 CYS A O 1
ATOM 4857 N N . PRO A 1 633 ? 9.961 8.232 -9.700 1.00 94.44 633 PRO A N 1
ATOM 4858 C CA . PRO A 1 633 ? 11.057 8.350 -8.737 1.00 94.44 633 PRO A CA 1
ATOM 4859 C C . PRO A 1 633 ? 11.793 7.017 -8.540 1.00 94.44 633 PRO A C 1
ATOM 4861 O O . PRO A 1 633 ? 13.024 6.986 -8.560 1.00 94.44 633 PRO A O 1
ATOM 4864 N N . LEU A 1 634 ? 11.072 5.890 -8.490 1.00 93.62 634 LEU A N 1
ATOM 4865 C CA . LEU A 1 634 ? 11.681 4.556 -8.460 1.00 93.62 634 LEU A CA 1
ATOM 4866 C C . LEU A 1 634 ? 12.565 4.303 -9.695 1.00 93.62 634 LEU A C 1
ATOM 4868 O O . LEU A 1 634 ? 13.676 3.779 -9.603 1.00 93.62 634 LEU A O 1
ATOM 4872 N N . GLY A 1 635 ? 12.103 4.728 -10.874 1.00 93.62 635 GLY A N 1
ATOM 4873 C CA . GLY A 1 635 ? 12.861 4.630 -12.119 1.00 93.62 635 GLY A CA 1
ATOM 4874 C C . GLY A 1 635 ? 14.137 5.478 -12.113 1.00 93.62 635 GLY A C 1
ATOM 4875 O O . GLY A 1 635 ? 15.135 5.075 -12.724 1.00 93.62 635 GLY A O 1
ATOM 4876 N N . ALA A 1 636 ? 14.124 6.620 -11.417 1.00 95.00 636 ALA A N 1
ATOM 4877 C CA . ALA A 1 636 ? 15.298 7.456 -11.186 1.00 95.00 636 ALA A CA 1
ATOM 4878 C C . ALA A 1 636 ? 16.308 6.755 -10.263 1.00 95.00 636 ALA A C 1
ATOM 4880 O O . ALA A 1 636 ? 17.479 6.652 -10.638 1.00 95.00 636 ALA A O 1
ATOM 4881 N N . ALA A 1 637 ? 15.848 6.184 -9.143 1.00 94.69 637 ALA A N 1
ATOM 4882 C CA . ALA A 1 637 ? 16.683 5.449 -8.189 1.00 94.69 637 ALA A CA 1
ATOM 4883 C C . ALA A 1 637 ? 17.368 4.238 -8.847 1.00 94.69 637 ALA A C 1
ATOM 4885 O O . ALA A 1 637 ? 18.597 4.135 -8.862 1.00 94.69 637 ALA A O 1
ATOM 4886 N N . LEU A 1 638 ? 16.596 3.386 -9.532 1.00 94.25 638 LEU A N 1
ATOM 4887 C CA . LEU A 1 638 ? 17.146 2.263 -10.301 1.00 94.25 638 LEU A CA 1
ATOM 4888 C C . LEU A 1 638 ? 18.042 2.736 -11.460 1.00 94.25 638 LEU A C 1
ATOM 4890 O O . LEU A 1 638 ? 18.929 2.012 -11.912 1.00 94.25 638 LEU A O 1
ATOM 4894 N N . GLY A 1 639 ? 17.811 3.948 -11.977 1.00 93.81 639 GLY A N 1
ATOM 4895 C CA . GLY A 1 639 ? 18.641 4.569 -13.009 1.00 93.81 639 GLY A CA 1
ATOM 4896 C C . GLY A 1 639 ? 20.048 4.871 -12.506 1.00 93.81 639 GLY A C 1
ATOM 4897 O O . GLY A 1 639 ? 21.011 4.597 -13.222 1.00 93.81 639 GLY A O 1
ATOM 4898 N N . LEU A 1 640 ? 20.167 5.367 -11.272 1.00 93.88 640 LEU A N 1
ATOM 4899 C CA . LEU A 1 640 ? 21.455 5.557 -10.600 1.00 93.88 640 LEU A CA 1
ATOM 4900 C C . LEU A 1 640 ? 22.132 4.212 -10.332 1.00 93.88 640 LEU A C 1
ATOM 4902 O O . LEU A 1 640 ? 23.290 4.039 -10.703 1.00 93.88 640 LEU A O 1
ATOM 4906 N N . ALA A 1 641 ? 21.390 3.230 -9.807 1.00 91.56 641 ALA A N 1
ATOM 4907 C CA . ALA A 1 641 ? 21.916 1.884 -9.564 1.00 91.56 641 ALA A CA 1
ATOM 4908 C C . ALA A 1 641 ? 22.454 1.218 -10.848 1.00 91.56 641 ALA A C 1
ATOM 4910 O O . ALA A 1 641 ? 23.485 0.549 -10.830 1.00 91.56 641 ALA A O 1
ATOM 4911 N N . SER A 1 642 ? 21.817 1.462 -11.999 1.00 91.56 642 SER A N 1
ATOM 4912 C CA . SER A 1 642 ? 22.248 0.911 -13.294 1.00 91.56 642 SER A CA 1
ATOM 4913 C C . SER A 1 642 ? 23.570 1.473 -13.844 1.00 91.56 642 SER A C 1
ATOM 4915 O O . SER A 1 642 ? 24.073 1.000 -14.865 1.00 91.56 642 SER A O 1
ATOM 4917 N N . LEU A 1 643 ? 24.173 2.470 -13.189 1.00 90.62 643 LEU A N 1
ATOM 4918 C CA . LEU A 1 643 ? 25.530 2.913 -13.524 1.00 90.62 643 LEU A CA 1
ATOM 4919 C C . LEU A 1 643 ? 26.576 1.841 -13.185 1.00 90.62 643 LEU A C 1
ATOM 4921 O O . LEU A 1 643 ? 27.566 1.707 -13.911 1.00 90.62 643 LEU A O 1
ATOM 4925 N N . LEU A 1 644 ? 26.308 1.041 -12.150 1.00 91.31 644 LEU A N 1
ATOM 4926 C CA . LEU A 1 644 ? 27.163 -0.048 -11.671 1.00 91.31 644 LEU A CA 1
ATOM 4927 C C . LEU A 1 644 ? 26.997 -1.346 -12.481 1.00 91.31 644 LEU A C 1
ATOM 4929 O O . LEU A 1 644 ? 27.583 -2.366 -12.140 1.00 91.31 644 LEU A O 1
ATOM 4933 N N . THR A 1 645 ? 26.204 -1.330 -13.560 1.00 91.62 645 THR A N 1
ATOM 4934 C CA . THR A 1 645 ? 25.895 -2.538 -14.329 1.00 91.62 645 THR A CA 1
ATOM 4935 C C . THR A 1 645 ? 27.126 -3.170 -14.990 1.00 91.62 645 THR A C 1
ATOM 4937 O O . THR A 1 645 ? 27.814 -2.507 -15.775 1.00 91.62 645 THR A O 1
ATOM 4940 N N . LEU A 1 646 ? 27.302 -4.481 -14.782 1.00 91.06 646 LEU A N 1
ATOM 4941 C CA . LEU A 1 646 ? 28.379 -5.305 -15.352 1.00 91.06 646 LEU A CA 1
ATOM 4942 C C . LEU A 1 646 ? 28.202 -5.572 -16.862 1.00 91.06 646 LEU A C 1
ATOM 4944 O O . LEU A 1 646 ? 29.079 -5.266 -17.673 1.00 91.06 646 LEU A O 1
ATOM 4948 N N . PHE A 1 647 ? 27.050 -6.103 -17.286 1.00 89.50 647 PHE A N 1
ATOM 4949 C CA . PHE A 1 647 ? 26.803 -6.516 -18.674 1.00 89.50 647 PHE A CA 1
ATOM 4950 C C . PHE A 1 647 ? 26.129 -5.414 -19.502 1.00 89.50 647 PHE A C 1
ATOM 4952 O O . PHE A 1 647 ? 24.914 -5.391 -19.748 1.00 89.50 647 PHE A O 1
ATOM 4959 N N . ARG A 1 648 ? 26.939 -4.463 -19.973 1.00 87.12 648 ARG A N 1
ATOM 4960 C CA . ARG A 1 648 ? 26.492 -3.353 -20.833 1.00 87.12 648 ARG A CA 1
ATOM 4961 C C . ARG A 1 648 ? 26.187 -3.799 -22.272 1.00 87.12 648 ARG A C 1
ATOM 4963 O O . ARG A 1 648 ? 26.863 -4.666 -22.823 1.00 87.12 648 ARG A O 1
ATOM 4970 N N . ILE A 1 649 ? 25.179 -3.177 -22.903 1.00 86.81 649 ILE A N 1
ATOM 4971 C CA . ILE A 1 649 ? 24.858 -3.409 -24.326 1.00 86.81 649 ILE A CA 1
ATOM 4972 C C . ILE A 1 649 ? 26.039 -2.931 -25.171 1.00 86.81 649 ILE A C 1
ATOM 4974 O O . ILE A 1 649 ? 26.322 -1.732 -25.228 1.00 86.81 649 ILE A O 1
ATOM 4978 N N . LYS A 1 650 ? 26.711 -3.860 -25.853 1.00 81.25 650 LYS A N 1
ATOM 4979 C CA . LYS A 1 650 ? 27.816 -3.537 -26.760 1.00 81.25 650 LYS A CA 1
ATOM 4980 C C . LYS A 1 650 ? 27.280 -2.963 -28.073 1.00 81.25 650 LYS A C 1
ATOM 4982 O O . LYS A 1 650 ? 26.236 -3.379 -28.579 1.00 81.25 650 LYS A O 1
ATOM 4987 N N . ARG A 1 651 ? 27.998 -1.989 -28.630 1.00 82.38 651 ARG A N 1
ATOM 4988 C CA . ARG A 1 651 ? 27.660 -1.320 -29.893 1.00 82.38 651 ARG A CA 1
ATOM 4989 C C . ARG A 1 651 ? 28.787 -1.527 -30.891 1.00 82.38 651 ARG A C 1
ATOM 4991 O O . ARG A 1 651 ? 29.946 -1.632 -30.509 1.00 82.38 651 ARG A O 1
ATOM 4998 N N . VAL A 1 652 ? 28.421 -1.619 -32.163 1.00 79.94 652 VAL A N 1
ATOM 4999 C CA . VAL A 1 652 ? 29.353 -1.877 -33.264 1.00 79.94 652 VAL A CA 1
ATOM 5000 C C . VAL A 1 652 ? 29.639 -0.582 -34.026 1.00 79.94 652 VAL A C 1
ATOM 5002 O O . VAL A 1 652 ? 28.832 0.350 -33.996 1.00 79.94 652 VAL A O 1
ATOM 5005 N N . ALA A 1 653 ? 30.762 -0.511 -34.742 1.00 74.31 653 ALA A N 1
ATOM 5006 C CA . ALA A 1 653 ? 31.194 0.704 -35.448 1.00 74.31 653 ALA A CA 1
ATOM 5007 C C . ALA A 1 653 ? 30.151 1.239 -36.455 1.00 74.31 653 ALA A C 1
ATOM 5009 O O . ALA A 1 653 ? 30.082 2.436 -36.729 1.00 74.31 653 ALA A O 1
ATOM 5010 N N . GLN A 1 654 ? 29.289 0.362 -36.973 1.00 75.75 654 GLN A N 1
ATOM 5011 C CA . GLN A 1 654 ? 28.207 0.671 -37.908 1.00 75.75 654 GLN A CA 1
ATOM 5012 C C . GLN A 1 654 ? 27.066 1.495 -37.274 1.00 75.75 654 GLN A C 1
ATOM 5014 O O . GLN A 1 654 ? 26.240 2.058 -37.997 1.00 75.75 654 GLN A O 1
ATOM 5019 N N . CYS A 1 655 ? 26.999 1.595 -35.940 1.00 78.62 655 CYS A N 1
ATOM 5020 C CA . CYS A 1 655 ? 25.975 2.366 -35.224 1.00 78.62 655 CYS A CA 1
ATOM 5021 C C . CYS A 1 655 ? 26.071 3.887 -35.442 1.00 78.62 655 CYS A C 1
ATOM 5023 O O . CYS A 1 655 ? 25.138 4.604 -35.089 1.00 78.62 655 CYS A O 1
ATOM 5025 N N . THR A 1 656 ? 27.161 4.389 -36.028 1.00 79.88 656 THR A N 1
ATOM 5026 C CA . THR A 1 656 ? 27.296 5.799 -36.438 1.00 79.88 656 THR A CA 1
ATOM 5027 C C . THR A 1 656 ? 26.359 6.157 -37.593 1.00 79.88 656 THR A C 1
ATOM 5029 O O . THR A 1 656 ? 25.826 7.263 -37.641 1.00 79.88 656 THR A O 1
ATOM 5032 N N . ILE A 1 657 ? 26.103 5.201 -38.489 1.00 80.25 657 ILE A N 1
ATOM 5033 C CA . ILE A 1 657 ? 25.257 5.374 -39.677 1.00 80.25 657 ILE A CA 1
ATOM 5034 C C . ILE A 1 657 ? 23.867 4.767 -39.434 1.00 80.25 657 ILE A C 1
ATOM 5036 O O . ILE A 1 657 ? 22.841 5.351 -39.785 1.00 80.25 657 ILE A O 1
ATOM 5040 N N . CYS A 1 658 ? 23.811 3.589 -38.810 1.00 80.00 658 CYS A N 1
ATOM 5041 C CA . CYS A 1 658 ? 22.565 2.870 -38.567 1.00 80.00 658 CYS A CA 1
ATOM 5042 C C . CYS A 1 658 ? 21.770 3.480 -37.399 1.00 80.00 658 CYS A C 1
ATOM 5044 O O . CYS A 1 658 ? 22.143 3.337 -36.235 1.00 80.00 658 CYS A O 1
ATOM 5046 N N . LYS A 1 659 ? 20.614 4.090 -37.698 1.00 84.06 659 LYS A N 1
ATOM 5047 C CA . LYS A 1 659 ? 19.725 4.717 -36.698 1.00 84.06 659 LYS A CA 1
ATOM 5048 C C . LYS A 1 659 ? 18.541 3.849 -36.253 1.00 84.06 659 LYS A C 1
ATOM 5050 O O . LYS A 1 659 ? 17.664 4.338 -35.548 1.00 84.06 659 LYS A O 1
ATOM 5055 N N . VAL A 1 660 ? 18.513 2.560 -36.601 1.00 85.56 660 VAL A N 1
ATOM 5056 C CA . VAL A 1 660 ? 17.378 1.654 -36.314 1.00 85.56 660 VAL A CA 1
ATOM 5057 C C . VAL A 1 660 ? 17.071 1.569 -34.820 1.00 85.56 660 VAL A C 1
ATOM 5059 O O . VAL A 1 660 ? 15.937 1.804 -34.409 1.00 85.56 660 VAL A O 1
ATOM 5062 N N . CYS A 1 661 ? 18.081 1.285 -33.989 1.00 86.81 661 CYS A N 1
ATOM 5063 C CA . CYS A 1 661 ? 17.890 1.205 -32.538 1.00 86.81 661 CYS A CA 1
ATOM 5064 C C . CYS A 1 661 ? 17.519 2.568 -31.936 1.00 86.81 661 CYS A C 1
ATOM 5066 O O . CYS A 1 661 ? 16.723 2.609 -31.009 1.00 86.81 661 CYS A O 1
ATOM 5068 N N . GLN A 1 662 ? 18.065 3.669 -32.467 1.00 89.56 662 GLN A N 1
ATOM 5069 C CA . GLN A 1 662 ? 17.755 5.025 -32.001 1.00 89.56 662 GLN A CA 1
ATOM 5070 C C . GLN A 1 662 ? 16.293 5.394 -32.285 1.00 89.56 662 GLN A C 1
ATOM 5072 O O . GLN A 1 662 ? 15.602 5.877 -31.399 1.00 89.56 662 GLN A O 1
ATOM 5077 N N . GLN A 1 663 ? 15.797 5.112 -33.492 1.00 86.44 663 GLN A N 1
ATOM 5078 C CA . GLN A 1 663 ? 14.413 5.405 -33.885 1.00 86.44 663 GLN A CA 1
ATOM 5079 C C . GLN A 1 663 ? 13.375 4.519 -33.187 1.00 86.44 663 GLN A C 1
ATOM 5081 O O . GLN A 1 663 ? 12.198 4.862 -33.154 1.00 86.44 663 GLN A O 1
ATOM 5086 N N . ARG A 1 664 ? 13.784 3.349 -32.686 1.00 86.94 664 ARG A N 1
ATOM 5087 C CA . ARG A 1 664 ? 12.892 2.379 -32.034 1.00 86.94 664 ARG A CA 1
ATOM 5088 C C . ARG A 1 664 ? 13.059 2.305 -30.520 1.00 86.94 664 ARG A C 1
ATOM 5090 O O . ARG A 1 664 ? 12.396 1.482 -29.902 1.00 86.94 664 ARG A O 1
ATOM 5097 N N . CYS A 1 665 ? 13.923 3.126 -29.927 1.00 89.81 665 CYS A N 1
ATOM 5098 C CA . CYS A 1 665 ? 14.086 3.181 -28.481 1.00 89.81 665 CYS A CA 1
ATOM 5099 C C . CYS A 1 665 ? 12.896 3.933 -27.858 1.00 89.81 665 CYS A C 1
ATOM 5101 O O . CYS A 1 665 ? 12.789 5.138 -28.089 1.00 89.81 665 CYS A O 1
ATOM 5103 N N . PRO A 1 666 ? 12.033 3.276 -27.060 1.00 88.25 666 PRO A N 1
ATOM 5104 C CA . PRO A 1 666 ? 10.844 3.928 -26.505 1.00 88.25 666 PRO A CA 1
ATOM 5105 C C . PRO A 1 666 ? 11.203 5.035 -25.505 1.00 88.25 666 PRO A C 1
ATOM 5107 O O . PRO A 1 666 ? 10.524 6.051 -25.436 1.00 88.25 666 PRO A O 1
ATOM 5110 N N . THR A 1 667 ? 12.314 4.890 -24.773 1.00 90.25 667 THR A N 1
ATOM 5111 C CA . THR A 1 667 ? 12.750 5.884 -23.780 1.00 90.25 667 THR A CA 1
ATOM 5112 C C . THR A 1 667 ? 13.654 6.977 -24.344 1.00 90.25 667 THR A C 1
ATOM 5114 O O . THR A 1 667 ? 13.947 7.935 -23.641 1.00 90.25 667 THR A O 1
ATOM 5117 N N . GLY A 1 668 ? 14.102 6.864 -25.600 1.00 89.25 668 GLY A N 1
ATOM 5118 C CA . GLY A 1 668 ? 15.033 7.827 -26.198 1.00 89.25 668 GLY A CA 1
ATOM 5119 C C . GLY A 1 668 ? 16.487 7.717 -25.713 1.00 89.25 668 GLY A C 1
ATOM 5120 O O . GLY A 1 668 ? 17.296 8.576 -26.043 1.00 89.25 668 GLY A O 1
ATOM 5121 N N . ALA A 1 669 ? 16.852 6.644 -25.006 1.00 91.62 669 ALA A N 1
ATOM 5122 C CA . ALA A 1 669 ? 18.173 6.458 -24.394 1.00 91.62 669 ALA A CA 1
ATOM 5123 C C . ALA A 1 669 ? 19.349 6.275 -25.379 1.00 91.62 669 ALA A C 1
ATOM 5125 O O . ALA A 1 669 ? 20.507 6.274 -24.965 1.00 91.62 669 ALA A O 1
ATOM 5126 N N . ILE A 1 670 ? 19.091 6.065 -26.674 1.00 91.00 670 ILE A N 1
ATOM 5127 C CA . ILE A 1 670 ? 20.116 5.699 -27.664 1.00 91.00 670 ILE A CA 1
ATOM 5128 C C . ILE A 1 670 ? 20.423 6.882 -28.590 1.00 91.00 670 ILE A C 1
ATOM 5130 O O . ILE A 1 670 ? 19.531 7.383 -29.274 1.00 91.00 670 ILE A O 1
ATOM 5134 N N . ARG A 1 671 ? 21.704 7.256 -28.698 1.00 88.12 671 ARG A N 1
ATOM 5135 C CA . ARG A 1 671 ? 22.216 8.310 -29.590 1.00 88.12 671 ARG A CA 1
ATOM 5136 C C . ARG A 1 671 ? 23.352 7.774 -30.456 1.00 88.12 671 ARG A C 1
ATOM 5138 O O . ARG A 1 671 ? 24.496 7.711 -30.016 1.00 88.12 671 ARG A O 1
ATOM 5145 N N . GLY A 1 672 ? 23.041 7.370 -31.690 1.00 85.12 672 GLY A N 1
ATOM 5146 C CA . GLY A 1 672 ? 24.015 6.727 -32.577 1.00 85.12 672 GLY A CA 1
ATOM 5147 C C . GLY A 1 672 ? 24.728 5.554 -31.876 1.00 85.12 672 GLY A C 1
ATOM 5148 O O . GLY A 1 672 ? 24.054 4.585 -31.492 1.00 85.12 672 GLY A O 1
ATOM 5149 N N . PRO A 1 673 ? 26.059 5.615 -31.671 1.00 84.75 673 PRO A N 1
ATOM 5150 C CA . PRO A 1 673 ? 26.797 4.585 -30.946 1.00 84.75 673 PRO A CA 1
ATOM 5151 C C . PRO A 1 673 ? 26.628 4.647 -29.417 1.00 84.75 673 PRO A C 1
ATOM 5153 O O . PRO A 1 673 ? 26.824 3.625 -28.770 1.00 84.75 673 PRO A O 1
ATOM 5156 N N . ALA A 1 674 ? 26.240 5.784 -28.832 1.00 89.56 674 ALA A N 1
ATOM 5157 C CA . ALA A 1 674 ? 26.147 5.962 -27.383 1.00 89.56 674 ALA A CA 1
ATOM 5158 C C . ALA A 1 674 ? 24.784 5.524 -26.817 1.00 89.56 674 ALA A C 1
ATOM 5160 O O . ALA A 1 674 ? 23.739 5.692 -27.455 1.00 89.56 674 ALA A O 1
ATOM 5161 N N . ILE A 1 675 ? 24.795 4.983 -25.597 1.00 90.88 675 ILE A N 1
ATOM 5162 C CA . ILE A 1 675 ? 23.597 4.616 -24.832 1.00 90.88 675 ILE A CA 1
ATOM 5163 C C . ILE A 1 675 ? 23.679 5.294 -23.468 1.00 90.88 675 ILE A C 1
ATOM 5165 O O . ILE A 1 675 ? 24.649 5.103 -22.739 1.00 90.88 675 ILE A O 1
ATOM 5169 N N . ASP A 1 676 ? 22.648 6.056 -23.119 1.00 91.88 676 ASP A N 1
ATOM 5170 C CA . ASP A 1 676 ? 22.475 6.591 -21.774 1.00 91.88 676 ASP A CA 1
ATOM 5171 C C . ASP A 1 676 ? 21.865 5.507 -20.874 1.00 91.88 676 ASP A C 1
ATOM 5173 O O . ASP A 1 676 ? 20.663 5.225 -20.920 1.00 91.88 676 ASP A O 1
ATOM 5177 N N . PHE A 1 677 ? 22.705 4.843 -20.077 1.00 90.44 677 PHE A N 1
ATOM 5178 C CA . PHE A 1 677 ? 22.271 3.738 -19.217 1.00 90.44 677 PHE A CA 1
ATOM 5179 C C . PHE A 1 677 ? 21.274 4.187 -18.139 1.00 90.44 677 PHE A C 1
ATOM 5181 O O . PHE A 1 677 ? 20.349 3.433 -17.835 1.00 90.44 677 PHE A O 1
ATOM 5188 N N . LYS A 1 678 ? 21.351 5.450 -17.694 1.00 91.38 678 LYS A N 1
ATOM 5189 C CA . LYS A 1 678 ? 20.397 6.053 -16.747 1.00 91.38 678 LYS A CA 1
ATOM 5190 C C . LYS A 1 678 ? 18.988 6.190 -17.319 1.00 91.38 678 LYS A C 1
ATOM 5192 O O . LYS A 1 678 ? 18.023 6.246 -16.562 1.00 91.38 678 LYS A O 1
ATOM 5197 N N . GLU A 1 679 ? 18.827 6.158 -18.645 1.00 91.88 679 GLU A N 1
ATOM 5198 C CA . GLU A 1 679 ? 17.536 6.220 -19.362 1.00 91.88 679 GLU A CA 1
ATOM 5199 C C . GLU A 1 679 ? 17.150 4.895 -20.053 1.00 91.88 679 GLU A C 1
ATOM 5201 O O . GLU A 1 679 ? 15.994 4.673 -20.422 1.00 91.88 679 GLU A O 1
ATOM 5206 N N . CYS A 1 680 ? 18.090 3.956 -20.186 1.00 92.69 680 CYS A N 1
ATOM 5207 C CA . CYS A 1 680 ? 17.820 2.624 -20.721 1.00 92.69 680 CYS A CA 1
ATOM 5208 C C . CYS A 1 680 ? 17.038 1.758 -19.715 1.00 92.69 680 CYS A C 1
ATOM 5210 O O . CYS A 1 680 ? 17.529 1.455 -18.628 1.00 92.69 680 CYS A O 1
ATOM 5212 N N . VAL A 1 681 ? 15.831 1.324 -20.083 1.00 93.31 681 VAL A N 1
ATOM 5213 C CA . VAL A 1 681 ? 14.974 0.432 -19.266 1.00 93.31 681 VAL A CA 1
ATOM 5214 C C . VAL A 1 681 ? 15.129 -1.049 -19.622 1.00 93.31 681 VAL A C 1
ATOM 5216 O O . VAL A 1 681 ? 14.251 -1.839 -19.311 1.00 93.31 681 VAL A O 1
ATOM 5219 N N . ARG A 1 682 ? 16.192 -1.416 -20.356 1.00 92.94 682 ARG A N 1
ATOM 5220 C CA . ARG A 1 682 ? 16.485 -2.805 -20.772 1.00 92.94 682 ARG A CA 1
ATOM 5221 C C . ARG A 1 682 ? 15.250 -3.571 -21.268 1.00 92.94 682 ARG A C 1
ATOM 5223 O O . ARG A 1 682 ? 14.929 -4.647 -20.796 1.00 92.94 682 ARG A O 1
ATOM 5230 N N . CYS A 1 683 ? 14.544 -2.981 -22.233 1.00 91.56 683 CYS A N 1
ATOM 5231 C CA . CYS A 1 683 ? 13.364 -3.577 -22.870 1.00 91.56 683 CYS A CA 1
ATOM 5232 C C . CYS A 1 683 ? 13.694 -4.515 -24.048 1.00 91.56 683 CYS A C 1
ATOM 5234 O O . CYS A 1 683 ? 12.788 -5.021 -24.703 1.00 91.56 683 CYS A O 1
ATOM 5236 N N . ASP A 1 684 ? 14.974 -4.670 -24.395 1.00 91.12 684 ASP A N 1
ATOM 5237 C CA . ASP A 1 684 ? 15.514 -5.486 -25.495 1.00 91.12 684 ASP A CA 1
ATOM 5238 C C . ASP A 1 684 ? 14.957 -5.243 -26.903 1.00 91.12 684 ASP A C 1
ATOM 5240 O O . ASP A 1 684 ? 15.402 -5.884 -27.851 1.00 91.12 684 ASP A O 1
ATOM 5244 N N . ILE A 1 685 ? 14.068 -4.267 -27.111 1.00 90.00 685 ILE A N 1
ATOM 5245 C CA . ILE A 1 685 ? 13.512 -3.942 -28.435 1.00 90.00 685 ILE A CA 1
ATOM 5246 C C . ILE A 1 685 ? 14.631 -3.715 -29.460 1.00 90.00 685 ILE A C 1
ATOM 5248 O O . ILE A 1 685 ? 14.548 -4.181 -30.597 1.00 90.00 685 ILE A O 1
ATOM 5252 N N . CYS A 1 686 ? 15.702 -3.022 -29.065 1.00 87.88 686 CYS A N 1
ATOM 5253 C CA . CYS A 1 686 ? 16.848 -2.779 -29.934 1.00 87.88 686 CYS A CA 1
ATOM 5254 C C . CYS A 1 686 ? 17.624 -4.063 -30.273 1.00 87.88 686 CYS A C 1
ATOM 5256 O O . CYS A 1 686 ? 18.073 -4.196 -31.408 1.00 87.88 686 CYS A O 1
ATOM 5258 N N . GLU A 1 687 ? 17.748 -5.006 -29.341 1.00 87.50 687 GLU A N 1
ATOM 5259 C CA . GLU A 1 687 ? 18.452 -6.276 -29.538 1.00 87.50 687 GLU A CA 1
ATOM 5260 C C . GLU A 1 687 ? 17.618 -7.254 -30.372 1.00 87.50 687 GLU A C 1
ATOM 5262 O O . GLU A 1 687 ? 18.123 -7.831 -31.334 1.00 87.50 687 GLU A O 1
ATOM 5267 N N . VAL A 1 688 ? 16.311 -7.347 -30.106 1.00 86.69 688 VAL A N 1
ATOM 5268 C CA . VAL A 1 688 ? 15.362 -8.143 -30.901 1.00 86.69 688 VAL A CA 1
ATOM 5269 C C . VAL A 1 688 ? 15.356 -7.685 -32.362 1.00 86.69 688 VAL A C 1
ATOM 5271 O O . VAL A 1 688 ? 15.343 -8.513 -33.274 1.00 86.69 688 VAL A O 1
ATOM 5274 N N . LYS A 1 689 ? 15.406 -6.371 -32.625 1.00 83.31 689 LYS A N 1
ATOM 5275 C CA . LYS A 1 689 ? 15.477 -5.834 -33.998 1.00 83.31 689 LYS A CA 1
ATOM 5276 C C . LYS A 1 689 ? 16.769 -6.205 -34.720 1.00 83.31 689 LYS A C 1
ATOM 5278 O O . LYS A 1 689 ? 16.728 -6.440 -35.927 1.00 83.31 689 LYS A O 1
ATOM 5283 N N . LEU A 1 690 ? 17.885 -6.281 -33.999 1.00 79.19 690 LEU A N 1
ATOM 5284 C CA . LEU A 1 690 ? 19.160 -6.718 -34.562 1.00 79.19 690 LEU A CA 1
ATOM 5285 C C . LEU A 1 690 ? 19.143 -8.221 -34.874 1.00 79.19 690 LEU A C 1
ATOM 5287 O O . LEU A 1 690 ? 19.505 -8.600 -35.986 1.00 79.19 690 LEU A O 1
ATOM 5291 N N . LEU A 1 691 ? 18.642 -9.053 -33.955 1.00 79.50 691 LEU A N 1
ATOM 5292 C CA . LEU A 1 691 ? 18.524 -10.507 -34.144 1.00 79.50 691 LEU A CA 1
ATOM 5293 C C . LEU A 1 691 ? 17.598 -10.867 -35.312 1.00 79.50 691 LEU A C 1
ATOM 5295 O O . LEU A 1 691 ? 17.951 -11.667 -36.172 1.00 79.50 691 LEU A O 1
ATOM 5299 N N . THR A 1 692 ? 16.436 -10.217 -35.390 1.00 78.06 692 THR A N 1
ATOM 5300 C CA . THR A 1 692 ? 15.456 -10.430 -36.471 1.00 78.06 692 THR A CA 1
ATOM 5301 C C . THR A 1 692 ? 15.828 -9.728 -37.781 1.00 78.06 692 THR A C 1
ATOM 5303 O O . THR A 1 692 ? 15.088 -9.825 -38.759 1.00 78.06 692 THR A O 1
ATOM 5306 N N . ARG A 1 693 ? 16.949 -8.985 -37.814 1.00 73.06 693 ARG A N 1
ATOM 5307 C CA . ARG A 1 693 ? 17.395 -8.141 -38.942 1.00 73.06 693 ARG A CA 1
ATOM 5308 C C . ARG A 1 693 ? 16.302 -7.190 -39.458 1.00 73.06 693 ARG A C 1
ATOM 5310 O O . ARG A 1 693 ? 16.311 -6.763 -40.614 1.00 73.06 693 ARG A O 1
ATOM 5317 N N . ALA A 1 694 ? 15.352 -6.826 -38.599 1.00 65.69 694 ALA A N 1
ATOM 5318 C CA . ALA A 1 694 ? 14.188 -6.035 -38.963 1.00 65.69 694 ALA A CA 1
ATOM 5319 C C . ALA A 1 694 ? 14.538 -4.539 -38.986 1.00 65.69 694 ALA A C 1
ATOM 5321 O O . ALA A 1 694 ? 14.738 -3.914 -37.944 1.00 65.69 694 ALA A O 1
ATOM 5322 N N . GLY A 1 695 ? 14.576 -3.955 -40.185 1.00 59.81 695 GLY A N 1
ATOM 5323 C CA . GLY A 1 695 ? 14.902 -2.540 -40.401 1.00 59.81 695 GLY A CA 1
ATOM 5324 C C . GLY A 1 695 ? 16.396 -2.241 -40.548 1.00 59.81 695 GLY A C 1
ATOM 5325 O O . GLY A 1 695 ? 16.747 -1.085 -40.750 1.00 59.81 695 GLY A O 1
ATOM 5326 N N . VAL A 1 696 ? 17.274 -3.248 -40.479 1.00 61.84 696 VAL A N 1
ATOM 5327 C CA . VAL A 1 696 ? 18.713 -3.098 -40.761 1.00 61.84 696 VAL A CA 1
ATOM 5328 C C . VAL A 1 696 ? 18.919 -2.931 -42.271 1.00 61.84 696 VAL A C 1
ATOM 5330 O O . VAL A 1 696 ? 18.180 -3.512 -43.068 1.00 61.84 696 VAL A O 1
ATOM 5333 N N . CYS A 1 697 ? 19.918 -2.144 -42.684 1.00 54.59 697 CYS A N 1
ATOM 5334 C CA . CYS A 1 697 ? 20.312 -2.078 -44.090 1.00 54.59 697 CYS A CA 1
ATOM 5335 C C . CYS A 1 697 ? 20.744 -3.489 -44.529 1.00 54.59 697 CYS A C 1
ATOM 5337 O O . CYS A 1 697 ? 21.714 -4.015 -43.995 1.00 54.59 697 CYS A O 1
ATOM 5339 N N . ARG A 1 698 ? 20.007 -4.119 -45.456 1.00 53.34 698 ARG A N 1
ATOM 5340 C CA . ARG A 1 698 ? 20.281 -5.488 -45.949 1.00 53.34 698 ARG A CA 1
ATOM 5341 C C . ARG A 1 698 ? 21.587 -5.611 -46.750 1.00 53.34 698 ARG A C 1
ATOM 5343 O O . ARG A 1 698 ? 21.973 -6.717 -47.100 1.00 53.34 698 ARG A O 1
ATOM 5350 N N . HIS A 1 699 ? 22.230 -4.486 -47.051 1.00 53.22 699 HIS A N 1
ATOM 5351 C CA . HIS A 1 699 ? 23.443 -4.405 -47.857 1.00 53.22 699 HIS A CA 1
ATOM 5352 C C . HIS A 1 699 ? 24.692 -4.629 -47.006 1.00 53.22 699 HIS A C 1
ATOM 5354 O O . HIS A 1 699 ? 24.738 -4.253 -45.830 1.00 53.22 699 HIS A O 1
ATOM 5360 N N . SER A 1 700 ? 25.731 -5.183 -47.624 1.00 55.88 700 SER A N 1
ATOM 5361 C CA . SER A 1 700 ? 27.033 -5.333 -46.982 1.00 55.88 700 SER A CA 1
ATOM 5362 C C . SER A 1 700 ? 27.648 -3.958 -46.675 1.00 55.88 700 SER A C 1
ATOM 5364 O O . SER A 1 700 ? 27.427 -2.970 -47.380 1.00 55.88 700 SER A O 1
ATOM 5366 N N . MET A 1 701 ? 28.453 -3.854 -45.613 1.00 55.19 701 MET A N 1
ATOM 5367 C CA . MET A 1 701 ? 29.093 -2.578 -45.246 1.00 55.19 701 MET A CA 1
ATOM 5368 C C . MET A 1 701 ? 30.055 -2.049 -46.319 1.00 55.19 701 MET A C 1
ATOM 5370 O O . MET A 1 701 ? 30.283 -0.838 -46.377 1.00 55.19 701 MET A O 1
ATOM 5374 N N . ALA A 1 702 ? 30.584 -2.933 -47.170 1.00 58.00 702 ALA A N 1
ATOM 5375 C CA . ALA A 1 702 ? 31.366 -2.560 -48.344 1.00 58.00 702 ALA A CA 1
ATOM 5376 C C . ALA A 1 702 ? 30.512 -1.753 -49.340 1.00 58.00 702 ALA A C 1
ATOM 5378 O O . ALA A 1 702 ? 30.910 -0.665 -49.749 1.00 58.00 702 ALA A O 1
ATOM 5379 N N . GLU A 1 703 ? 29.288 -2.202 -49.631 1.00 55.06 703 GLU A N 1
ATOM 5380 C CA . GLU A 1 703 ? 28.357 -1.505 -50.530 1.00 55.06 703 GLU A CA 1
ATOM 5381 C C . GLU A 1 703 ? 27.832 -0.187 -49.938 1.00 55.06 703 GLU A C 1
ATOM 5383 O O . GLU A 1 703 ? 27.709 0.816 -50.645 1.00 55.06 703 GLU A O 1
ATOM 5388 N N . VAL A 1 704 ? 27.545 -0.152 -48.629 1.00 57.03 704 VAL A N 1
ATOM 5389 C CA . VAL A 1 704 ? 27.020 1.054 -47.958 1.00 57.03 704 VAL A CA 1
ATOM 5390 C C . VAL A 1 704 ? 28.067 2.174 -47.901 1.00 57.03 704 VAL A C 1
ATOM 5392 O O . VAL A 1 704 ? 27.732 3.333 -48.149 1.00 57.03 704 VAL A O 1
ATOM 5395 N N . ARG A 1 705 ? 29.344 1.856 -47.627 1.00 56.59 705 ARG A N 1
ATOM 5396 C CA . ARG A 1 705 ? 30.429 2.861 -47.603 1.00 56.59 705 ARG A CA 1
ATOM 5397 C C . ARG A 1 705 ? 30.688 3.481 -48.974 1.00 56.59 705 ARG A C 1
ATOM 5399 O O . ARG A 1 705 ? 30.934 4.683 -49.049 1.00 56.59 705 ARG A O 1
ATOM 5406 N N . VAL A 1 706 ? 30.609 2.692 -50.046 1.00 52.50 706 VAL A N 1
ATOM 5407 C CA . VAL A 1 706 ? 30.810 3.185 -51.419 1.00 52.50 706 VAL A CA 1
ATOM 5408 C C . VAL A 1 706 ? 29.699 4.160 -51.824 1.00 52.50 706 VAL A C 1
ATOM 5410 O O . VAL A 1 706 ? 29.986 5.202 -52.412 1.00 52.50 706 VAL A O 1
ATOM 5413 N N . ARG A 1 707 ? 28.441 3.886 -51.448 1.00 52.09 707 ARG A N 1
ATOM 5414 C CA . ARG A 1 707 ? 27.313 4.804 -51.703 1.00 52.09 707 ARG A CA 1
ATOM 5415 C C . ARG A 1 707 ? 27.428 6.117 -50.920 1.00 52.09 707 ARG A C 1
ATOM 5417 O O . ARG A 1 707 ? 27.102 7.164 -51.465 1.00 52.09 707 ARG A O 1
ATOM 5424 N N . LEU A 1 708 ? 27.943 6.076 -49.688 1.00 49.81 708 LEU A N 1
ATOM 5425 C CA . LEU A 1 708 ? 28.170 7.275 -48.871 1.00 49.81 708 LEU A CA 1
ATOM 5426 C C . LEU A 1 708 ? 29.331 8.141 -49.382 1.00 49.81 708 LEU A C 1
ATOM 5428 O O . LEU A 1 708 ? 29.205 9.360 -49.370 1.00 49.81 708 LEU A O 1
ATOM 5432 N N . ARG A 1 709 ? 30.422 7.546 -49.897 1.00 41.66 709 ARG A N 1
ATOM 5433 C CA . ARG A 1 709 ? 31.491 8.318 -50.569 1.00 41.66 709 ARG A CA 1
ATOM 5434 C C . ARG A 1 709 ? 30.973 9.096 -51.781 1.00 41.66 709 ARG A C 1
ATOM 5436 O O . ARG A 1 709 ? 31.449 10.193 -52.031 1.00 41.66 709 ARG A O 1
ATOM 5443 N N . ARG A 1 710 ? 29.986 8.559 -52.506 1.00 43.53 710 ARG A N 1
ATOM 5444 C CA . ARG A 1 710 ? 29.364 9.234 -53.661 1.00 43.53 710 ARG A CA 1
ATOM 5445 C C . ARG A 1 710 ? 28.354 10.328 -53.284 1.00 43.53 710 ARG A C 1
ATOM 5447 O O . ARG A 1 710 ? 27.932 11.061 -54.165 1.00 43.53 710 ARG A O 1
ATOM 5454 N N . GLN A 1 711 ? 27.962 10.435 -52.013 1.00 45.19 711 GLN A N 1
ATOM 5455 C CA . GLN A 1 711 ? 27.001 11.427 -51.510 1.00 45.19 711 GLN A CA 1
ATOM 5456 C C . GLN A 1 711 ? 27.639 12.441 -50.551 1.00 45.19 711 GLN A C 1
ATOM 5458 O O . GLN A 1 711 ? 26.937 13.031 -49.728 1.00 45.19 711 GLN A O 1
ATOM 5463 N N . GLN A 1 712 ? 28.954 12.669 -50.625 1.00 37.47 712 GLN A N 1
ATOM 5464 C CA . GLN A 1 712 ? 29.486 13.903 -50.050 1.00 37.47 712 GLN A CA 1
ATOM 5465 C C . GLN A 1 712 ? 28.831 15.073 -50.799 1.00 37.47 712 GLN A C 1
ATOM 5467 O O . GLN A 1 712 ? 28.940 15.120 -52.027 1.00 37.47 712 GLN A O 1
ATOM 5472 N N . PRO A 1 713 ? 28.110 15.983 -50.118 1.00 41.00 713 PRO A N 1
ATOM 5473 C CA . PRO A 1 713 ? 27.682 17.209 -50.762 1.00 41.00 713 PRO A CA 1
ATOM 5474 C C . PRO A 1 713 ? 28.950 17.914 -51.234 1.00 41.00 713 PRO A C 1
ATOM 5476 O O . PRO A 1 713 ? 29.891 18.083 -50.456 1.00 41.00 713 PRO A O 1
ATOM 5479 N N . VAL A 1 714 ? 28.985 18.280 -52.513 1.00 47.19 714 VAL A N 1
ATOM 5480 C CA . VAL A 1 714 ? 29.926 19.282 -53.002 1.00 47.19 714 VAL A CA 1
ATOM 5481 C C . VAL A 1 714 ? 29.642 20.519 -52.156 1.00 47.19 714 VAL A C 1
ATOM 5483 O O . VAL A 1 714 ? 28.620 21.177 -52.343 1.00 47.19 714 VAL A O 1
ATOM 5486 N N . LEU A 1 715 ? 30.471 20.763 -51.140 1.00 45.59 715 LEU A N 1
ATOM 5487 C CA . LEU A 1 715 ? 30.493 22.055 -50.470 1.00 45.59 715 LEU A CA 1
ATOM 5488 C C . LEU A 1 715 ? 30.744 23.076 -51.587 1.00 45.59 715 LEU A C 1
ATOM 5490 O O . LEU A 1 715 ? 31.709 22.883 -52.335 1.00 45.59 715 LEU A O 1
ATOM 5494 N N . PRO A 1 716 ? 29.884 24.092 -51.778 1.00 40.81 716 PRO A N 1
ATOM 5495 C CA . PRO A 1 716 ? 30.179 25.128 -52.752 1.00 40.81 716 PRO A CA 1
ATOM 5496 C C . PRO A 1 716 ? 31.524 25.747 -52.368 1.00 40.81 716 PRO A C 1
ATOM 5498 O O . PRO A 1 716 ? 31.757 26.093 -51.210 1.00 40.81 716 PRO A O 1
ATOM 5501 N N . ALA A 1 717 ? 32.445 25.768 -53.327 1.00 42.97 717 ALA A N 1
ATOM 5502 C CA . ALA A 1 717 ? 33.745 26.373 -53.135 1.00 42.97 717 ALA A CA 1
ATOM 5503 C C . ALA A 1 717 ? 33.583 27.897 -53.039 1.00 42.97 717 ALA A C 1
ATOM 5505 O O . ALA A 1 717 ? 33.039 28.502 -53.961 1.00 42.97 717 ALA A O 1
ATOM 5506 N N . ARG A 1 718 ? 34.174 28.446 -51.969 1.00 38.94 718 ARG A N 1
ATOM 5507 C CA . ARG A 1 718 ? 34.337 29.859 -51.581 1.00 38.94 718 ARG A CA 1
ATOM 5508 C C . ARG A 1 718 ? 33.159 30.521 -50.881 1.00 38.94 718 ARG A C 1
ATOM 5510 O O . ARG A 1 718 ? 32.100 30.716 -51.509 1.00 38.94 718 ARG A O 1
#